Protein AF-0000000076598897 (afdb_homodimer)

Nearest PDB structures (foldseek):
  7awq-assembly1_A  TM=1.320E-01  e=2.965E+00  Homo sapiens
  7dqk-assembly1_A  TM=1.709E-01  e=7.801E+00  Nicotiana tabacum
  4d1c-assembly1_A  TM=1.242E-01  e=7.989E-01  Microbacterium maritypicum

Radius of gyration: 26.93 Å; Cα contacts (8 Å, |Δi|>4): 1170; chains: 2; bounding box: 90×97×71 Å

pLDDT: mean 84.83, std 15.49, range [31.5, 98.5]

Organism: Saccharopolyspora spinosa (NCBI:txid60894)

InterPro domains:
  IPR001851 ABC transporter, permease [PF02653] (55-319)

Secondary structure (DSSP, 8-state):
--------------HHHHHHHHHHHHHHHHHHHHHHHHHHHHHSTTTTSHHHHHHHHHHHHHHHHHHHHHHHHHHTT----TTHHHHHHHHHHHHHHHHHTT--HHHHHHHHHHHHHHHHHHHHHHHHTT--HHHHHHHHHHHHHHHHHHHHTTPPEE-TT---HHHHT-EETTEEHHHHHHHHHHHHHHHHHHHSHHHHHHHHHHH-HHHHHHTT--HHHHHHHHHHHHHHHHHHHHHHHHHHHSEE-TT--TTHHHHHHHHHHHHT--TTSS---HHHHHHHHHHHHHHHHHHHHTT--HHHHHHHHHHHHHHHHHHHHHHHHHH-/--------------HHHHHHHHHHHHHHHHHHHHHHHHHHHHHSTTTT-HHHHHHHHHHHHHHHHHHHHHHHHHHTT----TTHHHHHHHHHHHHHHHHHTT--HHHHHHHHHHHHHHHHHHHHHHHHTT--HHHHHHHHHHHHHHHHHHHHTTPPEE-TT---HHHHT-EETTEEHHHHHHHHHHHHHHHHHHHSHHHHHHHHHHH-HHHHHHTT--HHHHHHHHHHHHHHHHHHHHHHHHHHHSEE-TT--TTHHHHHHHHHHHHT--TTSS---HHHHHHHHHHHHHHHHHHHHTT--HHHHHHHHHHHHHHHHHHHHHHHHHH-

Structure (mmCIF, N/CA/C/O backbone):
data_AF-0000000076598897-model_v1
#
loop_
_entity.id
_entity.type
_entity.pdbx_description
1 polymer 'Autoinducer 2 import system permease protein LsrC'
#
loop_
_atom_site.group_PDB
_atom_site.id
_atom_site.type_symbol
_atom_site.label_atom_id
_atom_site.label_alt_id
_atom_site.label_comp_id
_atom_site.label_asym_id
_atom_site.label_entity_id
_atom_site.label_seq_id
_atom_site.pdbx_PDB_ins_code
_atom_site.Cartn_x
_atom_site.Cartn_y
_atom_site.Cartn_z
_atom_site.occupancy
_atom_site.B_iso_or_equiv
_atom_site.auth_seq_id
_atom_site.auth_comp_id
_atom_site.auth_asym_id
_atom_site.auth_atom_id
_atom_site.pdbx_PDB_model_num
ATOM 1 N N . MET A 1 1 ? -33.188 71.188 8.773 1 34.16 1 MET A N 1
ATOM 2 C CA . MET A 1 1 ? -33.625 70.188 7.812 1 34.16 1 MET A CA 1
ATOM 3 C C . MET A 1 1 ? -32.594 69.062 7.691 1 34.16 1 MET A C 1
ATOM 5 O O . MET A 1 1 ? -31.516 69.25 7.109 1 34.16 1 MET A O 1
ATOM 9 N N . LYS A 1 2 ? -32.375 68.188 8.719 1 43.78 2 LYS A N 1
ATOM 10 C CA . LYS A 1 2 ? -31.469 67.062 8.93 1 43.78 2 LYS A CA 1
ATOM 11 C C . LYS A 1 2 ? -31.75 65.938 7.949 1 43.78 2 LYS A C 1
ATOM 13 O O . LYS A 1 2 ? -32.875 65.375 7.922 1 43.78 2 LYS A O 1
ATOM 18 N N . ILE A 1 3 ? -31.172 65.938 6.77 1 39.56 3 ILE A N 1
ATOM 19 C CA . ILE A 1 3 ? -31.25 64.812 5.797 1 39.56 3 ILE A CA 1
ATOM 20 C C . ILE A 1 3 ? -30.828 63.531 6.453 1 39.56 3 ILE A C 1
ATOM 22 O O . ILE A 1 3 ? -29.672 63.375 6.879 1 39.56 3 ILE A O 1
ATOM 26 N N . ALA A 1 4 ? -31.766 62.75 7.043 1 44.84 4 ALA A N 1
ATOM 27 C CA . ALA A 1 4 ? -31.578 61.375 7.48 1 44.84 4 ALA A CA 1
ATOM 28 C C . ALA A 1 4 ? -31.062 60.5 6.336 1 44.84 4 ALA A C 1
ATOM 30 O O . ALA A 1 4 ? -31.75 60.312 5.324 1 44.84 4 ALA A O 1
ATOM 31 N N . THR A 1 5 ? -29.781 60.469 6.055 1 42.38 5 THR A N 1
ATOM 32 C CA . THR A 1 5 ? -29.156 59.5 5.16 1 42.38 5 THR A CA 1
ATOM 33 C C . THR A 1 5 ? -29.578 58.094 5.527 1 42.38 5 THR A C 1
ATOM 35 O O . THR A 1 5 ? -29.25 57.594 6.609 1 42.38 5 THR A O 1
ATOM 38 N N . SER A 1 6 ? -30.766 57.625 5.078 1 41.84 6 SER A N 1
ATOM 39 C CA . SER A 1 6 ? -31.172 56.219 5.207 1 41.84 6 SER A CA 1
ATOM 40 C C . SER A 1 6 ? -30.078 55.281 4.691 1 41.84 6 SER A C 1
ATOM 42 O O . SER A 1 6 ? -29.688 55.375 3.521 1 41.84 6 SER A O 1
ATOM 44 N N . ARG A 1 7 ? -29.125 54.906 5.539 1 47.34 7 ARG A N 1
ATOM 45 C CA . ARG A 1 7 ? -28.219 53.812 5.215 1 47.34 7 ARG A CA 1
ATOM 46 C C . ARG A 1 7 ? -28.969 52.594 4.707 1 47.34 7 ARG A C 1
ATOM 48 O O . ARG A 1 7 ? -29.75 52 5.449 1 47.34 7 ARG A O 1
ATOM 55 N N . VAL A 1 8 ? -29.25 52.5 3.43 1 48 8 VAL A N 1
ATOM 56 C CA . VAL A 1 8 ? -29.734 51.25 2.836 1 48 8 VAL A CA 1
ATOM 57 C C . VAL A 1 8 ? -28.859 50.094 3.268 1 48 8 VAL A C 1
ATOM 59 O O . VAL A 1 8 ? -27.641 50.125 3.082 1 48 8 VAL A O 1
ATOM 62 N N . PRO A 1 9 ? -29.406 49.219 4.148 1 41.47 9 PRO A N 1
ATOM 63 C CA . PRO A 1 9 ? -28.594 48.062 4.547 1 41.47 9 PRO A CA 1
ATOM 64 C C . PRO A 1 9 ? -28.094 47.25 3.352 1 41.47 9 PRO A C 1
ATOM 66 O O . PRO A 1 9 ? -28.812 47.125 2.357 1 41.47 9 PRO A O 1
ATOM 69 N N . ALA A 1 10 ? -26.828 47.219 3.1 1 49.19 10 ALA A N 1
ATOM 70 C CA . ALA A 1 10 ? -26.203 46.344 2.094 1 49.19 10 ALA A CA 1
ATOM 71 C C . ALA A 1 10 ? -26.844 44.969 2.078 1 49.19 10 ALA A C 1
ATOM 73 O O . ALA A 1 10 ? -27.203 44.438 3.129 1 49.19 10 ALA A O 1
ATOM 74 N N . PRO A 1 11 ? -27.453 44.656 0.957 1 41.69 11 PRO A N 1
ATOM 75 C CA . PRO A 1 11 ? -28.016 43.281 0.902 1 41.69 11 PRO A CA 1
ATOM 76 C C . PRO A 1 11 ? -27.062 42.25 1.477 1 41.69 11 PRO A C 1
ATOM 78 O O . PRO A 1 11 ? -25.875 42.219 1.146 1 41.69 11 PRO A O 1
ATOM 81 N N . GLN A 1 12 ? -27.219 41.781 2.705 1 38.16 12 GLN A N 1
ATOM 82 C CA . GLN A 1 12 ? -26.531 40.625 3.26 1 38.16 12 GLN A CA 1
ATOM 83 C C . GLN A 1 12 ? -26.625 39.406 2.32 1 38.16 12 GLN A C 1
ATOM 85 O O . GLN A 1 12 ? -27.719 38.875 2.111 1 38.16 12 GLN A O 1
ATOM 90 N N . THR A 1 13 ? -25.906 39.531 1.173 1 43.38 13 THR A N 1
ATOM 91 C CA . THR A 1 13 ? -25.859 38.25 0.463 1 43.38 13 THR A CA 1
ATOM 92 C C . THR A 1 13 ? -25.75 37.094 1.445 1 43.38 13 THR A C 1
ATOM 94 O O . THR A 1 13 ? -24.875 37.094 2.324 1 43.38 13 THR A O 1
ATOM 97 N N . SER A 1 14 ? -26.828 36.406 1.668 1 40.78 14 SER A N 1
ATOM 98 C CA . SER A 1 14 ? -26.938 35.281 2.596 1 40.78 14 SER A CA 1
ATOM 99 C C . SER A 1 14 ? -25.812 34.281 2.412 1 40.78 14 SER A C 1
ATOM 101 O O . SER A 1 14 ? -25.422 34 1.282 1 40.78 14 SER A O 1
ATOM 103 N N . PRO A 1 15 ? -24.984 34 3.426 1 44.56 15 PRO A N 1
ATOM 104 C CA . PRO A 1 15 ? -23.891 33.031 3.455 1 44.56 15 PRO A CA 1
ATOM 105 C C . PRO A 1 15 ? -24.234 31.703 2.785 1 44.56 15 PRO A C 1
ATOM 107 O O . PRO A 1 15 ? -23.359 30.891 2.516 1 44.56 15 PRO A O 1
ATOM 110 N N . ALA A 1 16 ? -25.5 31.5 2.525 1 46.56 16 ALA A N 1
ATOM 111 C CA . ALA A 1 16 ? -25.922 30.203 1.994 1 46.56 16 ALA A CA 1
ATOM 112 C C . ALA A 1 16 ? -25.531 30.062 0.524 1 46.56 16 ALA A C 1
ATOM 114 O O . ALA A 1 16 ? -25.234 28.953 0.057 1 46.56 16 ALA A O 1
ATOM 115 N N . ARG A 1 17 ? -25.656 31.031 -0.307 1 45.34 17 ARG A N 1
ATOM 116 C CA . ARG A 1 17 ? -25.375 30.922 -1.734 1 45.34 17 ARG A CA 1
ATOM 117 C C . ARG A 1 17 ? -23.891 30.703 -1.981 1 45.34 17 ARG A C 1
ATOM 119 O O . ARG A 1 17 ? -23.516 29.98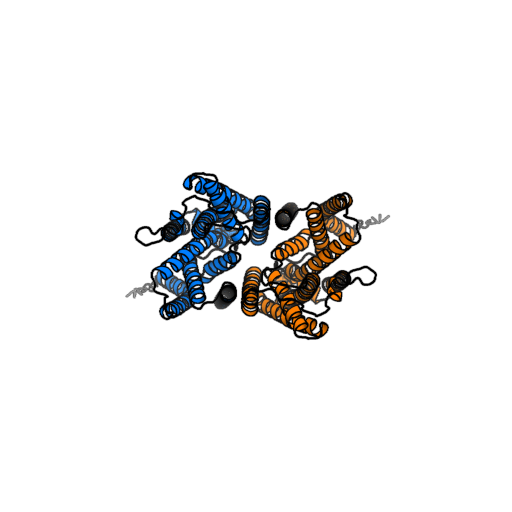4 -2.916 1 45.34 17 ARG A O 1
ATOM 126 N N . ARG A 1 18 ? -23.094 31.359 -1.244 1 43.41 18 ARG A N 1
ATOM 127 C CA . ARG A 1 18 ? -21.656 31.188 -1.406 1 43.41 18 ARG A CA 1
ATOM 128 C C . ARG A 1 18 ? -21.219 29.766 -1.064 1 43.41 18 ARG A C 1
ATOM 130 O O . ARG A 1 18 ? -20.312 29.219 -1.682 1 43.41 18 ARG A O 1
ATOM 137 N N . ASP A 1 19 ? -21.938 29.141 -0.14 1 43.56 19 ASP A N 1
ATOM 138 C CA . ASP A 1 19 ? -21.578 27.797 0.272 1 43.56 19 ASP A CA 1
ATOM 139 C C . ASP A 1 19 ? -21.984 26.766 -0.787 1 43.56 19 ASP A C 1
ATOM 141 O O . ASP A 1 19 ? -21.297 25.75 -0.97 1 43.56 19 ASP A O 1
ATOM 145 N N . ARG A 1 20 ? -23.156 27.125 -1.491 1 40.72 20 ARG A N 1
ATOM 146 C CA . ARG A 1 20 ? -23.578 26.188 -2.512 1 40.72 20 ARG A CA 1
ATOM 147 C C . ARG A 1 20 ? -22.641 26.203 -3.707 1 40.72 20 ARG A C 1
ATOM 149 O O . ARG A 1 20 ? -22.422 25.172 -4.352 1 40.72 20 ARG A O 1
ATOM 156 N N . ARG A 1 21 ? -22.266 27.344 -4.164 1 43.72 21 ARG A N 1
ATOM 157 C CA . ARG A 1 21 ? -21.344 27.422 -5.293 1 43.72 21 ARG A CA 1
ATOM 158 C C . ARG A 1 21 ? -20.016 26.75 -4.969 1 43.72 21 ARG A C 1
ATOM 160 O O . ARG A 1 21 ? -19.375 26.172 -5.852 1 43.72 21 ARG A O 1
ATOM 167 N N . ALA A 1 22 ? -19.625 26.938 -3.803 1 45.34 22 ALA A N 1
ATOM 168 C CA . ALA A 1 22 ? -18.391 26.281 -3.377 1 45.34 22 ALA A CA 1
ATOM 169 C C . ALA A 1 22 ? -18.547 24.766 -3.395 1 45.34 22 ALA A C 1
ATOM 171 O O . ALA A 1 22 ? -17.609 24.047 -3.77 1 45.34 22 ALA A O 1
ATOM 172 N N . VAL A 1 23 ? -19.703 24.281 -2.979 1 43.78 23 VAL A N 1
ATOM 173 C CA . VAL A 1 23 ? -19.984 22.844 -2.988 1 43.78 23 VAL A CA 1
ATOM 174 C C . VAL A 1 23 ? -20.094 22.359 -4.43 1 43.78 23 VAL A C 1
ATOM 176 O O . VAL A 1 23 ? -19.641 21.25 -4.754 1 43.78 23 VAL A O 1
ATOM 179 N N . SER A 1 24 ? -20.766 23.156 -5.336 1 47.91 24 SER A N 1
ATOM 180 C CA . SER A 1 24 ? -21.016 22.766 -6.719 1 47.91 24 SER A CA 1
ATOM 181 C C . SER A 1 24 ? -19.703 22.609 -7.488 1 47.91 24 SER A C 1
ATOM 183 O O . SER A 1 24 ? -19.578 21.703 -8.32 1 47.91 24 SER A O 1
ATOM 185 N N . ARG A 1 25 ? -18.859 23.438 -7.277 1 48.56 25 ARG A N 1
ATOM 186 C CA . ARG A 1 25 ? -17.609 23.438 -8.031 1 48.56 25 ARG A CA 1
ATOM 187 C C . ARG A 1 25 ? -16.734 22.25 -7.652 1 48.56 25 ARG A C 1
ATOM 189 O O . ARG A 1 25 ? -15.984 21.734 -8.484 1 48.56 25 ARG A O 1
ATOM 196 N N . ARG A 1 26 ? -16.891 21.875 -6.496 1 51.5 26 ARG A N 1
ATOM 197 C CA . ARG A 1 26 ? -15.961 20.875 -5.977 1 51.5 26 ARG A CA 1
ATOM 198 C C . ARG A 1 26 ? -16.297 19.484 -6.523 1 51.5 26 ARG A C 1
ATOM 200 O O . ARG A 1 26 ? -15.391 18.672 -6.75 1 51.5 26 ARG A O 1
ATOM 207 N N . TRP A 1 27 ? -17.656 19.406 -6.918 1 53.22 27 TRP A N 1
ATOM 208 C CA . TRP A 1 27 ? -18.125 18.078 -7.336 1 53.22 27 TRP A CA 1
ATOM 209 C C . TRP A 1 27 ? -18.25 18 -8.852 1 53.22 27 TRP A C 1
ATOM 211 O O . TRP A 1 27 ? -18.516 16.938 -9.406 1 53.22 27 TRP A O 1
ATOM 221 N N . ALA A 1 28 ? -17.969 19.062 -9.508 1 53.97 28 ALA A N 1
ATOM 222 C CA . ALA A 1 28 ? -18.375 19.172 -10.906 1 53.97 28 ALA A CA 1
ATOM 223 C C . ALA A 1 28 ? -17.625 18.172 -11.773 1 53.97 28 ALA A C 1
ATOM 225 O O . ALA A 1 28 ? -18.234 17.438 -12.562 1 53.97 28 ALA A O 1
ATOM 226 N N . PRO A 1 29 ? -16.344 18.203 -11.727 1 54.28 29 PRO A N 1
ATOM 227 C CA . PRO A 1 29 ? -15.703 17.266 -12.641 1 54.28 29 PRO A CA 1
ATOM 228 C C . PRO A 1 29 ? -16.062 15.805 -12.344 1 54.28 29 PRO A C 1
ATOM 230 O O . PRO A 1 29 ? -16.203 15 -13.266 1 54.28 29 PRO A O 1
ATOM 233 N N . TRP A 1 30 ? -16.375 15.578 -11.18 1 56.34 30 TRP A N 1
ATOM 234 C CA . TRP A 1 30 ? -16.781 14.227 -10.812 1 56.34 30 TRP A CA 1
ATOM 235 C C . TRP A 1 30 ? -18.188 13.922 -11.328 1 56.34 30 TRP A C 1
ATOM 237 O O . TRP A 1 30 ? -18.469 12.812 -11.789 1 56.34 30 TRP A O 1
ATOM 247 N N . VAL A 1 31 ? -18.906 14.961 -11.242 1 58.25 31 VAL A N 1
ATOM 248 C CA . VAL A 1 31 ? -20.25 14.789 -11.766 1 58.25 31 VAL A CA 1
ATOM 249 C C . VAL A 1 31 ? -20.203 14.492 -13.258 1 58.25 31 VAL A C 1
ATOM 251 O O . VAL A 1 31 ? -20.891 13.594 -13.75 1 58.25 31 VAL A O 1
ATOM 254 N N . VAL A 1 32 ? -19.172 15.164 -13.859 1 57.84 32 VAL A N 1
ATOM 255 C CA . VAL A 1 32 ? -19.062 14.961 -15.297 1 57.84 32 VAL A CA 1
ATOM 256 C C . VAL A 1 32 ? -18.562 13.547 -15.586 1 57.84 32 VAL A C 1
ATOM 258 O O . VAL A 1 32 ? -19.094 12.867 -16.469 1 57.84 32 VAL A O 1
ATOM 261 N N . ALA A 1 33 ? -17.656 13.109 -14.852 1 62.81 33 ALA A N 1
ATOM 262 C CA . ALA A 1 33 ? -17.109 11.766 -15.062 1 62.81 33 ALA A CA 1
ATOM 263 C C . ALA A 1 33 ? -18.188 10.703 -14.836 1 62.81 33 ALA A C 1
ATOM 265 O O . ALA A 1 33 ? -18.312 9.758 -15.617 1 62.81 33 ALA A O 1
ATOM 266 N N . VAL A 1 34 ? -18.984 10.992 -13.93 1 66.38 34 VAL A N 1
ATOM 267 C CA . VAL A 1 34 ? -20.047 10.047 -13.602 1 66.38 34 VAL A CA 1
ATOM 268 C C . VAL A 1 34 ? -21.094 10.047 -14.711 1 66.38 34 VAL A C 1
ATOM 270 O O . VAL A 1 34 ? -21.594 8.984 -15.094 1 66.38 34 VAL A O 1
ATOM 273 N N . VAL A 1 35 ? -21.266 11.227 -15.188 1 65.69 35 VAL A N 1
ATOM 274 C CA . VAL A 1 35 ? -22.281 11.328 -16.234 1 65.69 35 VAL A CA 1
ATOM 275 C C . VAL A 1 35 ? -21.797 10.602 -17.484 1 65.69 35 VAL A C 1
ATOM 277 O O . VAL A 1 35 ? -22.547 9.844 -18.094 1 65.69 35 VAL A O 1
ATOM 280 N N . VAL A 1 36 ? -20.531 10.828 -17.781 1 66.62 36 VAL A N 1
ATOM 281 C CA . VAL A 1 36 ? -19.984 10.188 -18.969 1 66.62 36 VAL A CA 1
ATOM 282 C C . VAL A 1 36 ? -20 8.672 -18.797 1 66.62 36 VAL A C 1
ATOM 284 O O . VAL A 1 36 ? -20.406 7.941 -19.703 1 66.62 36 VAL A O 1
ATOM 287 N N . LEU A 1 37 ? -19.656 8.289 -17.719 1 73.56 37 LEU A N 1
ATOM 288 C CA . LEU A 1 37 ? -19.656 6.855 -17.453 1 73.56 37 LEU A CA 1
ATOM 289 C C . LEU A 1 37 ? -21.078 6.293 -17.516 1 73.56 37 LEU A C 1
ATOM 291 O O . LEU A 1 37 ? -21.297 5.188 -18.016 1 73.56 37 LEU A O 1
ATOM 295 N N . ALA A 1 38 ? -21.938 7.09 -17.094 1 70 38 ALA A N 1
ATOM 296 C CA . ALA A 1 38 ? -23.328 6.66 -17.125 1 70 38 ALA A CA 1
ATOM 297 C C . ALA A 1 38 ? -23.828 6.547 -18.562 1 70 38 ALA A C 1
ATOM 299 O O . ALA A 1 38 ? -24.562 5.613 -18.906 1 70 38 ALA A O 1
ATOM 300 N N . VAL A 1 39 ? -23.344 7.43 -19.312 1 73.75 39 VAL A N 1
ATOM 301 C CA . VAL A 1 39 ? -23.75 7.395 -20.719 1 73.75 39 VAL A CA 1
ATOM 302 C C . VAL A 1 39 ? -23.156 6.168 -21.391 1 73.75 39 VAL A C 1
ATOM 304 O O . VAL A 1 39 ? -23.859 5.445 -22.109 1 73.75 39 VAL A O 1
ATOM 307 N N . VAL A 1 40 ? -21.969 5.926 -21.078 1 75.62 40 VAL A N 1
ATOM 308 C CA . VAL A 1 40 ? -21.312 4.77 -21.672 1 75.62 40 VAL A CA 1
ATOM 309 C C . VAL A 1 40 ? -21.984 3.486 -21.203 1 75.62 40 VAL A C 1
ATOM 311 O O . VAL A 1 40 ? -22.203 2.559 -21.984 1 75.62 40 VAL A O 1
ATOM 314 N N . ALA A 1 41 ? -22.344 3.541 -20.047 1 74.5 41 ALA A N 1
ATOM 315 C CA . ALA A 1 41 ? -23.031 2.395 -19.469 1 74.5 41 ALA A CA 1
ATOM 316 C C . ALA A 1 41 ? -24.375 2.166 -20.156 1 74.5 41 ALA A C 1
ATOM 318 O O . ALA A 1 41 ? -24.766 1.025 -20.422 1 74.5 41 ALA A O 1
ATOM 319 N N . ALA A 1 42 ? -24.953 3.215 -20.516 1 74.94 42 ALA A N 1
ATOM 320 C CA . ALA A 1 42 ? -26.266 3.133 -21.156 1 74.94 42 ALA A CA 1
ATOM 321 C C . ALA A 1 42 ? -26.141 2.635 -22.594 1 74.94 42 ALA A C 1
ATOM 323 O O . ALA A 1 42 ? -27.062 1.994 -23.125 1 74.94 42 ALA A O 1
ATOM 324 N N . LEU A 1 43 ? -24.938 2.826 -23.078 1 78.12 43 LEU A N 1
ATOM 325 C CA . LEU A 1 43 ? -24.75 2.453 -24.469 1 78.12 43 LEU A CA 1
ATOM 326 C C . LEU A 1 43 ? -24.125 1.066 -24.578 1 78.12 43 LEU A C 1
ATOM 328 O O . LEU A 1 43 ? -23.938 0.549 -25.688 1 78.12 43 LEU A O 1
ATOM 332 N N . THR A 1 44 ? -23.891 0.488 -23.531 1 80.44 44 THR A N 1
ATOM 333 C CA . THR A 1 44 ? -23.297 -0.845 -23.531 1 80.44 44 THR A CA 1
ATOM 334 C C . THR A 1 44 ? -24.375 -1.92 -23.516 1 80.44 44 THR A C 1
ATOM 336 O O . THR A 1 44 ? -25.203 -1.968 -22.594 1 80.44 44 THR A O 1
ATOM 339 N N . PRO A 1 45 ? -24.453 -2.711 -24.531 1 79.75 45 PRO A N 1
ATOM 340 C CA . PRO A 1 45 ? -25.469 -3.773 -24.562 1 79.75 45 PRO A CA 1
ATOM 341 C C . PRO A 1 45 ? -25.422 -4.664 -23.312 1 79.75 45 PRO A C 1
ATOM 343 O O . PRO A 1 45 ? -24.328 -5.059 -22.875 1 79.75 45 PRO A O 1
ATOM 346 N N . GLY A 1 46 ? -26.578 -4.867 -22.703 1 82.06 46 GLY A N 1
ATOM 347 C CA . GLY A 1 46 ? -26.656 -5.746 -21.547 1 82.06 46 GLY A CA 1
ATOM 348 C C . GLY A 1 46 ? -26.516 -5.012 -20.219 1 82.06 46 GLY A C 1
ATOM 349 O O . GLY A 1 46 ? -26.703 -5.598 -19.156 1 82.06 46 GLY A O 1
ATOM 350 N N . PHE A 1 47 ? -26.219 -3.768 -20.406 1 85 47 PHE A N 1
ATOM 351 C CA . PHE A 1 47 ? -25.984 -2.986 -19.203 1 85 47 PHE A CA 1
ATOM 352 C C . PHE A 1 47 ? -27.234 -2.918 -18.344 1 85 47 PHE A C 1
ATOM 354 O O . PHE A 1 47 ? -27.156 -3.027 -17.125 1 85 47 PHE A O 1
ATOM 361 N N . ALA A 1 48 ? -28.391 -2.92 -19 1 81.06 48 ALA A N 1
ATOM 362 C CA . ALA A 1 48 ? -29.625 -2.695 -18.266 1 81.06 48 ALA A CA 1
ATOM 363 C C . ALA A 1 48 ? -30.281 -4.016 -17.891 1 81.06 48 ALA A C 1
ATOM 365 O O . ALA A 1 48 ? -31.391 -4.031 -17.344 1 81.06 48 ALA A O 1
ATOM 366 N N . SER A 1 49 ? -29.609 -5.09 -18.078 1 85.31 49 SER A N 1
ATOM 367 C CA . SER A 1 49 ? -30.188 -6.355 -17.625 1 85.31 49 SER A CA 1
ATOM 368 C C . SER A 1 49 ? -30.281 -6.414 -16.109 1 85.31 49 SER A C 1
ATOM 370 O O . SER A 1 49 ? -29.469 -5.809 -15.398 1 85.31 49 SER A O 1
ATOM 372 N N . VAL A 1 50 ? -31.297 -7.094 -15.641 1 82 50 VAL A N 1
ATOM 373 C CA . VAL A 1 50 ? -31.547 -7.195 -14.203 1 82 50 VAL A CA 1
ATOM 374 C C . VAL A 1 50 ? -30.344 -7.805 -13.5 1 82 50 VAL A C 1
ATOM 376 O O . VAL A 1 50 ? -29.938 -7.344 -12.43 1 82 50 VAL A O 1
ATOM 379 N N . ASP A 1 51 ? -29.781 -8.766 -14.164 1 83.5 51 ASP A N 1
ATOM 380 C CA . ASP A 1 51 ? -28.625 -9.438 -13.578 1 83.5 51 ASP A CA 1
ATOM 381 C C . ASP A 1 51 ? -27.422 -8.492 -13.5 1 83.5 51 ASP A C 1
ATOM 383 O O . ASP A 1 51 ? -26.688 -8.5 -12.508 1 83.5 51 ASP A O 1
ATOM 387 N N . ASN A 1 52 ? -27.297 -7.73 -14.531 1 86.44 52 ASN A N 1
ATOM 388 C CA . ASN A 1 52 ? -26.172 -6.801 -14.547 1 86.44 52 ASN A CA 1
ATOM 389 C C . ASN A 1 52 ? -26.359 -5.68 -13.531 1 86.44 52 ASN A C 1
ATOM 391 O O . ASN A 1 52 ? -25.422 -5.305 -12.828 1 86.44 52 ASN A O 1
ATOM 395 N N . VAL A 1 53 ? -27.469 -5.176 -13.43 1 83.88 53 VAL A N 1
ATOM 396 C CA . VAL A 1 53 ? -27.766 -4.113 -12.477 1 83.88 53 VAL A CA 1
ATOM 397 C C . VAL A 1 53 ? -27.562 -4.625 -11.047 1 83.88 53 VAL A C 1
ATOM 399 O O . VAL A 1 53 ? -27.016 -3.914 -10.195 1 83.88 53 VAL A O 1
ATOM 402 N N . ARG A 1 54 ? -27.969 -5.816 -10.883 1 83.56 54 ARG A N 1
ATOM 403 C CA . ARG A 1 54 ? -27.766 -6.426 -9.57 1 83.56 54 ARG A CA 1
ATOM 404 C C . ARG A 1 54 ? -26.281 -6.535 -9.25 1 83.56 54 ARG A C 1
ATOM 406 O O . ARG A 1 54 ? -25.859 -6.254 -8.117 1 83.56 54 ARG A O 1
ATOM 413 N N . ALA A 1 55 ? -25.531 -6.895 -10.227 1 84 55 ALA A N 1
ATOM 414 C CA . ALA A 1 55 ? -24.094 -7.023 -10.039 1 84 55 ALA A CA 1
ATOM 415 C C . ALA A 1 55 ? -23.453 -5.672 -9.719 1 84 55 ALA A C 1
ATOM 417 O O . ALA A 1 55 ? -22.578 -5.578 -8.852 1 84 55 ALA A O 1
ATOM 418 N N . ILE A 1 56 ? -23.906 -4.707 -10.352 1 86.06 56 ILE A N 1
ATOM 419 C CA . ILE A 1 56 ? -23.406 -3.359 -10.125 1 86.06 56 ILE A CA 1
ATOM 420 C C . ILE A 1 56 ? -23.734 -2.916 -8.703 1 86.06 56 ILE A C 1
ATOM 422 O O . ILE A 1 56 ? -22.875 -2.361 -8 1 86.06 56 ILE A O 1
ATOM 426 N N . LEU A 1 57 ? -24.891 -3.223 -8.312 1 85.06 57 LEU A N 1
ATOM 427 C CA . LEU A 1 57 ? -25.359 -2.801 -6.996 1 85.06 57 LEU A CA 1
ATOM 428 C C . LEU A 1 57 ? -24.578 -3.504 -5.895 1 85.06 57 LEU A C 1
ATOM 430 O O . LEU A 1 57 ? -24.203 -2.885 -4.895 1 85.06 57 LEU A O 1
ATOM 434 N N . VAL A 1 58 ? -24.312 -4.719 -6.109 1 85.38 58 VAL A N 1
ATOM 435 C CA . VAL A 1 58 ? -23.578 -5.48 -5.113 1 85.38 58 VAL A CA 1
ATOM 436 C C . VAL A 1 58 ? -22.156 -4.945 -5.008 1 85.38 58 VAL A C 1
ATOM 438 O O . VAL A 1 58 ? -21.656 -4.695 -3.906 1 85.38 58 VAL A O 1
ATOM 441 N N . ASN A 1 59 ? -21.516 -4.719 -6.148 1 87.75 59 ASN A N 1
ATOM 442 C CA . ASN A 1 59 ? -20.156 -4.195 -6.148 1 87.75 59 ASN A CA 1
ATOM 443 C C . ASN A 1 59 ? -20.094 -2.799 -5.535 1 87.75 59 ASN A C 1
ATOM 445 O O . ASN A 1 59 ? -19.188 -2.496 -4.766 1 87.75 59 ASN A O 1
ATOM 449 N N . ALA A 1 60 ? -21.031 -2.049 -5.871 1 90.62 60 ALA A N 1
ATOM 450 C CA . ALA A 1 60 ? -21.109 -0.698 -5.32 1 90.62 60 ALA A CA 1
ATOM 451 C C . ALA A 1 60 ? -21.297 -0.732 -3.809 1 90.62 60 ALA A C 1
ATOM 453 O O . ALA A 1 60 ? -20.781 0.124 -3.09 1 90.62 60 ALA A O 1
ATOM 454 N N . SER A 1 61 ? -22.078 -1.681 -3.396 1 93.5 61 SER A N 1
ATOM 455 C CA . SER A 1 61 ? -22.359 -1.792 -1.969 1 93.5 61 SER A CA 1
ATOM 456 C C . SER A 1 61 ? -21.094 -2.123 -1.187 1 93.5 61 SER A C 1
ATOM 458 O O . SER A 1 61 ? -20.812 -1.516 -0.15 1 93.5 61 SER A O 1
ATOM 460 N N . VAL A 1 62 ? -20.312 -3.043 -1.663 1 94.19 62 VAL A N 1
ATOM 461 C CA . VAL A 1 62 ? -19.109 -3.471 -0.951 1 94.19 62 VAL A CA 1
ATOM 462 C C . VAL A 1 62 ? -18.078 -2.338 -0.94 1 94.19 62 VAL A C 1
ATOM 464 O O . VAL A 1 62 ? -17.594 -1.939 0.123 1 94.19 62 VAL A O 1
ATOM 467 N N . VAL A 1 63 ? -17.797 -1.787 -2.086 1 95.5 63 VAL A N 1
ATOM 468 C CA . VAL A 1 63 ? -16.844 -0.697 -2.184 1 95.5 63 VAL A CA 1
ATOM 469 C C . VAL A 1 63 ? -17.359 0.527 -1.438 1 95.5 63 VAL A C 1
ATOM 471 O O . VAL A 1 63 ? -16.594 1.264 -0.819 1 95.5 63 VAL A O 1
ATOM 474 N N . GLY A 1 64 ? -18.656 0.676 -1.56 1 96.5 64 GLY A N 1
ATOM 475 C CA . GLY A 1 64 ? -19.266 1.79 -0.862 1 96.5 64 GLY A CA 1
ATOM 476 C C . GLY A 1 64 ? -19.156 1.693 0.646 1 96.5 64 GLY A C 1
ATOM 477 O O . GLY A 1 64 ? -18.797 2.672 1.31 1 96.5 64 GLY A O 1
ATOM 478 N N . ILE A 1 65 ? -19.453 0.585 1.19 1 98 65 ILE A N 1
ATOM 479 C CA . ILE A 1 65 ? -19.344 0.369 2.629 1 98 65 ILE A CA 1
ATOM 480 C C . ILE A 1 65 ? -17.906 0.65 3.076 1 98 65 ILE A C 1
ATOM 482 O O . ILE A 1 65 ? -17.688 1.36 4.059 1 98 65 ILE A O 1
ATOM 486 N N . LEU A 1 66 ? -17 0.15 2.324 1 98.25 66 LEU A N 1
ATOM 487 C CA . LEU A 1 66 ? -15.586 0.296 2.697 1 98.25 66 LEU A CA 1
ATOM 488 C C . LEU A 1 66 ? -15.133 1.739 2.523 1 98.25 66 LEU A C 1
ATOM 490 O O . LEU A 1 66 ? -14.352 2.248 3.332 1 98.25 66 LEU A O 1
ATOM 494 N N . ALA A 1 67 ? -15.586 2.359 1.463 1 96.94 67 ALA A N 1
ATOM 495 C CA . ALA A 1 67 ? -15.25 3.764 1.25 1 96.94 6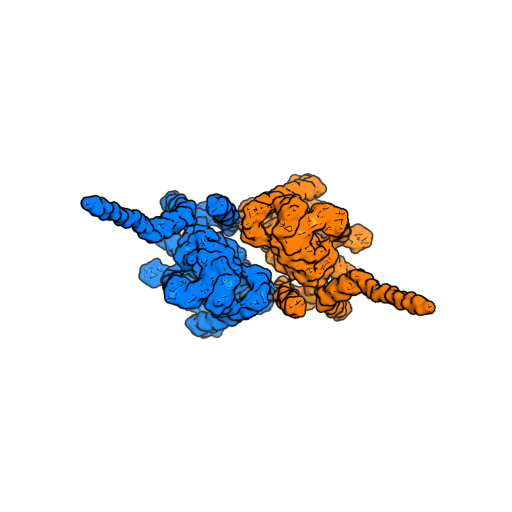7 ALA A CA 1
ATOM 496 C C . ALA A 1 67 ? -15.828 4.641 2.355 1 96.94 67 ALA A C 1
ATOM 498 O O . ALA A 1 67 ? -15.156 5.551 2.852 1 96.94 67 ALA A O 1
ATOM 499 N N . VAL A 1 68 ? -17.047 4.391 2.705 1 97.56 68 VAL A N 1
ATOM 500 C CA . VAL A 1 68 ? -17.703 5.129 3.783 1 97.56 68 VAL A CA 1
ATOM 501 C C . VAL A 1 68 ? -16.953 4.883 5.094 1 97.56 68 VAL A C 1
ATOM 503 O O . VAL A 1 68 ? -16.75 5.809 5.883 1 97.56 68 VAL A O 1
ATOM 506 N N . ALA A 1 69 ? -16.547 3.668 5.328 1 98.19 69 ALA A N 1
ATOM 507 C CA . ALA A 1 69 ? -15.812 3.32 6.539 1 98.19 69 ALA A CA 1
ATOM 508 C C . ALA A 1 69 ? -14.453 4.008 6.562 1 98.19 69 ALA A C 1
ATOM 510 O O . ALA A 1 69 ? -13.93 4.328 7.637 1 98.19 69 ALA A O 1
ATOM 511 N N . MET A 1 70 ? -13.852 4.234 5.414 1 96.94 70 MET A N 1
ATOM 512 C CA . MET A 1 70 ? -12.547 4.875 5.281 1 96.94 70 MET A CA 1
ATOM 513 C C . MET A 1 70 ? -12.656 6.383 5.48 1 96.94 70 MET A C 1
ATOM 515 O O . MET A 1 70 ? -11.672 7.043 5.805 1 96.94 70 MET A O 1
ATOM 519 N N . THR A 1 71 ? -13.805 6.922 5.324 1 96.19 71 THR A N 1
ATOM 520 C CA . THR A 1 71 ? -14.031 8.359 5.309 1 96.19 71 THR A CA 1
ATOM 521 C C . THR A 1 71 ? -13.625 8.992 6.637 1 96.19 71 THR A C 1
ATOM 523 O O . THR A 1 71 ? -12.914 10 6.664 1 96.19 71 THR A O 1
ATOM 526 N N . PRO A 1 72 ? -13.984 8.398 7.773 1 97.06 72 PRO A N 1
ATOM 527 C CA . PRO A 1 72 ? -13.578 9.008 9.039 1 97.06 72 PRO A CA 1
ATOM 528 C C . PRO A 1 72 ? -12.062 9.031 9.227 1 97.06 72 PRO A C 1
ATOM 530 O O . PRO A 1 72 ? -11.523 9.938 9.859 1 97.06 72 PRO A O 1
ATOM 533 N N . ILE A 1 73 ? -11.375 8.039 8.711 1 96.12 73 ILE A N 1
ATOM 534 C CA . ILE A 1 73 ? -9.922 8.031 8.789 1 96.12 73 ILE A CA 1
ATOM 535 C C . ILE A 1 73 ? -9.352 9.203 7.992 1 96.12 73 ILE A C 1
ATOM 537 O O . ILE A 1 73 ? -8.477 9.922 8.484 1 96.12 73 ILE A O 1
ATOM 541 N N . ALA A 1 74 ? -9.859 9.391 6.836 1 93.5 74 ALA A N 1
ATOM 542 C CA . ALA A 1 74 ? -9.43 10.5 5.992 1 93.5 74 ALA A CA 1
ATOM 543 C C . ALA A 1 74 ? -9.75 11.844 6.645 1 93.5 74 ALA A C 1
ATOM 545 O O . ALA A 1 74 ? -8.906 12.734 6.684 1 93.5 74 ALA A O 1
ATOM 546 N N . LEU A 1 75 ? -10.914 11.938 7.23 1 93.69 75 LEU A N 1
ATOM 547 C CA . LEU A 1 75 ? -11.383 13.188 7.824 1 93.69 75 LEU A CA 1
ATOM 548 C C . LEU A 1 75 ? -10.547 13.547 9.047 1 93.69 75 LEU A C 1
ATOM 550 O O . LEU A 1 75 ? -10.391 14.727 9.367 1 93.69 75 LEU A O 1
ATOM 554 N N . SER A 1 76 ? -10.023 12.57 9.719 1 94 76 SER A N 1
ATOM 555 C CA . SER A 1 76 ? -9.266 12.805 10.945 1 94 76 SER A CA 1
ATOM 556 C C . SER A 1 76 ? -7.828 13.211 10.633 1 94 76 SER A C 1
ATOM 558 O O . SER A 1 76 ? -7.062 13.539 11.547 1 94 76 SER A O 1
ATOM 560 N N . GLY A 1 77 ? -7.488 13.148 9.398 1 90.25 77 GLY A N 1
ATOM 561 C CA . GLY A 1 77 ? -6.129 13.516 9.016 1 90.25 77 GLY A CA 1
ATOM 562 C C . GLY A 1 77 ? -5.16 12.344 9.078 1 90.25 77 GLY A C 1
ATOM 563 O O . GLY A 1 77 ? -3.945 12.539 9.07 1 90.25 77 GLY A O 1
ATOM 564 N N . ASN A 1 78 ? -5.699 11.148 9.195 1 89.44 78 ASN A N 1
ATOM 565 C CA . ASN A 1 78 ? -4.859 9.961 9.25 1 89.44 78 ASN A CA 1
ATOM 566 C C . ASN A 1 78 ? -4.75 9.289 7.887 1 89.44 78 ASN A C 1
ATOM 568 O O . ASN A 1 78 ? -4.555 8.078 7.801 1 89.44 78 ASN A O 1
ATOM 572 N N . PHE A 1 79 ? -4.992 10.062 6.824 1 84.56 79 PHE A N 1
ATOM 573 C CA . PHE A 1 79 ? -4.797 9.656 5.438 1 84.56 79 PHE A CA 1
ATOM 574 C C . PHE A 1 79 ? -5.703 8.492 5.078 1 84.56 79 PHE A C 1
ATOM 576 O O . PHE A 1 79 ? -6.922 8.656 4.957 1 84.56 79 PHE A O 1
ATOM 583 N N . PHE A 1 80 ? -5.148 7.273 5.051 1 89.56 80 PHE A N 1
ATOM 584 C CA . PHE A 1 80 ? -5.895 6.082 4.664 1 89.56 80 PHE A CA 1
ATOM 585 C C . PHE A 1 80 ? -5.27 4.832 5.273 1 89.56 80 PHE A C 1
ATOM 587 O O . PHE A 1 80 ? -4.105 4.844 5.68 1 89.56 80 PHE A O 1
ATOM 594 N N . SER A 1 81 ? -6.098 3.904 5.457 1 92.88 81 SER A N 1
ATOM 595 C CA . SER A 1 81 ? -5.613 2.602 5.906 1 92.88 81 SER A CA 1
ATOM 596 C C . SER A 1 81 ? -5.18 1.737 4.727 1 92.88 81 SER A C 1
ATOM 598 O O . SER A 1 81 ? -5.984 1.424 3.852 1 92.88 81 SER A O 1
ATOM 600 N N . LEU A 1 82 ? -3.998 1.308 4.73 1 92.19 82 LEU A N 1
ATOM 601 C CA . LEU A 1 82 ? -3.484 0.514 3.621 1 92.19 82 LEU A CA 1
ATOM 602 C C . LEU A 1 82 ? -3.658 -0.977 3.891 1 92.19 82 LEU A C 1
ATOM 604 O O . LEU A 1 82 ? -3.43 -1.804 3.006 1 92.19 82 LEU A O 1
ATOM 608 N N . GLY A 1 83 ? -4.094 -1.36 5.016 1 94.88 83 GLY A N 1
ATOM 609 C CA . GLY A 1 83 ? -4.316 -2.754 5.367 1 94.88 83 GLY A CA 1
ATOM 610 C C . GLY A 1 83 ? -5.77 -3.172 5.258 1 94.88 83 GLY A C 1
ATOM 611 O O . GLY A 1 83 ? -6.176 -4.184 5.832 1 94.88 83 GLY A O 1
ATOM 612 N N . ILE A 1 84 ? -6.531 -2.365 4.578 1 96.31 84 ILE A N 1
ATOM 613 C CA . ILE A 1 84 ? -7.965 -2.607 4.516 1 96.31 84 ILE A CA 1
ATOM 614 C C . ILE A 1 84 ? -8.234 -3.926 3.797 1 96.31 84 ILE A C 1
ATOM 616 O O . ILE A 1 84 ? -9.164 -4.66 4.156 1 96.31 84 ILE A O 1
ATOM 620 N N . GLN A 1 85 ? -7.496 -4.227 2.754 1 95.44 85 GLN A N 1
ATOM 621 C CA . GLN A 1 85 ? -7.676 -5.477 2.027 1 95.44 85 GLN A CA 1
ATOM 622 C C . GLN A 1 85 ? -7.547 -6.68 2.959 1 95.44 85 GLN A C 1
ATOM 624 O O . GLN A 1 85 ? -8.422 -7.551 2.982 1 95.44 85 GLN A O 1
ATOM 629 N N . GLN A 1 86 ? -6.461 -6.672 3.754 1 96.25 86 GLN A N 1
ATOM 630 C CA . GLN A 1 86 ? -6.207 -7.812 4.633 1 96.25 86 GLN A CA 1
ATOM 631 C C . GLN A 1 86 ? -7.262 -7.906 5.727 1 96.25 86 GLN A C 1
ATOM 633 O O . GLN A 1 86 ? -7.625 -9.008 6.152 1 96.25 86 GLN A O 1
ATOM 638 N N . SER A 1 87 ? -7.699 -6.777 6.176 1 97.94 87 SER A N 1
ATOM 639 C CA . SER A 1 87 ? -8.75 -6.777 7.184 1 97.94 87 SER A CA 1
ATOM 640 C C . SER A 1 87 ? -10.047 -7.363 6.633 1 97.94 87 SER A C 1
ATOM 642 O O . SER A 1 87 ? -10.727 -8.125 7.316 1 97.94 87 SER A O 1
ATOM 644 N N . VAL A 1 88 ? -10.391 -7.023 5.426 1 98 88 VAL A N 1
ATOM 645 C CA . VAL A 1 88 ? -11.594 -7.531 4.781 1 98 88 VAL A CA 1
ATOM 646 C C . VAL A 1 88 ? -11.461 -9.039 4.555 1 98 88 VAL A C 1
ATOM 648 O O . VAL A 1 88 ? -12.398 -9.797 4.82 1 98 88 VAL A O 1
ATOM 651 N N . VAL A 1 89 ? -10.344 -9.469 4.07 1 97.5 89 VAL A N 1
ATOM 652 C CA . VAL A 1 89 ? -10.109 -10.883 3.822 1 97.5 89 VAL A CA 1
ATOM 653 C C . VAL A 1 89 ? -10.203 -11.656 5.137 1 97.5 89 VAL A C 1
ATOM 655 O O . VAL A 1 89 ? -10.789 -12.742 5.184 1 97.5 89 VAL A O 1
ATOM 658 N N . LEU A 1 90 ? -9.617 -11.07 6.168 1 98 90 LEU A N 1
ATOM 659 C CA . LEU A 1 90 ? -9.703 -11.719 7.473 1 98 90 LEU A CA 1
ATOM 660 C C . LEU A 1 90 ? -11.156 -11.891 7.906 1 98 90 LEU A C 1
ATOM 662 O O . LEU A 1 90 ? -11.531 -12.945 8.43 1 98 90 LEU A O 1
ATOM 666 N N . ALA A 1 91 ? -11.914 -10.867 7.73 1 98.25 91 ALA A N 1
ATOM 667 C CA . ALA A 1 91 ? -13.328 -10.938 8.086 1 98.25 91 ALA A CA 1
ATOM 668 C C . ALA A 1 91 ? -14.039 -12.062 7.344 1 98.25 91 ALA A C 1
ATOM 670 O O . ALA A 1 91 ? -14.789 -12.836 7.941 1 98.25 91 ALA A O 1
ATOM 671 N N . GLY A 1 92 ? -13.805 -12.164 6.086 1 96.75 92 GLY A N 1
ATOM 672 C CA . GLY A 1 92 ? -14.391 -13.234 5.297 1 96.75 92 GLY A CA 1
ATOM 673 C C . GLY A 1 92 ? -13.914 -14.617 5.703 1 96.75 92 GLY A C 1
ATOM 674 O O . GLY A 1 92 ? -14.711 -15.555 5.785 1 96.75 92 GLY A O 1
ATOM 675 N N . LEU A 1 93 ? -12.648 -14.711 5.965 1 97.25 93 LEU A N 1
ATOM 676 C CA . LEU A 1 93 ? -12.047 -15.992 6.336 1 97.25 93 LEU A CA 1
ATOM 677 C C . LEU A 1 93 ? -12.609 -16.484 7.66 1 97.25 93 LEU A C 1
ATOM 679 O O . LEU A 1 93 ? -12.977 -17.672 7.777 1 97.25 93 LEU A O 1
ATOM 683 N N . LEU A 1 94 ? -12.641 -15.625 8.656 1 97.62 94 LEU A N 1
ATOM 684 C CA . LEU A 1 94 ? -13.188 -16 9.953 1 97.62 94 LEU A CA 1
ATOM 685 C C . LEU A 1 94 ? -14.664 -16.375 9.836 1 97.62 94 LEU A C 1
ATOM 687 O O . LEU A 1 94 ? -15.109 -17.375 10.398 1 97.62 94 LEU A O 1
ATOM 691 N N . PHE A 1 95 ? -15.422 -15.641 9.086 1 97 95 PHE A N 1
ATOM 692 C CA . PHE A 1 95 ? -16.844 -15.883 8.914 1 97 95 PHE A CA 1
ATOM 693 C C . PHE A 1 95 ? -17.078 -17.25 8.281 1 97 95 PHE A C 1
ATOM 695 O O . PHE A 1 95 ? -17.844 -18.062 8.82 1 97 95 PHE A O 1
ATOM 702 N N . LEU A 1 96 ? -16.406 -17.484 7.156 1 95.88 96 LEU A N 1
ATOM 703 C CA . LEU A 1 96 ? -16.609 -18.75 6.449 1 95.88 96 LEU A CA 1
ATOM 704 C C . LEU A 1 96 ? -16.125 -19.922 7.297 1 95.88 96 LEU A C 1
ATOM 706 O O . LEU A 1 96 ? -16.75 -20.984 7.305 1 95.88 96 LEU A O 1
ATOM 710 N N . SER A 1 97 ? -14.992 -19.766 7.988 1 95.56 97 SER A N 1
ATOM 711 C CA . SER A 1 97 ? -14.461 -20.844 8.82 1 95.56 97 SER A CA 1
ATOM 712 C C . SER A 1 97 ? -15.438 -21.219 9.93 1 95.56 97 SER A C 1
ATOM 714 O O . SER A 1 97 ? -15.648 -22.406 10.203 1 95.56 97 SER A O 1
ATOM 716 N N . TRP A 1 98 ? -16.062 -20.219 10.539 1 95.94 98 TRP A N 1
ATOM 717 C CA . TRP A 1 98 ? -16.953 -20.469 11.672 1 95.94 98 TRP A CA 1
ATOM 718 C C . TRP A 1 98 ? -18.297 -21.016 11.195 1 95.94 98 TRP A C 1
ATOM 720 O O . TRP A 1 98 ? -18.859 -21.922 11.82 1 95.94 98 TRP A O 1
ATOM 730 N N . VAL A 1 99 ? -18.734 -20.547 10.117 1 94.12 99 VAL A N 1
ATOM 731 C CA . VAL A 1 99 ? -20.031 -21.031 9.609 1 94.12 99 VAL A CA 1
ATOM 732 C C . VAL A 1 99 ? -19.875 -22.453 9.07 1 94.12 99 VAL A C 1
ATOM 734 O O . VAL A 1 99 ? -20.766 -23.281 9.219 1 94.12 99 VAL A O 1
ATOM 737 N N . SER A 1 100 ? -18.797 -22.688 8.383 1 93.31 100 SER A N 1
ATOM 738 C CA . SER A 1 100 ? -18.547 -24.031 7.891 1 93.31 100 SER A CA 1
ATOM 739 C C . SER A 1 100 ? -18.422 -25.031 9.039 1 93.31 100 SER A C 1
ATOM 741 O O . SER A 1 100 ? -18.688 -26.219 8.875 1 93.31 100 SER A O 1
ATOM 743 N N . GLY A 1 101 ? -17.953 -24.547 10.172 1 93.5 101 GLY A N 1
ATOM 744 C CA . GLY A 1 101 ? -17.844 -25.375 11.367 1 93.5 101 GLY A CA 1
ATOM 745 C C . GLY A 1 101 ? -19.172 -25.562 12.086 1 93.5 101 GLY A C 1
ATOM 746 O O . GLY A 1 101 ? -19.234 -26.234 13.109 1 93.5 101 GLY A O 1
ATOM 747 N N . GLY A 1 102 ? -20.234 -24.875 11.633 1 92.81 102 GLY A N 1
ATOM 748 C CA . GLY A 1 102 ? -21.562 -25.078 12.18 1 92.81 102 GLY A CA 1
ATOM 749 C C . GLY A 1 102 ? -22.062 -23.922 13.016 1 92.81 102 GLY A C 1
ATOM 750 O O . GLY A 1 102 ? -23.172 -23.969 13.555 1 92.81 102 GLY A O 1
ATOM 751 N N . MET A 1 103 ? -21.312 -22.906 13.078 1 94.38 103 MET A N 1
ATOM 752 C CA . MET A 1 103 ? -21.719 -21.766 13.898 1 94.38 103 MET A CA 1
ATOM 753 C C . MET A 1 103 ? -22.844 -20.984 13.219 1 94.38 103 MET A C 1
ATOM 755 O O . MET A 1 103 ? -22.875 -20.859 12 1 94.38 103 MET A O 1
ATOM 759 N N . ASN A 1 104 ? -23.734 -20.531 14.055 1 93.5 104 ASN A N 1
ATOM 760 C CA . ASN A 1 104 ? -24.781 -19.656 13.547 1 93.5 104 ASN A CA 1
ATOM 761 C C . ASN A 1 104 ? -24.203 -18.422 12.852 1 93.5 104 ASN A C 1
ATOM 763 O O . ASN A 1 104 ? -23.312 -17.781 13.383 1 93.5 104 ASN A O 1
ATOM 767 N N . PRO A 1 105 ? -24.672 -18.172 11.648 1 91.69 105 PRO A N 1
ATOM 768 C CA . PRO A 1 105 ? -24.109 -17.062 10.875 1 91.69 105 PRO A CA 1
ATOM 769 C C . PRO A 1 105 ? -24.172 -15.727 11.625 1 91.69 105 PRO A C 1
ATOM 771 O O . PRO A 1 105 ? -23.234 -14.93 11.547 1 91.69 105 PRO A O 1
ATOM 774 N N . LEU A 1 106 ? -25.188 -15.461 12.344 1 92.62 106 LEU A N 1
ATOM 775 C CA . LEU A 1 106 ? -25.312 -14.203 13.07 1 92.62 106 LEU A CA 1
ATOM 776 C C . LEU A 1 106 ? -24.266 -14.109 14.18 1 92.62 106 LEU A C 1
ATOM 778 O O . LEU A 1 106 ? -23.688 -13.047 14.414 1 92.62 106 LEU A O 1
ATOM 782 N N . LEU A 1 107 ? -24.062 -15.18 14.867 1 95.56 107 LEU A N 1
ATOM 783 C CA . LEU A 1 107 ? -23.047 -15.211 15.906 1 95.56 107 LEU A CA 1
ATOM 784 C C . LEU A 1 107 ? -21.656 -15.047 15.297 1 95.56 107 LEU A C 1
ATOM 786 O O . LEU A 1 107 ? -20.797 -14.367 15.875 1 95.56 107 LEU A O 1
ATOM 790 N N . ALA A 1 108 ? -21.469 -15.711 14.156 1 96.44 108 ALA A N 1
ATOM 791 C CA . ALA A 1 108 ? -20.188 -15.578 13.453 1 96.44 108 ALA A CA 1
ATOM 792 C C . ALA A 1 108 ? -19.906 -14.125 13.086 1 96.44 108 ALA A C 1
ATOM 794 O O . ALA A 1 108 ? -18.797 -13.641 13.258 1 96.44 108 ALA A O 1
ATOM 795 N N . ILE A 1 109 ? -20.953 -13.453 12.641 1 96.31 109 ILE A N 1
ATOM 796 C CA . ILE A 1 109 ? -20.797 -12.055 12.25 1 96.31 109 ILE A CA 1
ATOM 797 C C . ILE A 1 109 ? -20.422 -11.211 13.469 1 96.31 109 ILE A C 1
ATOM 799 O O . ILE A 1 109 ? -19.531 -10.359 13.391 1 96.31 109 ILE A O 1
ATOM 803 N N . LEU A 1 110 ? -21 -11.438 14.617 1 97.81 110 LEU A N 1
ATOM 804 C CA . LEU A 1 110 ? -20.734 -10.688 15.836 1 97.81 110 LEU A CA 1
ATOM 805 C C . LEU A 1 110 ? -19.297 -10.93 16.312 1 97.81 110 LEU A C 1
ATOM 807 O O . LEU A 1 110 ? -18.641 -10.008 16.797 1 97.81 110 LEU A O 1
ATOM 811 N N . LEU A 1 111 ? -18.875 -12.133 16.188 1 98.12 111 LEU A N 1
ATOM 812 C CA . LEU A 1 111 ? -17.516 -12.445 16.609 1 98.12 111 LEU A CA 1
ATOM 813 C C . LEU A 1 111 ? -16.5 -11.805 15.672 1 98.12 111 LEU A C 1
ATOM 815 O O . LEU A 1 111 ? -15.453 -11.32 16.125 1 98.12 111 LEU A O 1
ATOM 819 N N . VAL A 1 112 ? -16.812 -11.844 14.336 1 98.38 112 VAL A N 1
ATOM 820 C CA . VAL A 1 112 ? -15.945 -11.18 13.367 1 98.38 112 VAL A CA 1
ATOM 821 C C . VAL A 1 112 ? -15.875 -9.688 13.68 1 98.38 112 VAL A C 1
ATOM 823 O O . VAL A 1 112 ? -14.797 -9.086 13.633 1 98.38 112 VAL A O 1
ATOM 826 N N . LEU A 1 113 ? -17.016 -9.172 14.008 1 98.5 113 LEU A N 1
ATOM 827 C CA . LEU A 1 113 ? -17.078 -7.762 14.375 1 98.5 113 LEU A CA 1
ATOM 828 C C . LEU A 1 113 ? -16.188 -7.484 15.594 1 98.5 113 LEU A C 1
ATOM 830 O O . LEU A 1 113 ? -15.469 -6.488 15.625 1 98.5 113 LEU A O 1
ATOM 834 N N . GLY A 1 114 ? -16.266 -8.328 16.578 1 98.44 114 GLY A N 1
ATOM 835 C CA . GLY A 1 114 ? -15.422 -8.188 17.766 1 98.44 114 GLY A CA 1
ATOM 836 C C . GLY A 1 114 ? -13.938 -8.18 17.438 1 98.44 114 GLY A C 1
ATOM 837 O O . GLY A 1 114 ? -13.195 -7.332 17.922 1 98.44 114 GLY A O 1
ATOM 838 N N . VAL A 1 115 ? -13.523 -9.102 16.609 1 98.31 115 VAL A N 1
ATOM 839 C CA . VAL A 1 115 ? -12.117 -9.227 16.219 1 98.31 115 VAL A CA 1
ATOM 840 C C . VAL A 1 115 ? -11.68 -7.973 15.453 1 98.31 115 VAL A C 1
ATOM 842 O O . VAL A 1 115 ? -10.617 -7.41 15.727 1 98.31 115 VAL A O 1
ATOM 845 N N . GLN A 1 116 ? -12.508 -7.535 14.5 1 98.5 116 GLN A N 1
ATOM 846 C CA . GLN A 1 116 ? -12.172 -6.395 13.656 1 98.5 116 GLN A CA 1
ATOM 847 C C . GLN A 1 116 ? -12.125 -5.105 14.477 1 98.5 116 GLN A C 1
ATOM 849 O O . GLN A 1 116 ? -11.297 -4.227 14.219 1 98.5 116 GLN A O 1
ATOM 854 N N . VAL A 1 117 ? -13 -4.988 15.375 1 96.94 117 VAL A N 1
ATOM 855 C CA . VAL A 1 117 ? -13.023 -3.812 16.234 1 96.94 117 VAL A CA 1
ATOM 856 C C . VAL A 1 117 ? -11.766 -3.791 17.109 1 96.94 117 VAL A C 1
ATOM 858 O O . VAL A 1 117 ? -11.188 -2.727 17.344 1 96.94 117 VAL A O 1
ATOM 861 N N . LEU A 1 118 ? -11.336 -4.926 17.547 1 97.62 118 LEU A N 1
ATOM 862 C CA . LEU A 1 118 ? -10.117 -5.012 18.344 1 97.62 118 LEU A CA 1
ATOM 863 C C . LEU A 1 118 ? -8.898 -4.633 17.5 1 97.62 118 LEU A C 1
ATOM 865 O O . LEU A 1 118 ? -8.008 -3.934 17.984 1 97.62 118 LEU A O 1
ATOM 869 N N . ILE A 1 119 ? -8.875 -5.109 16.344 1 97.38 119 ILE A N 1
ATOM 870 C CA . ILE A 1 119 ? -7.789 -4.762 15.422 1 97.38 119 ILE A CA 1
ATOM 871 C C . ILE A 1 119 ? -7.797 -3.254 15.172 1 97.38 119 ILE A C 1
ATOM 873 O O . ILE A 1 119 ? -6.746 -2.611 15.195 1 97.38 119 ILE A O 1
ATOM 877 N N . GLY A 1 120 ? -9.008 -2.746 14.906 1 97.12 120 GLY A N 1
ATOM 878 C CA . GLY A 1 120 ? -9.133 -1.307 14.742 1 97.12 120 GLY A CA 1
ATOM 879 C C . GLY A 1 120 ? -8.68 -0.522 15.961 1 97.12 120 GLY A C 1
ATOM 880 O O . GLY A 1 120 ? -7.949 0.464 15.828 1 97.12 120 GLY A O 1
ATOM 881 N N . ALA A 1 121 ? -9.039 -0.974 17.109 1 97 121 ALA A N 1
ATOM 882 C CA . ALA A 1 121 ? -8.633 -0.318 18.359 1 97 121 ALA A CA 1
ATOM 883 C C . ALA A 1 121 ? -7.117 -0.371 18.531 1 97 121 ALA A C 1
ATOM 885 O O . ALA A 1 121 ? -6.504 0.599 18.984 1 97 121 ALA A O 1
ATOM 886 N N . GLY A 1 122 ? -6.551 -1.487 18.219 1 95.81 122 GLY A N 1
ATOM 887 C CA . GLY A 1 122 ? -5.102 -1.604 18.281 1 95.81 122 GLY A CA 1
ATOM 888 C C . GLY A 1 122 ? -4.383 -0.634 17.375 1 95.81 122 GLY A C 1
ATOM 889 O O . GLY A 1 122 ? -3.416 0.014 17.781 1 95.81 122 GLY A O 1
ATOM 890 N N . GLN A 1 123 ? -4.863 -0.554 16.172 1 96.19 123 GLN A N 1
ATOM 891 C CA . GLN A 1 123 ? -4.273 0.386 15.227 1 96.19 123 GLN A CA 1
ATOM 892 C C . GLN A 1 123 ? -4.426 1.824 15.711 1 96.19 123 GLN A C 1
ATOM 894 O O . GLN A 1 123 ? -3.504 2.631 15.578 1 96.19 123 GLN A O 1
ATOM 899 N N . ALA A 1 124 ? -5.602 2.092 16.281 1 96.19 124 ALA A N 1
ATOM 900 C CA . ALA A 1 124 ? -5.859 3.436 16.781 1 96.19 124 ALA A CA 1
ATOM 901 C C . ALA A 1 124 ? -4.895 3.787 17.922 1 96.19 124 ALA A C 1
ATOM 903 O O . ALA A 1 124 ? -4.434 4.926 18.016 1 96.19 124 ALA A O 1
ATOM 904 N N . LEU A 1 125 ? -4.633 2.859 18.734 1 93.5 125 LEU A N 1
ATOM 905 C CA . LEU A 1 125 ? -3.729 3.082 19.859 1 93.5 125 LEU A CA 1
ATOM 906 C C . LEU A 1 125 ? -2.328 3.434 19.359 1 93.5 125 LEU A C 1
ATOM 908 O O . LEU A 1 125 ? -1.689 4.344 19.891 1 93.5 125 LEU A O 1
ATOM 912 N N . VAL A 1 126 ? -1.911 2.75 18.391 1 92.12 126 VAL A N 1
ATOM 913 C CA . VAL A 1 126 ? -0.57 2.961 17.859 1 92.12 126 VAL A CA 1
ATOM 914 C C . VAL A 1 126 ? -0.515 4.289 17.094 1 92.12 126 VAL A C 1
ATOM 916 O O . VAL A 1 126 ? 0.416 5.074 17.281 1 92.12 126 VAL A O 1
ATOM 919 N N . VAL A 1 127 ? -1.502 4.57 16.328 1 92.88 127 VAL A N 1
ATOM 920 C CA . VAL A 1 127 ? -1.541 5.766 15.492 1 92.88 127 VAL A CA 1
ATOM 921 C C . VAL A 1 127 ? -1.727 7 16.375 1 92.88 127 VAL A C 1
ATOM 923 O O . VAL A 1 127 ? -1.114 8.047 16.125 1 92.88 127 VAL A O 1
ATOM 926 N N . SER A 1 128 ? -2.568 6.883 17.391 1 91.88 128 SER A N 1
ATOM 927 C CA . SER A 1 128 ? -2.824 8.031 18.25 1 91.88 128 SER A CA 1
ATOM 928 C C . SER A 1 128 ? -1.591 8.383 19.078 1 91.88 128 SER A C 1
ATOM 930 O O . SER A 1 128 ? -1.475 9.5 19.578 1 91.88 128 SER A O 1
ATOM 932 N N . ALA A 1 129 ? -0.713 7.426 19.219 1 88.69 129 ALA A N 1
ATOM 933 C CA . ALA A 1 129 ? 0.531 7.668 19.953 1 88.69 129 ALA A CA 1
ATOM 934 C C . ALA A 1 129 ? 1.513 8.469 19.094 1 88.69 129 ALA A C 1
ATOM 936 O O . ALA A 1 129 ? 2.57 8.883 19.578 1 88.69 129 ALA A O 1
ATOM 937 N N . GLY A 1 130 ? 1.172 8.617 17.844 1 86.75 130 GLY A N 1
ATOM 938 C CA . GLY A 1 130 ? 1.983 9.477 17.016 1 86.75 130 GLY A CA 1
ATOM 939 C C . GLY A 1 130 ? 2.654 8.742 15.867 1 86.75 130 GLY A C 1
ATOM 940 O O . GLY A 1 130 ? 3.426 9.328 15.109 1 86.75 130 GLY A O 1
ATOM 941 N N . LEU A 1 131 ? 2.375 7.5 15.797 1 86.56 131 LEU A N 1
ATOM 942 C CA . LEU A 1 131 ? 2.973 6.715 14.719 1 86.56 131 LEU A CA 1
ATOM 943 C C . LEU A 1 131 ? 2.258 6.977 13.398 1 86.56 131 LEU A C 1
ATOM 945 O O . LEU A 1 131 ? 1.057 7.254 13.375 1 86.56 131 LEU A O 1
ATOM 949 N N . ASN A 1 132 ? 3.021 6.891 12.273 1 87.19 132 ASN A N 1
ATOM 950 C CA . ASN A 1 132 ? 2.471 7.117 10.945 1 87.19 132 ASN A CA 1
ATOM 951 C C . ASN A 1 132 ? 1.383 6.098 10.609 1 87.19 132 ASN A C 1
ATOM 953 O O . ASN A 1 132 ? 1.626 4.891 10.641 1 87.19 132 ASN A O 1
ATOM 957 N N . PRO A 1 133 ? 0.219 6.57 10.328 1 90.62 133 PRO A N 1
ATOM 958 C CA . PRO A 1 133 ? -0.897 5.656 10.07 1 90.62 133 PRO A CA 1
ATOM 959 C C . PRO A 1 133 ? -0.663 4.762 8.852 1 90.62 133 PRO A C 1
ATOM 961 O O . PRO A 1 133 ? -1.072 3.6 8.844 1 90.62 133 PRO A O 1
ATOM 964 N N . VAL A 1 134 ? -0.04 5.258 7.855 1 88.81 134 VAL A N 1
ATOM 965 C CA . VAL A 1 134 ? 0.185 4.512 6.621 1 88.81 134 VAL A CA 1
ATOM 966 C C . VAL A 1 134 ? 1.096 3.32 6.898 1 88.81 134 VAL A C 1
ATOM 968 O O . VAL A 1 134 ? 0.778 2.189 6.52 1 88.81 134 VAL A O 1
ATOM 971 N N . ILE A 1 135 ? 2.176 3.518 7.566 1 88.75 135 ILE A N 1
ATOM 972 C CA . ILE A 1 135 ? 3.129 2.465 7.895 1 88.75 135 ILE A CA 1
ATOM 973 C C . ILE A 1 135 ? 2.482 1.46 8.844 1 88.75 135 ILE A C 1
ATOM 975 O O . ILE A 1 135 ? 2.633 0.248 8.672 1 88.75 135 ILE A O 1
ATOM 979 N N . THR A 1 136 ? 1.736 2.006 9.844 1 92.19 136 THR A N 1
ATOM 980 C CA . THR A 1 136 ? 1.09 1.155 10.836 1 92.19 136 THR A CA 1
ATOM 981 C C . THR A 1 136 ? 0.103 0.201 10.172 1 92.19 136 THR A C 1
ATOM 983 O O . THR A 1 136 ? 0.115 -1.002 10.445 1 92.19 136 THR A O 1
ATOM 986 N N . THR A 1 137 ? -0.676 0.748 9.266 1 94.81 137 THR A N 1
ATOM 987 C CA . THR A 1 137 ? -1.722 -0.083 8.68 1 94.81 137 THR A CA 1
ATOM 988 C C . THR A 1 137 ? -1.134 -1.043 7.645 1 94.81 137 THR A C 1
ATOM 990 O O . THR A 1 137 ? -1.665 -2.135 7.434 1 94.81 137 THR A O 1
ATOM 993 N N . LEU A 1 138 ? -0.076 -0.658 7.008 1 91.94 138 LEU A N 1
ATOM 994 C CA . LEU A 1 138 ? 0.636 -1.579 6.133 1 91.94 138 LEU A CA 1
ATOM 995 C C . LEU A 1 138 ? 1.22 -2.744 6.926 1 91.94 138 LEU A C 1
ATOM 997 O O . LEU A 1 138 ? 1.142 -3.896 6.492 1 91.94 138 LEU A O 1
ATOM 1001 N N . ALA A 1 139 ? 1.836 -2.436 8.016 1 92.62 139 ALA A N 1
ATOM 1002 C CA . ALA A 1 139 ? 2.434 -3.459 8.875 1 92.62 139 ALA A CA 1
ATOM 1003 C C . ALA A 1 139 ? 1.37 -4.41 9.414 1 92.62 139 ALA A C 1
ATOM 1005 O O . ALA A 1 139 ? 1.565 -5.629 9.422 1 92.62 139 ALA A O 1
ATOM 1006 N N . VAL A 1 140 ? 0.308 -3.828 9.875 1 95.25 140 VAL A N 1
ATOM 1007 C CA . VAL A 1 140 ? -0.781 -4.66 10.383 1 95.25 140 VAL A CA 1
ATOM 1008 C C . VAL A 1 140 ? -1.316 -5.543 9.258 1 95.25 140 VAL A C 1
ATOM 1010 O O . VAL A 1 140 ? -1.618 -6.719 9.477 1 95.25 140 VAL A O 1
ATOM 1013 N N . GLY A 1 141 ? -1.458 -4.965 8.055 1 95.19 141 GLY A N 1
ATOM 1014 C CA . GLY A 1 141 ? -1.863 -5.766 6.91 1 95.19 141 GLY A CA 1
ATOM 1015 C C . GLY A 1 141 ? -0.962 -6.961 6.668 1 95.19 141 GLY A C 1
ATOM 1016 O O . GLY A 1 141 ? -1.443 -8.062 6.402 1 95.19 141 GLY A O 1
ATOM 1017 N N . SER A 1 142 ? 0.288 -6.734 6.797 1 93.31 142 SER A N 1
ATOM 1018 C CA . SER A 1 142 ? 1.253 -7.816 6.613 1 93.31 142 SER A CA 1
ATOM 1019 C C . SER A 1 142 ? 1.1 -8.883 7.691 1 93.31 142 SER A C 1
ATOM 1021 O O . SER A 1 142 ? 1.152 -10.078 7.402 1 93.31 142 SER A O 1
ATOM 1023 N N . VAL A 1 143 ? 0.917 -8.484 8.875 1 94.31 143 VAL A N 1
ATOM 1024 C CA . VAL A 1 143 ? 0.724 -9.406 9.992 1 94.31 143 VAL A CA 1
ATOM 1025 C C . VAL A 1 143 ? -0.536 -10.234 9.766 1 94.31 143 VAL A C 1
ATOM 1027 O O . VAL A 1 143 ? -0.526 -11.453 9.945 1 94.31 143 VAL A O 1
ATOM 1030 N N . LEU A 1 144 ? -1.566 -9.555 9.352 1 96 144 LEU A N 1
ATOM 1031 C CA . LEU A 1 144 ? -2.822 -10.25 9.094 1 96 144 LEU A CA 1
ATOM 1032 C C . LEU A 1 144 ? -2.67 -11.25 7.949 1 96 144 LEU A C 1
ATOM 1034 O O . LEU A 1 144 ? -3.117 -12.391 8.055 1 96 144 LEU A O 1
ATOM 1038 N N . PHE A 1 145 ? -2.037 -10.852 6.91 1 93.25 145 PHE A N 1
ATOM 1039 C CA . PHE A 1 145 ? -1.805 -11.75 5.785 1 93.25 145 PHE A CA 1
ATOM 1040 C C . PHE A 1 145 ? -1.014 -12.977 6.223 1 93.25 145 PHE A C 1
ATOM 1042 O O . PHE A 1 145 ? -1.365 -14.102 5.875 1 93.25 145 PHE A O 1
ATOM 1049 N N . GLY A 1 146 ? 0.01 -12.672 6.945 1 91.88 146 GLY A N 1
ATOM 1050 C CA . GLY A 1 146 ? 0.829 -13.773 7.434 1 91.88 146 GLY A CA 1
ATOM 1051 C C . GLY A 1 146 ? 0.065 -14.734 8.328 1 91.88 146 GLY A C 1
ATOM 1052 O O . GLY A 1 146 ? 0.192 -15.953 8.18 1 91.88 146 GLY A O 1
ATOM 1053 N N . ALA A 1 147 ? -0.699 -14.25 9.195 1 93.69 147 ALA A N 1
ATOM 1054 C CA . ALA A 1 147 ? -1.493 -15.078 10.094 1 93.69 147 ALA A CA 1
ATOM 1055 C C . ALA A 1 147 ? -2.506 -15.914 9.32 1 93.69 147 ALA A C 1
ATOM 1057 O O . ALA A 1 147 ? -2.668 -17.109 9.586 1 93.69 147 ALA A O 1
ATOM 1058 N N . MET A 1 148 ? -3.164 -15.297 8.359 1 94.69 148 MET A N 1
ATOM 1059 C CA . MET A 1 148 ? -4.152 -16 7.551 1 94.69 148 MET A CA 1
ATOM 1060 C C . MET A 1 148 ? -3.494 -17.094 6.711 1 94.69 148 MET A C 1
ATOM 1062 O O . MET A 1 148 ? -4.004 -18.203 6.621 1 94.69 148 MET A O 1
ATOM 1066 N N . SER A 1 149 ? -2.408 -16.75 6.18 1 90.88 149 SER A N 1
ATOM 1067 C CA . SER A 1 149 ? -1.695 -17.703 5.348 1 90.88 149 SER A CA 1
ATOM 1068 C C . SER A 1 149 ? -1.21 -18.891 6.168 1 90.88 149 SER A C 1
ATOM 1070 O O . SER A 1 149 ? -1.229 -20.031 5.695 1 90.88 149 SER A O 1
ATOM 1072 N N . GLN A 1 150 ? -0.813 -18.625 7.359 1 87.5 150 GLN A N 1
ATOM 1073 C CA . GLN A 1 150 ? -0.333 -19.688 8.234 1 87.5 150 GLN A CA 1
ATOM 1074 C C . GLN A 1 150 ? -1.476 -20.609 8.672 1 87.5 150 GLN A C 1
ATOM 1076 O O . GLN A 1 150 ? -1.345 -21.828 8.633 1 87.5 150 GLN A O 1
ATOM 1081 N N . VAL A 1 151 ? -2.553 -20.031 8.992 1 89.56 151 VAL A N 1
ATOM 1082 C CA . VAL A 1 151 ? -3.672 -20.797 9.531 1 89.56 151 VAL A CA 1
ATOM 1083 C C . VAL A 1 151 ? -4.316 -21.609 8.422 1 89.56 151 VAL A C 1
ATOM 1085 O O . VAL A 1 151 ? -4.777 -22.734 8.656 1 89.56 151 VAL A O 1
ATOM 1088 N N . THR A 1 152 ? -4.305 -21.109 7.199 1 92.06 152 THR A N 1
ATOM 1089 C CA . THR A 1 152 ? -4.98 -21.797 6.105 1 92.06 152 THR A CA 1
ATOM 1090 C C . THR A 1 152 ? -4.004 -22.672 5.324 1 92.06 152 THR A C 1
ATOM 1092 O O . THR A 1 152 ? -4.406 -23.422 4.434 1 92.06 152 THR A O 1
ATOM 1095 N N . SER A 1 153 ? -2.689 -22.516 5.656 1 87.31 153 SER A N 1
ATOM 1096 C CA . SER A 1 153 ? -1.642 -23.203 4.906 1 87.31 153 SER A CA 1
ATOM 1097 C C . SER A 1 153 ? -1.698 -22.844 3.424 1 87.31 153 SER A C 1
ATOM 1099 O O . SER A 1 153 ? -1.52 -23.703 2.562 1 87.31 153 SER A O 1
ATOM 1101 N N . GLY A 1 154 ? -2.201 -21.594 3.225 1 84 154 GLY A N 1
ATOM 1102 C CA . GLY A 1 154 ? -2.215 -21.078 1.868 1 84 154 GLY A CA 1
ATOM 1103 C C . GLY A 1 154 ? -3.42 -21.516 1.066 1 84 154 GLY A C 1
ATOM 1104 O O . GLY A 1 154 ? -3.564 -21.156 -0.104 1 84 154 GLY A O 1
ATOM 1105 N N . ARG A 1 155 ? -4.348 -22.25 1.676 1 89.19 155 ARG A N 1
ATOM 1106 C CA . ARG A 1 155 ? -5.52 -22.766 0.976 1 89.19 155 ARG A CA 1
ATOM 1107 C C . ARG A 1 155 ? -6.711 -21.812 1.138 1 89.19 155 ARG A C 1
ATOM 1109 O O . ARG A 1 155 ? -6.75 -21.016 2.07 1 89.19 155 ARG A O 1
ATOM 1116 N N . SER A 1 156 ? -7.617 -21.938 0.241 1 93.38 156 SER A N 1
ATOM 1117 C CA . SER A 1 156 ? -8.852 -21.172 0.334 1 93.38 156 SER A CA 1
ATOM 1118 C C . SER A 1 156 ? -9.797 -21.766 1.378 1 93.38 156 SER A C 1
ATOM 1120 O O . SER A 1 156 ? -9.797 -22.984 1.604 1 93.38 156 SER A O 1
ATOM 1122 N N . THR A 1 157 ? -10.555 -20.891 2.025 1 93.5 157 THR A N 1
ATOM 1123 C CA . THR A 1 157 ? -11.602 -21.297 2.963 1 93.5 157 THR A CA 1
ATOM 1124 C C . THR A 1 157 ? -12.977 -21.172 2.318 1 93.5 157 THR A C 1
ATOM 1126 O O . THR A 1 157 ? -13.281 -20.172 1.671 1 93.5 157 THR A O 1
ATOM 1129 N N . THR A 1 158 ? -13.758 -22.234 2.479 1 93.25 158 THR A N 1
ATOM 1130 C CA . THR A 1 158 ? -15.078 -22.266 1.855 1 93.25 158 THR A CA 1
ATOM 1131 C C . THR A 1 158 ? -16.172 -22.312 2.914 1 93.25 158 THR A C 1
ATOM 1133 O O . THR A 1 158 ? -15.906 -22.609 4.078 1 93.25 158 THR A O 1
ATOM 1136 N N . ALA A 1 159 ? -17.375 -21.969 2.441 1 88.31 159 ALA A N 1
ATOM 1137 C CA . ALA A 1 159 ? -18.531 -22 3.332 1 88.31 159 ALA A CA 1
ATOM 1138 C C . ALA A 1 159 ? -18.984 -23.438 3.58 1 88.31 159 ALA A C 1
ATOM 1140 O O . ALA A 1 159 ? -19.766 -23.703 4.496 1 88.31 159 ALA A O 1
ATOM 1141 N N . GLY A 1 160 ? -18.453 -24.234 2.885 1 85.56 160 GLY A N 1
ATOM 1142 C CA . GLY A 1 160 ? -18.938 -25.609 2.982 1 85.56 160 GLY A CA 1
ATOM 1143 C C . GLY A 1 160 ? -20.406 -25.75 2.625 1 85.56 160 GLY A C 1
ATOM 1144 O O . GLY A 1 160 ? -20.844 -25.297 1.561 1 85.56 160 GLY A O 1
ATOM 1145 N N . ASN A 1 161 ? -21.219 -26.312 3.516 1 78.75 161 ASN A N 1
ATOM 1146 C CA . ASN A 1 161 ? -22.625 -26.578 3.25 1 78.75 161 ASN A CA 1
ATOM 1147 C C . ASN A 1 161 ? -23.516 -25.5 3.859 1 78.75 161 ASN A C 1
ATOM 1149 O O . ASN A 1 161 ? -24.75 -25.578 3.77 1 78.75 161 ASN A O 1
ATOM 1153 N N . ALA A 1 162 ? -22.922 -24.547 4.387 1 81.69 162 ALA A N 1
ATOM 1154 C CA . ALA A 1 162 ? -23.719 -23.516 5.051 1 81.69 162 ALA A CA 1
ATOM 1155 C C . ALA A 1 162 ? -24.406 -22.609 4.031 1 81.69 162 ALA A C 1
ATOM 1157 O O . ALA A 1 162 ? -23.812 -22.266 3.004 1 81.69 162 ALA A O 1
ATOM 1158 N N . ASP A 1 163 ? -25.672 -22.391 4.281 1 80.25 163 ASP A N 1
ATOM 1159 C CA . ASP A 1 163 ? -26.391 -21.453 3.414 1 80.25 163 ASP A CA 1
ATOM 1160 C C . ASP A 1 163 ? -26.156 -20.016 3.84 1 80.25 163 ASP A C 1
ATOM 1162 O O . ASP A 1 163 ? -26.75 -19.547 4.812 1 80.25 163 ASP A O 1
ATOM 1166 N N . ILE A 1 164 ? -25.312 -19.422 3.158 1 81.06 164 ILE A N 1
ATOM 1167 C CA . ILE A 1 164 ? -24.969 -18.031 3.488 1 81.06 164 ILE A CA 1
ATOM 1168 C C . ILE A 1 164 ? -25.281 -17.125 2.303 1 81.06 164 ILE A C 1
ATOM 1170 O O . ILE A 1 164 ? -24.828 -15.984 2.248 1 81.06 164 ILE A O 1
ATOM 1174 N N . SER A 1 165 ? -26.078 -17.578 1.471 1 74.88 165 SER A N 1
ATOM 1175 C CA . SER A 1 165 ? -26.375 -16.859 0.242 1 74.88 165 SER A CA 1
ATOM 1176 C C . SER A 1 165 ? -27.266 -15.648 0.516 1 74.88 165 SER A C 1
ATOM 1178 O O . SER A 1 165 ? -27.297 -14.695 -0.268 1 74.88 165 SER A O 1
ATOM 1180 N N . TRP A 1 166 ? -27.969 -15.703 1.595 1 72.75 166 TRP A N 1
ATOM 1181 C CA . TRP A 1 166 ? -28.922 -14.648 1.91 1 72.75 166 TRP A CA 1
ATOM 1182 C C . TRP A 1 166 ? -28.203 -13.336 2.209 1 72.75 166 TRP A C 1
ATOM 1184 O O . TRP A 1 166 ? -28.781 -12.258 2.121 1 72.75 166 TRP A O 1
ATOM 1194 N N . LEU A 1 167 ? -26.984 -13.344 2.594 1 70.25 167 LEU A N 1
ATOM 1195 C CA . LEU A 1 167 ? -26.234 -12.133 2.908 1 70.25 167 LEU A CA 1
ATOM 1196 C C . LEU A 1 167 ? -25.734 -11.461 1.636 1 70.25 167 LEU A C 1
ATOM 1198 O O . LEU A 1 167 ? -25.578 -10.234 1.596 1 70.25 167 LEU A O 1
ATOM 1202 N N . GLY A 1 168 ? -25.516 -12.156 0.628 1 62.38 168 GLY A N 1
ATOM 1203 C CA . GLY A 1 168 ? -24.844 -11.602 -0.538 1 62.38 168 GLY A CA 1
ATOM 1204 C C . GLY A 1 168 ? -25.734 -11.539 -1.762 1 62.38 168 GLY A C 1
ATOM 1205 O O . GLY A 1 168 ? -25.812 -10.5 -2.428 1 62.38 168 GLY A O 1
ATOM 1206 N N . ILE A 1 169 ? -26.594 -12.523 -1.868 1 65.19 169 ILE A N 1
ATOM 1207 C CA . ILE A 1 169 ? -27.156 -12.703 -3.203 1 65.19 169 ILE A CA 1
ATOM 1208 C C . ILE A 1 169 ? -28.672 -12.75 -3.119 1 65.19 169 ILE A C 1
ATOM 1210 O O . ILE A 1 169 ? -29.375 -12.266 -4.016 1 65.19 169 ILE A O 1
ATOM 1214 N N . ILE A 1 170 ? -29.219 -13.117 -2.08 1 66.5 170 ILE A N 1
ATOM 1215 C CA . ILE A 1 170 ? -30.656 -13.344 -2.125 1 66.5 170 ILE A CA 1
ATOM 1216 C C . ILE A 1 170 ? -31.391 -12.008 -2.07 1 66.5 170 ILE A C 1
ATOM 1218 O O . ILE A 1 170 ? -31.203 -11.219 -1.138 1 66.5 170 ILE A O 1
ATOM 1222 N N . PRO A 1 171 ? -32.094 -11.805 -3.062 1 70.56 171 PRO A N 1
ATOM 1223 C CA . PRO A 1 171 ? -32.812 -10.523 -3.188 1 70.56 171 PRO A CA 1
ATOM 1224 C C . PRO A 1 171 ? -34 -10.422 -2.258 1 70.56 171 PRO A C 1
ATOM 1226 O O . PRO A 1 171 ? -34.719 -11.414 -2.039 1 70.56 171 PRO A O 1
ATOM 1229 N N . VAL A 1 172 ? -34 -9.508 -1.491 1 71.5 172 VAL A N 1
ATOM 1230 C CA . VAL A 1 172 ? -35.188 -9.102 -0.776 1 71.5 172 VAL A CA 1
ATOM 1231 C C . VAL A 1 172 ? -35.906 -8.008 -1.565 1 71.5 172 VAL A C 1
ATOM 1233 O O . VAL A 1 172 ? -35.406 -6.906 -1.734 1 71.5 172 VAL A O 1
ATOM 1236 N N . LEU A 1 173 ? -37.094 -8.344 -2.092 1 75.44 173 LEU A N 1
ATOM 1237 C CA . LEU A 1 173 ? -37.844 -7.445 -2.961 1 75.44 173 LEU A CA 1
ATOM 1238 C C . LEU A 1 173 ? -37.062 -7.117 -4.223 1 75.44 173 LEU A C 1
ATOM 1240 O O . LEU A 1 173 ? -37.031 -5.965 -4.656 1 75.44 173 LEU A O 1
ATOM 1244 N N . GLY A 1 174 ? -36.219 -8.031 -4.656 1 77.19 174 GLY A N 1
ATOM 1245 C CA . GLY A 1 174 ? -35.469 -7.898 -5.902 1 77.19 174 GLY A CA 1
ATOM 1246 C C . GLY A 1 174 ? -34.125 -7.227 -5.723 1 77.19 174 GLY A C 1
ATOM 1247 O O . GLY A 1 174 ? -33.344 -7.164 -6.66 1 77.19 174 GLY A O 1
ATOM 1248 N N . ILE A 1 175 ? -33.938 -6.719 -4.508 1 83.25 175 ILE A N 1
ATOM 1249 C CA . ILE A 1 175 ? -32.688 -6 -4.227 1 83.25 175 ILE A CA 1
ATOM 1250 C C . ILE A 1 175 ? -31.812 -6.824 -3.283 1 83.25 175 ILE A C 1
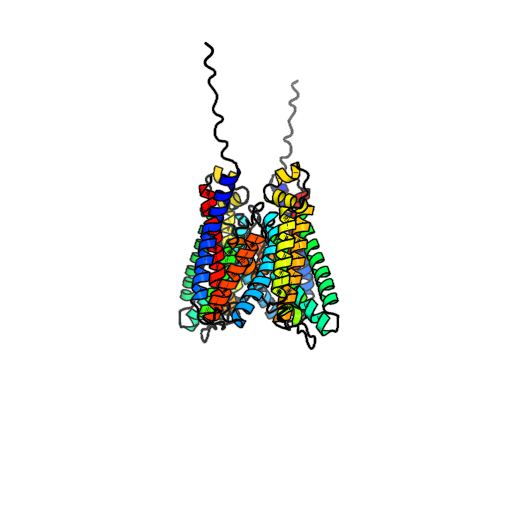ATOM 1252 O O . ILE A 1 175 ? -32.281 -7.332 -2.268 1 83.25 175 ILE A O 1
ATOM 1256 N N . PRO A 1 176 ? -30.578 -6.973 -3.688 1 86.56 176 PRO A N 1
ATOM 1257 C CA . PRO A 1 176 ? -29.688 -7.746 -2.826 1 86.56 176 PRO A CA 1
ATOM 1258 C C . PRO A 1 176 ? -29.531 -7.145 -1.432 1 86.56 176 PRO A C 1
ATOM 1260 O O . PRO A 1 176 ? -29.531 -5.922 -1.281 1 86.56 176 PRO A O 1
ATOM 1263 N N . MET A 1 177 ? -29.438 -7.934 -0.415 1 87.81 177 MET A N 1
ATOM 1264 C CA . MET A 1 177 ? -29.312 -7.52 0.981 1 87.81 177 MET A CA 1
ATOM 1265 C C . MET A 1 177 ? -28.125 -6.582 1.176 1 87.81 177 MET A C 1
ATOM 1267 O O . MET A 1 177 ? -28.172 -5.699 2.031 1 87.81 177 MET A O 1
ATOM 1271 N N . SER A 1 178 ? -27.031 -6.793 0.379 1 90.88 178 SER A N 1
ATOM 1272 C CA . SER A 1 178 ? -25.844 -5.953 0.482 1 90.88 178 SER A CA 1
ATOM 1273 C C . SER A 1 178 ? -26.188 -4.484 0.256 1 90.88 178 SER A C 1
ATOM 1275 O O . SER A 1 178 ? -25.562 -3.602 0.86 1 90.88 178 SER A O 1
ATOM 1277 N N . VAL A 1 179 ? -27.156 -4.188 -0.565 1 91.44 179 VAL A N 1
ATOM 1278 C CA . VAL A 1 179 ? -27.547 -2.814 -0.878 1 91.44 179 VAL A CA 1
ATOM 1279 C C . VAL A 1 179 ? -28.219 -2.178 0.338 1 91.44 179 VAL A C 1
ATOM 1281 O O . VAL A 1 179 ? -27.969 -1.013 0.654 1 91.44 179 VAL A O 1
ATOM 1284 N N . TYR A 1 180 ? -29.062 -2.943 0.973 1 91.88 180 TYR A N 1
ATOM 1285 C CA . TYR A 1 180 ? -29.734 -2.443 2.174 1 91.88 180 TYR A CA 1
ATOM 1286 C C . TYR A 1 180 ? -28.719 -2.127 3.264 1 91.88 180 TYR A C 1
ATOM 1288 O O . TYR A 1 180 ? -28.797 -1.087 3.922 1 91.88 180 TYR A O 1
ATOM 1296 N N . LEU A 1 181 ? -27.766 -3.035 3.416 1 93.56 181 LEU A N 1
ATOM 1297 C CA . LEU A 1 181 ? -26.734 -2.822 4.426 1 93.56 181 LEU A CA 1
ATOM 1298 C C . LEU A 1 181 ? -25.906 -1.587 4.098 1 93.56 181 LEU A C 1
ATOM 1300 O O . LEU A 1 181 ? -25.547 -0.819 4.996 1 93.56 181 LEU A O 1
ATOM 1304 N N . PHE A 1 182 ? -25.625 -1.414 2.797 1 95.56 182 PHE A N 1
ATOM 1305 C CA . PHE A 1 182 ? -24.859 -0.256 2.346 1 95.56 182 PHE A CA 1
ATOM 1306 C C . PHE A 1 182 ? -25.609 1.036 2.637 1 95.56 182 PHE A C 1
ATOM 1308 O O . PHE A 1 182 ? -25.047 1.972 3.211 1 95.56 182 PHE A O 1
ATOM 1315 N N . VAL A 1 183 ? -26.859 1.092 2.314 1 95.19 183 VAL A N 1
ATOM 1316 C CA . VAL A 1 183 ? -27.672 2.295 2.488 1 95.19 183 VAL A CA 1
ATOM 1317 C C . VAL A 1 183 ? -27.812 2.613 3.977 1 95.19 183 VAL A C 1
ATOM 1319 O O . VAL A 1 183 ? -27.656 3.768 4.387 1 95.19 183 VAL A O 1
ATOM 1322 N N . VAL A 1 184 ? -28.109 1.62 4.781 1 96.88 184 VAL A N 1
ATOM 1323 C CA . VAL A 1 184 ? -28.25 1.826 6.223 1 96.88 184 VAL A CA 1
ATOM 1324 C C . VAL A 1 184 ? -26.922 2.328 6.801 1 96.88 184 VAL A C 1
ATOM 1326 O O . VAL A 1 184 ? -26.906 3.27 7.598 1 96.88 184 VAL A O 1
ATOM 1329 N N . PHE A 1 185 ? -25.812 1.648 6.402 1 97.88 185 PHE A N 1
ATOM 1330 C CA . PHE A 1 185 ? -24.5 2.053 6.891 1 97.88 185 PHE A CA 1
ATOM 1331 C C . PHE A 1 185 ? -24.188 3.486 6.48 1 97.88 185 PHE A C 1
ATOM 1333 O O . PHE A 1 185 ? -23.688 4.273 7.285 1 97.88 185 PHE A O 1
ATOM 1340 N N . LEU A 1 186 ? -24.484 3.818 5.238 1 97.31 186 LEU A N 1
ATOM 1341 C CA . LEU A 1 186 ? -24.266 5.164 4.723 1 97.31 186 LEU A CA 1
ATOM 1342 C C . LEU A 1 186 ? -25.047 6.191 5.531 1 97.31 186 LEU A C 1
ATOM 1344 O O . LEU A 1 186 ? -24.5 7.227 5.922 1 97.31 186 LEU A O 1
ATOM 1348 N N . LEU A 1 187 ? -26.312 5.91 5.766 1 97.69 187 LEU A N 1
ATOM 1349 C CA . LEU A 1 187 ? -27.172 6.848 6.484 1 97.69 187 LEU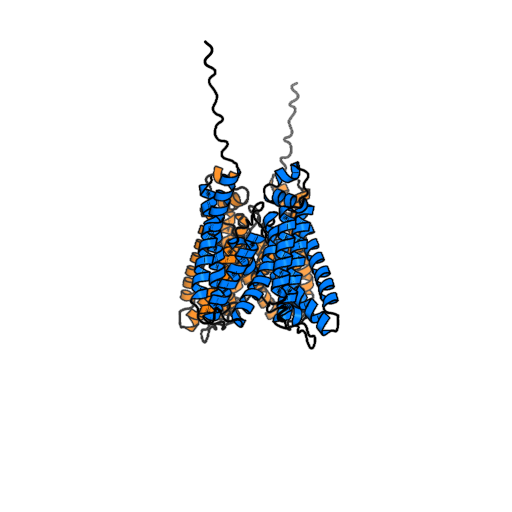 A CA 1
ATOM 1350 C C . LEU A 1 187 ? -26.703 7.02 7.922 1 97.69 187 LEU A C 1
ATOM 1352 O O . LEU A 1 187 ? -26.672 8.141 8.438 1 97.69 187 LEU A O 1
ATOM 1356 N N . VAL A 1 188 ? -26.328 5.965 8.562 1 98.12 188 VAL A N 1
ATOM 1357 C CA . VAL A 1 188 ? -25.844 6.023 9.945 1 98.12 188 VAL A CA 1
ATOM 1358 C C . VAL A 1 188 ? -24.547 6.82 10.008 1 98.12 188 VAL A C 1
ATOM 1360 O O . VAL A 1 188 ? -24.375 7.668 10.891 1 98.12 188 VAL A O 1
ATOM 1363 N N . MET A 1 189 ? -23.688 6.539 9.109 1 97.81 189 MET A N 1
ATOM 1364 C CA . MET A 1 189 ? -22.391 7.207 9.109 1 97.81 189 MET A CA 1
ATOM 1365 C C . MET A 1 189 ? -22.531 8.688 8.758 1 97.81 189 MET A C 1
ATOM 1367 O O . MET A 1 189 ? -21.859 9.539 9.336 1 97.81 189 MET A O 1
ATOM 1371 N N . GLU A 1 190 ? -23.391 8.914 7.766 1 95.88 190 GLU A N 1
ATOM 1372 C CA . GLU A 1 190 ? -23.641 10.305 7.398 1 95.88 190 GLU A CA 1
ATOM 1373 C C . GLU A 1 190 ? -24.219 11.086 8.57 1 95.88 190 GLU A C 1
ATOM 1375 O O . GLU A 1 190 ? -23.812 12.219 8.836 1 95.88 190 GLU A O 1
ATOM 1380 N N . TYR A 1 191 ? -25.172 10.516 9.234 1 97.06 191 TYR A N 1
ATOM 1381 C CA . TYR A 1 191 ? -25.781 11.141 10.414 1 97.06 191 TYR A CA 1
ATOM 1382 C C . TYR A 1 191 ? -24.734 11.336 11.516 1 97.06 191 TYR A C 1
ATOM 1384 O O . TYR A 1 191 ? -24.672 12.406 12.125 1 97.06 191 TYR A O 1
ATOM 1392 N N . TRP A 1 192 ? -23.922 10.328 11.766 1 97.5 192 TRP A N 1
ATOM 1393 C CA . TRP A 1 192 ? -22.891 10.383 12.797 1 97.5 192 TRP A CA 1
ATOM 1394 C C . TRP A 1 192 ? -21.891 11.5 12.508 1 97.5 192 TRP A C 1
ATOM 1396 O O . TRP A 1 192 ? -21.594 12.328 13.375 1 97.5 192 TRP A O 1
ATOM 1406 N N . LEU A 1 193 ? -21.422 11.648 11.312 1 95.69 193 LEU A N 1
ATOM 1407 C CA . LEU A 1 193 ? -20.391 12.609 10.938 1 95.69 193 LEU A CA 1
ATOM 1408 C C . LEU A 1 193 ? -20.953 14.031 10.922 1 95.69 193 LEU A C 1
ATOM 1410 O O . LEU A 1 193 ? -20.234 14.992 11.219 1 95.69 193 LEU A O 1
ATOM 1414 N N . ARG A 1 194 ? -22.266 14.156 10.664 1 93.62 194 ARG A N 1
ATOM 1415 C CA . ARG A 1 194 ? -22.828 15.492 10.477 1 93.62 194 ARG A CA 1
ATOM 1416 C C . ARG A 1 194 ? -23.469 16 11.758 1 93.62 194 ARG A C 1
ATOM 1418 O O . ARG A 1 194 ? -23.484 17.203 12.008 1 93.62 194 ARG A O 1
ATOM 1425 N N . HIS A 1 195 ? -23.953 15.078 12.609 1 95.88 195 HIS A N 1
ATOM 1426 C CA . HIS A 1 195 ? -24.859 15.57 13.641 1 95.88 195 HIS A CA 1
ATOM 1427 C C . HIS A 1 195 ? -24.344 15.234 15.039 1 95.88 195 HIS A C 1
ATOM 1429 O O . HIS A 1 195 ? -24.938 15.641 16.047 1 95.88 195 HIS A O 1
ATOM 1435 N N . THR A 1 196 ? -23.266 14.578 15.117 1 96.38 196 THR A N 1
ATOM 1436 C CA . THR A 1 196 ? -22.797 14.211 16.453 1 96.38 196 THR A CA 1
ATOM 1437 C C . THR A 1 196 ? -21.531 14.977 16.812 1 96.38 196 THR A C 1
ATOM 1439 O O . THR A 1 196 ? -20.844 15.508 15.938 1 96.38 196 THR A O 1
ATOM 1442 N N . VAL A 1 197 ? -21.234 15.039 18.125 1 94.62 197 VAL A N 1
ATOM 1443 C CA . VAL A 1 197 ? -20.062 15.734 18.656 1 94.62 197 VAL A CA 1
ATOM 1444 C C . VAL A 1 197 ? -18.797 15.023 18.219 1 94.62 197 VAL A C 1
ATOM 1446 O O . VAL A 1 197 ? -17.812 15.664 17.828 1 94.62 197 VAL A O 1
ATOM 1449 N N . SER A 1 198 ? -18.844 13.711 18.203 1 95.31 198 SER A N 1
ATOM 1450 C CA . SER A 1 198 ? -17.672 12.945 17.812 1 95.31 198 SER A CA 1
ATOM 1451 C C . SER A 1 198 ? -17.328 13.172 16.344 1 95.31 198 SER A C 1
ATOM 1453 O O . SER A 1 198 ? -16.156 13.211 15.969 1 95.31 198 SER A O 1
ATOM 1455 N N . GLY A 1 199 ? -18.344 13.234 15.5 1 95 199 GLY A N 1
ATOM 1456 C CA . GLY A 1 199 ? -18.109 13.555 14.109 1 95 199 GLY A CA 1
ATOM 1457 C C . GLY A 1 199 ? -17.469 14.914 13.906 1 95 199 GLY A C 1
ATOM 1458 O O . GLY A 1 199 ? -16.547 15.062 13.094 1 95 199 GLY A O 1
ATOM 1459 N N . ARG A 1 200 ? -17.906 15.867 14.703 1 92.69 200 ARG A N 1
ATOM 1460 C CA . ARG A 1 200 ? -17.344 17.203 14.625 1 92.69 200 ARG A CA 1
ATOM 1461 C C . ARG A 1 200 ? -15.914 17.234 15.148 1 92.69 200 ARG A C 1
ATOM 1463 O O . ARG A 1 200 ? -15.062 17.953 14.609 1 92.69 200 ARG A O 1
ATOM 1470 N N . GLU A 1 201 ? -15.742 16.547 16.156 1 94.25 201 GLU A N 1
ATOM 1471 C CA . GLU A 1 201 ? -14.398 16.469 16.719 1 94.25 201 GLU A CA 1
ATOM 1472 C C . GLU A 1 201 ? -13.414 15.867 15.727 1 94.25 201 GLU A C 1
ATOM 1474 O O . GLU A 1 201 ? -12.281 16.344 15.594 1 94.25 201 GLU A O 1
ATOM 1479 N N . LEU A 1 202 ? -13.883 14.922 15.062 1 94.06 202 LEU A N 1
ATOM 1480 C CA . LEU A 1 202 ? -13.062 14.258 14.055 1 94.06 202 LEU A CA 1
ATOM 1481 C C . LEU A 1 202 ? -12.648 15.242 12.961 1 94.06 202 LEU A C 1
ATOM 1483 O O . LEU A 1 202 ? -11.484 15.273 12.555 1 94.06 202 LEU A O 1
ATOM 1487 N N . ARG A 1 203 ? -13.531 15.969 12.516 1 93.5 203 ARG A N 1
ATOM 1488 C CA . ARG A 1 203 ? -13.281 16.938 11.445 1 93.5 203 ARG A CA 1
ATOM 1489 C C . ARG A 1 203 ? -12.344 18.031 11.914 1 93.5 203 ARG A C 1
ATOM 1491 O O . ARG A 1 203 ? -11.484 18.5 11.156 1 93.5 203 ARG A O 1
ATOM 1498 N N . LEU A 1 204 ? -12.5 18.422 13.148 1 93.62 204 LEU A N 1
ATOM 1499 C CA . LEU A 1 204 ? -11.656 19.469 13.695 1 93.62 204 LEU A CA 1
ATOM 1500 C C . LEU A 1 204 ? -10.211 19 13.812 1 93.62 204 LEU A C 1
ATOM 1502 O O . LEU A 1 204 ? -9.281 19.75 13.484 1 93.62 204 LEU A O 1
ATOM 1506 N N . VAL A 1 205 ? -10.062 17.828 14.266 1 94 205 VAL A N 1
ATOM 1507 C CA . VAL A 1 205 ? -8.727 17.266 14.398 1 94 205 VAL A CA 1
ATOM 1508 C C . VAL A 1 205 ? -8.055 17.203 13.031 1 94 205 VAL A C 1
ATOM 1510 O O . VAL A 1 205 ? -6.859 17.484 12.898 1 94 205 VAL A O 1
ATOM 1513 N N . GLY A 1 206 ? -8.797 16.797 12.055 1 92.56 206 GLY A N 1
ATOM 1514 C CA . GLY A 1 206 ? -8.266 16.688 10.711 1 92.56 206 GLY A CA 1
ATOM 1515 C C . GLY A 1 206 ? -7.973 18.031 10.078 1 92.56 206 GLY A C 1
ATOM 1516 O O . GLY A 1 206 ? -7.02 18.172 9.305 1 92.56 206 GLY A O 1
ATOM 1517 N N . ALA A 1 207 ? -8.758 19.016 10.391 1 90.94 207 ALA A N 1
ATOM 1518 C CA . ALA A 1 207 ? -8.594 20.344 9.805 1 90.94 207 ALA A CA 1
ATOM 1519 C C . ALA A 1 207 ? -7.371 21.047 10.375 1 90.94 207 ALA A C 1
ATOM 1521 O O . ALA A 1 207 ? -6.598 21.656 9.625 1 90.94 207 ALA A O 1
ATOM 1522 N N . ASN A 1 208 ? -7.32 21.016 11.672 1 92.25 208 ASN A N 1
ATOM 1523 C CA . ASN A 1 208 ? -6.207 21.688 12.344 1 92.25 208 ASN A CA 1
ATOM 1524 C C . ASN A 1 208 ? -5.945 21.078 13.719 1 92.25 208 ASN A C 1
ATOM 1526 O O . ASN A 1 208 ? -6.645 21.406 14.68 1 92.25 208 ASN A O 1
ATOM 1530 N N . ARG A 1 209 ? -4.84 20.438 13.789 1 88.81 209 ARG A N 1
ATOM 1531 C CA . ARG A 1 209 ? -4.527 19.734 15.023 1 88.81 209 ARG A CA 1
ATOM 1532 C C . ARG A 1 209 ? -4.297 20.703 16.172 1 88.81 209 ARG A C 1
ATOM 1534 O O . ARG A 1 209 ? -4.699 20.438 17.312 1 88.81 209 ARG A O 1
ATOM 1541 N N . ALA A 1 210 ? -3.654 21.734 15.891 1 90.25 210 ALA A N 1
ATOM 1542 C CA . ALA A 1 210 ? -3.367 22.719 16.922 1 90.25 210 ALA A CA 1
ATOM 1543 C C . ALA A 1 210 ? -4.656 23.328 17.469 1 90.25 210 ALA A C 1
ATOM 1545 O O . ALA A 1 210 ? -4.816 23.469 18.672 1 90.25 210 ALA A O 1
ATOM 1546 N N . THR A 1 211 ? -5.516 23.688 16.578 1 91.88 211 THR A N 1
ATOM 1547 C CA . THR A 1 211 ? -6.797 24.266 16.984 1 91.88 211 THR A CA 1
ATOM 1548 C C . THR A 1 211 ? -7.625 23.25 17.766 1 91.88 211 THR A C 1
ATOM 1550 O O . THR A 1 211 ? -8.305 23.594 18.734 1 91.88 211 THR A O 1
ATOM 1553 N N . ALA A 1 212 ? -7.527 22.031 17.359 1 93.75 212 ALA A N 1
ATOM 1554 C CA . ALA A 1 212 ? -8.25 20.984 18.062 1 93.75 212 ALA A CA 1
ATOM 1555 C C . ALA A 1 212 ? -7.75 20.828 19.5 1 93.75 212 ALA A C 1
ATOM 1557 O O . ALA A 1 212 ? -8.547 20.719 20.422 1 93.75 212 ALA A O 1
ATOM 1558 N N . GLN A 1 213 ? -6.492 20.844 19.609 1 92 213 GLN A N 1
ATOM 1559 C CA . GLN A 1 213 ? -5.898 20.719 20.938 1 92 213 GLN A CA 1
ATOM 1560 C C . GLN A 1 213 ? -6.301 21.875 21.844 1 92 213 GLN A C 1
ATOM 1562 O O . GLN A 1 213 ? -6.621 21.688 23.016 1 92 213 GLN A O 1
ATOM 1567 N N . LEU A 1 214 ? -6.309 22.984 21.281 1 93.19 214 LEU A N 1
ATOM 1568 C CA . LEU A 1 214 ? -6.68 24.188 22.031 1 93.19 214 LEU A CA 1
ATOM 1569 C C . LEU A 1 214 ? -8.148 24.141 22.438 1 93.19 214 LEU A C 1
ATOM 1571 O O . LEU A 1 214 ? -8.531 24.719 23.453 1 93.19 214 LEU A O 1
ATOM 1575 N N . SER A 1 215 ? -8.93 23.438 21.688 1 94.75 215 SER A N 1
ATOM 1576 C CA . SER A 1 215 ? -10.367 23.344 21.953 1 94.75 215 SER A CA 1
ATOM 1577 C C . SER A 1 215 ? -10.688 22.156 22.859 1 94.75 215 SER A C 1
ATOM 1579 O O . SER A 1 215 ? -11.859 21.844 23.078 1 94.75 215 SER A O 1
ATOM 1581 N N . GLY A 1 216 ? -9.703 21.422 23.266 1 93.56 216 GLY A N 1
ATOM 1582 C CA . GLY A 1 216 ? -9.883 20.297 24.188 1 93.56 216 GLY A CA 1
ATOM 1583 C C . GLY A 1 216 ? -10.273 19.016 23.484 1 93.56 216 GLY A C 1
ATOM 1584 O O . GLY A 1 216 ? -10.742 18.078 24.141 1 93.56 216 GLY A O 1
ATOM 1585 N N . VAL A 1 217 ? -10.156 19.016 22.25 1 93.31 217 VAL A N 1
ATOM 1586 C CA . VAL A 1 217 ? -10.516 17.828 21.5 1 93.31 217 VAL A CA 1
ATOM 1587 C C . VAL A 1 217 ? -9.328 16.859 21.469 1 93.31 217 VAL A C 1
ATOM 1589 O O . VAL A 1 217 ? -8.219 17.25 21.109 1 93.31 217 VAL A O 1
ATOM 1592 N N . SER A 1 218 ? -9.641 15.625 21.875 1 93.56 218 SER A N 1
ATOM 1593 C CA . SER A 1 218 ? -8.57 14.633 21.969 1 93.56 218 SER A CA 1
ATOM 1594 C C . SER A 1 218 ? -8.336 13.945 20.625 1 93.56 218 SER A C 1
ATOM 1596 O O . SER A 1 218 ? -9.25 13.336 20.062 1 93.56 218 SER A O 1
ATOM 1598 N N . ARG A 1 219 ? -7.148 14.008 20.219 1 92.38 219 ARG A N 1
ATOM 1599 C CA . ARG A 1 219 ? -6.742 13.305 19.016 1 92.38 219 ARG A CA 1
ATOM 1600 C C . ARG A 1 219 ? -6.906 11.797 19.172 1 92.38 219 ARG A C 1
ATOM 1602 O O . ARG A 1 219 ? -7.27 11.102 18.234 1 92.38 219 ARG A O 1
ATOM 1609 N N . ARG A 1 220 ? -6.695 11.352 20.359 1 94.25 220 ARG A N 1
ATOM 1610 C CA . ARG A 1 220 ? -6.781 9.93 20.656 1 94.25 220 ARG A CA 1
ATOM 1611 C C . ARG A 1 220 ? -8.203 9.406 20.453 1 94.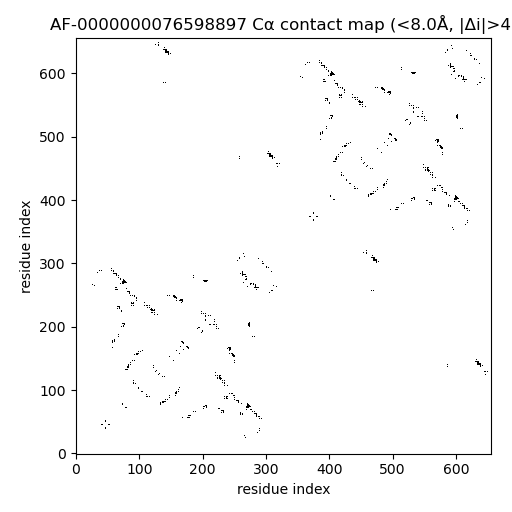25 220 ARG A C 1
ATOM 1613 O O . ARG A 1 220 ? -8.398 8.359 19.828 1 94.25 220 ARG A O 1
ATOM 1620 N N . ARG A 1 221 ? -9.109 10.109 20.922 1 95.38 221 ARG A N 1
ATOM 1621 C CA . ARG A 1 221 ? -10.5 9.695 20.797 1 95.38 221 ARG A CA 1
ATOM 1622 C C . ARG A 1 221 ? -10.953 9.742 19.328 1 95.38 221 ARG A C 1
ATOM 1624 O O . ARG A 1 221 ? -11.633 8.828 18.859 1 95.38 221 ARG A O 1
ATOM 1631 N N . ALA A 1 222 ? -10.586 10.789 18.703 1 95.06 222 ALA A N 1
ATOM 1632 C CA . ALA A 1 222 ? -10.969 10.93 17.297 1 95.06 222 ALA A CA 1
ATOM 1633 C C . ALA A 1 222 ? -10.383 9.797 16.453 1 95.06 222 ALA A C 1
ATOM 1635 O O . ALA A 1 222 ? -11.078 9.227 15.602 1 95.06 222 ALA A O 1
ATOM 1636 N N . THR A 1 223 ? -9.148 9.484 16.703 1 95.88 223 THR A N 1
ATOM 1637 C CA . THR A 1 223 ? -8.492 8.406 15.984 1 95.88 223 THR A CA 1
ATOM 1638 C C . THR A 1 223 ? -9.148 7.066 16.297 1 95.88 223 THR A C 1
ATOM 1640 O O . THR A 1 223 ? -9.336 6.238 15.398 1 95.88 223 THR A O 1
ATOM 1643 N N . LEU A 1 224 ? -9.492 6.91 17.516 1 96.56 224 LEU A N 1
ATOM 1644 C CA . LEU A 1 224 ? -10.141 5.672 17.922 1 96.56 224 LEU A CA 1
ATOM 1645 C C . LEU A 1 224 ? -11.469 5.488 17.203 1 96.56 224 LEU A C 1
ATOM 1647 O O . LEU A 1 224 ? -11.75 4.406 16.672 1 96.56 224 LEU A O 1
ATOM 1651 N N . TYR A 1 225 ? -12.266 6.566 17.141 1 96.62 225 TYR A N 1
ATOM 1652 C CA . TYR A 1 225 ? -13.539 6.492 16.438 1 96.62 225 TYR A CA 1
ATOM 1653 C C . TYR A 1 225 ? -13.328 6.102 14.977 1 96.62 225 TYR A C 1
ATOM 1655 O O . TYR A 1 225 ? -14.047 5.254 14.445 1 96.62 225 TYR A O 1
ATOM 1663 N N . ALA A 1 226 ? -12.391 6.695 14.383 1 97.19 226 ALA A N 1
ATOM 1664 C CA . ALA A 1 226 ? -12.141 6.484 12.961 1 97.19 226 ALA A CA 1
ATOM 1665 C C . ALA A 1 226 ? -11.773 5.031 12.68 1 97.19 226 ALA A C 1
ATOM 1667 O O . ALA A 1 226 ? -12.328 4.406 11.773 1 97.19 226 ALA A O 1
ATOM 1668 N N . PHE A 1 227 ? -10.945 4.441 13.492 1 97.81 227 PHE A N 1
ATOM 1669 C CA . PHE A 1 227 ? -10.445 3.096 13.227 1 97.81 227 PHE A CA 1
ATOM 1670 C C . PHE A 1 227 ? -11.461 2.047 13.648 1 97.81 227 PHE A C 1
ATOM 1672 O O . PHE A 1 227 ? -11.508 0.951 13.086 1 97.81 227 PHE A O 1
ATOM 1679 N N . LEU A 1 228 ? -12.289 2.377 14.648 1 97.81 228 LEU A N 1
ATOM 1680 C CA . LEU A 1 228 ? -13.367 1.472 15.023 1 97.81 228 LEU A CA 1
ATOM 1681 C C . LEU A 1 228 ? -14.375 1.331 13.883 1 97.81 228 LEU A C 1
ATOM 1683 O O . LEU A 1 228 ? -14.82 0.223 13.578 1 97.81 228 LEU A O 1
ATOM 1687 N N . VAL A 1 229 ? -14.695 2.441 13.297 1 97.94 229 VAL A N 1
ATOM 1688 C CA . VAL A 1 229 ? -15.633 2.436 12.18 1 97.94 229 VAL A CA 1
ATOM 1689 C C . VAL A 1 229 ? -15.047 1.64 11.016 1 97.94 229 VAL A C 1
ATOM 1691 O O . VAL A 1 229 ? -15.773 0.932 10.312 1 97.94 229 VAL A O 1
ATOM 1694 N N . LEU A 1 230 ? -13.766 1.777 10.781 1 97.88 230 LEU A N 1
ATOM 1695 C CA . LEU A 1 230 ? -13.117 0.98 9.75 1 97.88 230 LEU A CA 1
ATOM 1696 C C . LEU A 1 230 ? -13.305 -0.51 10.016 1 97.88 230 LEU A C 1
ATOM 1698 O O . LEU A 1 230 ? -13.555 -1.283 9.086 1 97.88 230 LEU A O 1
ATOM 1702 N N . GLY A 1 231 ? -13.148 -0.887 11.297 1 98.12 231 GLY A N 1
ATOM 1703 C CA . GLY A 1 231 ? -13.359 -2.279 11.656 1 98.12 231 GLY A CA 1
ATOM 1704 C C . GLY A 1 231 ? -14.766 -2.77 11.344 1 98.12 231 GLY A C 1
ATOM 1705 O O . GLY A 1 231 ? -14.938 -3.879 10.836 1 98.12 231 GLY A O 1
ATOM 1706 N N . ILE A 1 232 ? -15.727 -1.937 11.602 1 98.19 232 ILE A N 1
ATOM 1707 C CA . ILE A 1 232 ? -17.109 -2.275 11.312 1 98.19 232 ILE A CA 1
ATOM 1708 C C . ILE A 1 232 ? -17.297 -2.438 9.805 1 98.19 232 ILE A C 1
ATOM 1710 O O . ILE A 1 232 ? -17.906 -3.408 9.344 1 98.19 232 ILE A O 1
ATOM 1714 N N . GLY A 1 233 ? -16.812 -1.498 9.078 1 98.19 233 GLY A N 1
ATOM 1715 C CA . GLY A 1 233 ? -16.906 -1.574 7.629 1 98.19 233 GLY A CA 1
ATOM 1716 C C . GLY A 1 233 ? -16.234 -2.811 7.055 1 98.19 233 GLY A C 1
ATOM 1717 O O . GLY A 1 233 ? -16.766 -3.447 6.145 1 98.19 233 GLY A O 1
ATOM 1718 N N . CYS A 1 234 ? -15.039 -3.148 7.551 1 98.31 234 CYS A N 1
ATOM 1719 C CA . CYS A 1 234 ? -14.32 -4.32 7.07 1 98.31 234 CYS A CA 1
ATOM 1720 C C . CYS A 1 234 ? -15.094 -5.598 7.375 1 98.31 234 CYS A C 1
ATOM 1722 O O . CYS A 1 234 ? -15.055 -6.551 6.594 1 98.31 234 CYS A O 1
ATOM 1724 N N . THR A 1 235 ? -15.773 -5.621 8.508 1 98.25 235 THR A N 1
ATOM 1725 C CA . THR A 1 235 ? -16.609 -6.766 8.828 1 98.25 235 THR A CA 1
ATOM 1726 C C . THR A 1 235 ? -17.734 -6.926 7.801 1 98.25 235 THR A C 1
ATOM 1728 O O . THR A 1 235 ? -17.906 -8.008 7.238 1 98.25 235 THR A O 1
ATOM 1731 N N . LEU A 1 236 ? -18.438 -5.84 7.551 1 96.62 236 LEU A N 1
ATOM 1732 C CA . LEU A 1 236 ? -19.547 -5.883 6.617 1 96.62 236 LEU A CA 1
ATOM 1733 C C . LEU A 1 236 ? -19.062 -6.227 5.211 1 96.62 236 LEU A C 1
ATOM 1735 O O . LEU A 1 236 ? -19.609 -7.125 4.566 1 96.62 236 LEU A O 1
ATOM 1739 N N . GLY A 1 237 ? -18.047 -5.527 4.754 1 95.81 237 GLY A N 1
ATOM 1740 C CA . GLY A 1 237 ? -17.516 -5.785 3.424 1 95.81 237 GLY A CA 1
ATOM 1741 C C . GLY A 1 237 ? -16.984 -7.199 3.252 1 95.81 237 GLY A C 1
ATOM 1742 O O . GLY A 1 237 ? -17.266 -7.852 2.242 1 95.81 237 GLY A O 1
ATOM 1743 N N . GLY A 1 238 ? -16.25 -7.676 4.277 1 96.25 238 GLY A N 1
ATOM 1744 C CA . GLY A 1 238 ? -15.672 -9.008 4.207 1 96.25 238 GLY A CA 1
ATOM 1745 C C . GLY A 1 238 ? -16.719 -10.109 4.207 1 96.25 238 GLY A C 1
ATOM 1746 O O . GLY A 1 238 ? -16.609 -11.07 3.441 1 96.25 238 GLY A O 1
ATOM 1747 N N . VAL A 1 239 ? -17.672 -9.961 5.039 1 94.69 239 VAL A N 1
ATOM 1748 C CA . VAL A 1 239 ? -18.734 -10.969 5.152 1 94.69 239 VAL A CA 1
ATOM 1749 C C . VAL A 1 239 ? -19.547 -11.008 3.859 1 94.69 239 VAL A C 1
ATOM 1751 O O . VAL A 1 239 ? -19.828 -12.086 3.334 1 94.69 239 VAL A O 1
ATOM 1754 N N . ILE A 1 240 ? -19.891 -9.867 3.295 1 92.25 240 ILE A N 1
ATOM 1755 C CA . ILE A 1 240 ? -20.672 -9.805 2.07 1 92.25 240 ILE A CA 1
ATOM 1756 C C . ILE A 1 240 ? -19.875 -10.414 0.916 1 92.25 240 ILE A C 1
ATOM 1758 O O . ILE A 1 240 ? -20.406 -11.234 0.161 1 92.25 240 ILE A O 1
ATOM 1762 N N . LEU A 1 241 ? -18.609 -10.086 0.784 1 91.62 241 LEU A N 1
ATOM 1763 C CA . LEU A 1 241 ? -17.781 -10.57 -0.309 1 91.62 241 LEU A CA 1
ATOM 1764 C C . LEU A 1 241 ? -17.609 -12.086 -0.219 1 91.62 241 LEU A C 1
ATOM 1766 O O . LEU A 1 241 ? -17.703 -12.789 -1.228 1 91.62 241 LEU A O 1
ATOM 1770 N N . SER A 1 242 ? -17.344 -12.523 0.969 1 90.69 242 SER A N 1
ATOM 1771 C CA . SER A 1 242 ? -17.125 -13.953 1.146 1 90.69 242 SER A CA 1
ATOM 1772 C C . SER A 1 242 ? -18.422 -14.742 0.912 1 90.69 242 SER A C 1
ATOM 1774 O O . SER A 1 242 ? -18.375 -15.859 0.396 1 90.69 242 SER A O 1
ATOM 1776 N N . ALA A 1 243 ? -19.531 -14.188 1.271 1 88.5 243 ALA A N 1
ATOM 1777 C CA . ALA A 1 243 ? -20.812 -14.836 1.041 1 88.5 243 ALA A CA 1
ATOM 1778 C C . ALA A 1 243 ? -21.141 -14.898 -0.448 1 88.5 243 ALA A C 1
ATOM 1780 O O . ALA A 1 243 ? -21.766 -15.852 -0.917 1 88.5 243 ALA A O 1
ATOM 1781 N N . GLN A 1 244 ? -20.781 -13.953 -1.148 1 85.5 244 GLN A N 1
ATOM 1782 C CA . GLN A 1 244 ? -21.047 -13.891 -2.582 1 85.5 244 GLN A CA 1
ATOM 1783 C C . GLN A 1 244 ? -20.188 -14.898 -3.344 1 85.5 244 GLN A C 1
ATOM 1785 O O . GLN A 1 244 ? -20.672 -15.555 -4.266 1 85.5 244 GLN A O 1
ATOM 1790 N N . ILE A 1 245 ? -19 -14.984 -2.994 1 86.06 245 ILE A N 1
ATOM 1791 C CA . ILE A 1 245 ? -18.062 -15.828 -3.732 1 86.06 245 ILE A CA 1
ATOM 1792 C C . ILE A 1 245 ? -18.094 -17.25 -3.182 1 86.06 245 ILE A C 1
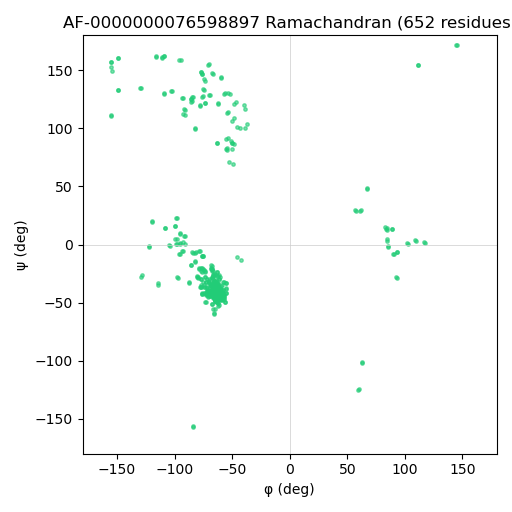ATOM 1794 O O . ILE A 1 245 ? -17.906 -18.219 -3.926 1 86.06 245 ILE A O 1
ATOM 1798 N N . GLY A 1 246 ? -18.328 -17.391 -1.928 1 89 246 GLY A N 1
ATOM 1799 C CA . GLY A 1 246 ? -18.422 -18.703 -1.289 1 89 246 GLY A CA 1
ATOM 1800 C C . GLY A 1 246 ? -17.062 -19.25 -0.868 1 89 246 GLY A C 1
ATOM 1801 O O . GLY A 1 246 ? -16.984 -20.375 -0.36 1 89 246 GLY A O 1
ATOM 1802 N N . GLN A 1 247 ? -16.031 -18.531 -1.142 1 92.81 247 GLN A N 1
ATOM 1803 C CA . GLN A 1 247 ? -14.672 -18.891 -0.734 1 92.81 247 GLN A CA 1
ATOM 1804 C C . GLN A 1 247 ? -13.773 -17.656 -0.631 1 92.81 247 GLN A C 1
ATOM 1806 O O . GLN A 1 247 ? -14.078 -16.609 -1.219 1 92.81 247 GLN A O 1
ATOM 1811 N N . VAL A 1 248 ? -12.719 -17.828 0.179 1 94.31 248 VAL A N 1
ATOM 1812 C CA . VAL A 1 248 ? -11.773 -16.719 0.326 1 94.31 248 VAL A CA 1
ATOM 1813 C C . VAL A 1 248 ? -10.367 -17.266 0.585 1 94.31 248 VAL A C 1
ATOM 1815 O O . VAL A 1 248 ? -10.203 -18.234 1.326 1 94.31 248 VAL A O 1
ATOM 1818 N N . ALA A 1 249 ? -9.438 -16.719 -0.137 1 94.19 249 ALA A N 1
ATOM 1819 C CA . ALA A 1 249 ? -8.023 -17 0.108 1 94.19 249 ALA A CA 1
ATOM 1820 C C . ALA A 1 249 ? -7.32 -15.781 0.707 1 94.19 249 ALA A C 1
ATOM 1822 O O . ALA A 1 249 ? -7.816 -14.656 0.609 1 94.19 249 ALA A O 1
ATOM 1823 N N . ALA A 1 250 ? -6.176 -16.031 1.294 1 91.12 250 ALA A N 1
ATOM 1824 C CA . ALA A 1 250 ? -5.469 -14.992 2.041 1 91.12 250 ALA A CA 1
ATOM 1825 C C . ALA A 1 250 ? -5.047 -13.844 1.124 1 91.12 250 ALA A C 1
ATOM 1827 O O . ALA A 1 250 ? -4.926 -12.695 1.566 1 91.12 250 ALA A O 1
ATOM 1828 N N . ASN A 1 251 ? -4.891 -14.047 -0.182 1 86.81 251 ASN A N 1
ATOM 1829 C CA . ASN A 1 251 ? -4.387 -13.023 -1.099 1 86.81 251 ASN A CA 1
ATOM 1830 C C . ASN A 1 251 ? -5.492 -12.492 -2.008 1 86.81 251 ASN A C 1
ATOM 1832 O O . ASN A 1 251 ? -5.211 -11.844 -3.016 1 86.81 251 ASN A O 1
ATOM 1836 N N . ASP A 1 252 ? -6.742 -12.789 -1.656 1 89.19 252 ASP A N 1
ATOM 1837 C CA . ASP A 1 252 ? -7.855 -12.359 -2.494 1 89.19 252 ASP A CA 1
ATOM 1838 C C . ASP A 1 252 ? -8.047 -10.852 -2.422 1 89.19 252 ASP A C 1
ATOM 1840 O O . ASP A 1 252 ? -7.551 -10.195 -1.498 1 89.19 252 ASP A O 1
ATOM 1844 N N . PHE A 1 253 ? -8.609 -10.273 -3.41 1 89.25 253 PHE A N 1
ATOM 1845 C CA . PHE A 1 253 ? -9.078 -8.891 -3.467 1 89.25 253 PHE A CA 1
ATOM 1846 C C . PHE A 1 253 ? -7.902 -7.922 -3.41 1 89.25 253 PHE A C 1
ATOM 1848 O O . PHE A 1 253 ? -7.918 -6.965 -2.635 1 89.25 253 PHE A O 1
ATOM 1855 N N . SER A 1 254 ? -6.918 -8.148 -4.191 1 83.44 254 SER A N 1
ATOM 1856 C CA . SER A 1 254 ? -5.672 -7.387 -4.164 1 83.44 254 SER A CA 1
ATOM 1857 C C . SER A 1 254 ? -5.891 -5.949 -4.617 1 83.44 254 SER A C 1
ATOM 1859 O O . SER A 1 254 ? -5.109 -5.059 -4.277 1 83.44 254 SER A O 1
ATOM 1861 N N . SER A 1 255 ? -6.953 -5.699 -5.34 1 87 255 SER A N 1
ATOM 1862 C CA . SER A 1 255 ? -7.188 -4.359 -5.863 1 87 255 SER A CA 1
ATOM 1863 C C . SER A 1 255 ? -8.102 -3.557 -4.945 1 87 255 SER A C 1
ATOM 1865 O O . SER A 1 255 ? -8.359 -2.377 -5.188 1 87 255 SER A O 1
ATOM 1867 N N . LEU A 1 256 ? -8.5 -4.129 -3.9 1 91.38 256 LEU A N 1
ATOM 1868 C CA . LEU A 1 256 ? -9.531 -3.521 -3.059 1 91.38 256 LEU A CA 1
ATOM 1869 C C . LEU A 1 256 ? -9.031 -2.209 -2.461 1 91.38 256 LEU A C 1
ATOM 1871 O O . LEU A 1 256 ? -9.781 -1.235 -2.385 1 91.38 256 LEU A O 1
ATOM 1875 N N . THR A 1 257 ? -7.824 -2.199 -2.072 1 92.88 257 THR A N 1
ATOM 1876 C CA . THR A 1 257 ? -7.273 -1.013 -1.43 1 92.88 257 THR A CA 1
ATOM 1877 C C . THR A 1 257 ? -7.301 0.18 -2.381 1 92.88 257 THR A C 1
ATOM 1879 O O . THR A 1 257 ? -7.766 1.262 -2.018 1 92.88 257 THR A O 1
ATOM 1882 N N . ILE A 1 258 ? -6.859 -0.016 -3.598 1 90.81 258 ILE A N 1
ATOM 1883 C CA . ILE A 1 258 ? -6.805 1.081 -4.559 1 90.81 258 ILE A CA 1
ATOM 1884 C C . ILE A 1 258 ? -8.219 1.473 -4.973 1 90.81 258 ILE A C 1
ATOM 1886 O O . ILE A 1 258 ? -8.5 2.648 -5.227 1 90.81 258 ILE A O 1
ATOM 1890 N N . ASP A 1 259 ? -9.141 0.503 -5.008 1 93.31 259 ASP A N 1
ATOM 1891 C CA . ASP A 1 259 ? -10.523 0.793 -5.355 1 93.31 259 ASP A CA 1
ATOM 1892 C C . ASP A 1 259 ? -11.172 1.707 -4.312 1 93.31 259 ASP A C 1
ATOM 1894 O O . ASP A 1 259 ? -11.867 2.666 -4.668 1 93.31 259 ASP A O 1
ATOM 1898 N N . VAL A 1 260 ? -10.93 1.34 -3.098 1 95.12 260 VAL A N 1
ATOM 1899 C CA . VAL A 1 260 ? -11.516 2.125 -2.016 1 95.12 260 VAL A CA 1
ATOM 1900 C C . VAL A 1 260 ? -10.891 3.516 -1.989 1 95.12 260 VAL A C 1
ATOM 1902 O O . VAL A 1 260 ? -11.586 4.516 -1.81 1 95.12 260 VAL A O 1
ATOM 1905 N N . LEU A 1 261 ? -9.602 3.559 -2.152 1 93.06 261 LEU A N 1
ATOM 1906 C CA . LEU A 1 261 ? -8.914 4.844 -2.217 1 93.06 261 LEU A CA 1
ATOM 1907 C C . LEU A 1 261 ? -9.453 5.691 -3.361 1 93.06 261 LEU A C 1
ATOM 1909 O O . LEU A 1 261 ? -9.703 6.887 -3.188 1 93.06 261 LEU A O 1
ATOM 1913 N N . ALA A 1 262 ? -9.609 5.062 -4.492 1 91.69 262 ALA A N 1
ATOM 1914 C CA . ALA A 1 262 ? -10.133 5.754 -5.664 1 91.69 262 ALA A CA 1
ATOM 1915 C C . ALA A 1 262 ? -11.531 6.305 -5.398 1 91.69 262 ALA A C 1
ATOM 1917 O O . ALA A 1 262 ? -11.852 7.422 -5.801 1 91.69 262 ALA A O 1
ATOM 1918 N N . ALA A 1 263 ? -12.32 5.512 -4.754 1 92.12 263 ALA A N 1
ATOM 1919 C CA . ALA A 1 263 ? -13.688 5.914 -4.453 1 92.12 263 ALA A CA 1
ATOM 1920 C C . ALA A 1 263 ? -13.719 7.137 -3.543 1 92.12 263 ALA A C 1
ATOM 1922 O O . ALA A 1 263 ? -14.453 8.094 -3.797 1 92.12 263 ALA A O 1
ATOM 1923 N N . VAL A 1 264 ? -12.922 7.102 -2.494 1 92.38 264 VAL A N 1
ATOM 1924 C CA . VAL A 1 264 ? -12.898 8.195 -1.531 1 92.38 264 VAL A CA 1
ATOM 1925 C C . VAL A 1 264 ? -12.367 9.461 -2.205 1 92.38 264 VAL A C 1
ATOM 1927 O O . VAL A 1 264 ? -12.945 10.547 -2.049 1 92.38 264 VAL A O 1
ATOM 1930 N N . LEU A 1 265 ? -11.305 9.305 -2.99 1 88.44 265 LEU A N 1
ATOM 1931 C CA . LEU A 1 265 ? -10.688 10.453 -3.645 1 88.44 265 LEU A CA 1
ATOM 1932 C C . LEU A 1 265 ? -11.602 11.016 -4.727 1 88.44 265 LEU A C 1
ATOM 1934 O O . LEU A 1 265 ? -11.781 12.234 -4.824 1 88.44 265 LEU A O 1
ATOM 1938 N N . ALA A 1 266 ? -12.133 10.094 -5.434 1 85.44 266 ALA A N 1
ATOM 1939 C CA . ALA A 1 266 ? -13.031 10.523 -6.504 1 85.44 266 ALA A CA 1
ATOM 1940 C C . ALA A 1 266 ? -14.289 11.172 -5.934 1 85.44 266 ALA A C 1
ATOM 1942 O O . ALA A 1 266 ? -14.883 12.047 -6.566 1 85.44 266 ALA A O 1
ATOM 1943 N N . GLY A 1 267 ? -14.711 10.719 -4.812 1 86.75 267 GLY A N 1
ATOM 1944 C CA . GLY A 1 267 ? -15.859 11.297 -4.148 1 86.75 267 GLY A CA 1
ATOM 1945 C C . GLY A 1 267 ? -15.602 12.703 -3.635 1 86.75 267 GLY A C 1
ATOM 1946 O O . GLY A 1 267 ? -16.547 13.43 -3.303 1 86.75 267 GLY A O 1
ATOM 1947 N N . GLY A 1 268 ? -14.328 13.094 -3.52 1 82.56 268 GLY A N 1
ATOM 1948 C CA . GLY A 1 268 ? -14.016 14.461 -3.143 1 82.56 268 GLY A CA 1
ATOM 1949 C C . GLY A 1 268 ? -13.617 14.602 -1.687 1 82.56 268 GLY A C 1
ATOM 1950 O O . GLY A 1 268 ? -13.422 15.719 -1.195 1 82.56 268 GLY A O 1
ATOM 1951 N N . THR A 1 269 ? -13.578 13.508 -1 1 83.69 269 THR A N 1
ATOM 1952 C CA . THR A 1 269 ? -13.133 13.555 0.388 1 83.69 269 THR A CA 1
ATOM 1953 C C . THR A 1 269 ? -11.641 13.836 0.465 1 83.69 269 THR A C 1
ATOM 1955 O O . THR A 1 269 ? -10.844 13.219 -0.25 1 83.69 269 THR A O 1
ATOM 1958 N N . SER A 1 270 ? -11.266 14.844 1.282 1 81.56 270 SER A N 1
ATOM 1959 C CA . SER A 1 270 ? -9.867 15.203 1.438 1 81.56 270 SER A CA 1
ATOM 1960 C C . SER A 1 270 ? -9.133 14.203 2.326 1 81.56 270 SER A C 1
ATOM 1962 O O . SER A 1 270 ? -9.516 13.992 3.48 1 81.56 270 SER A O 1
ATOM 1964 N N . ILE A 1 271 ? -8.078 13.695 1.856 1 76.62 271 ILE A N 1
ATOM 1965 C CA . ILE A 1 271 ? -7.344 12.68 2.611 1 76.62 271 ILE A CA 1
ATOM 1966 C C . ILE A 1 271 ? -6.441 13.359 3.641 1 76.62 271 ILE A C 1
ATOM 1968 O O . ILE A 1 271 ? -5.969 12.719 4.582 1 76.62 271 ILE A O 1
ATOM 1972 N N . GLY A 1 272 ? -6.211 14.633 3.533 1 78.38 272 GLY A N 1
ATOM 1973 C CA . GLY A 1 272 ? -5.406 15.391 4.484 1 78.38 272 GLY A CA 1
ATOM 1974 C C . GLY A 1 272 ? -6.191 15.844 5.699 1 78.38 272 GLY A C 1
ATOM 1975 O O . GLY A 1 272 ? -5.617 16.375 6.648 1 78.38 272 GLY A O 1
ATOM 1976 N N . GLY A 1 273 ? -7.504 15.625 5.652 1 85.88 273 GLY A N 1
ATOM 1977 C CA . GLY A 1 273 ? -8.312 15.883 6.832 1 85.88 273 GLY A CA 1
ATOM 1978 C C . GLY A 1 273 ? -9.25 17.062 6.66 1 85.88 273 GLY A C 1
ATOM 1979 O O . GLY A 1 273 ? -9.031 17.922 5.797 1 85.88 273 GLY A O 1
ATOM 1980 N N . GLY A 1 274 ? -10.344 17 7.441 1 85.88 274 GLY A N 1
ATOM 1981 C CA . GLY A 1 274 ? -11.172 18.172 7.73 1 85.88 274 GLY A CA 1
ATOM 1982 C C . GLY A 1 274 ? -12.336 18.328 6.77 1 85.88 274 GLY A C 1
ATOM 1983 O O . GLY A 1 274 ? -13.344 18.953 7.105 1 85.88 274 GLY A O 1
ATOM 1984 N N . ARG A 1 275 ? -12.172 17.859 5.602 1 86.88 275 ARG A N 1
ATOM 1985 C CA . ARG A 1 275 ? -13.25 18.094 4.648 1 86.88 275 ARG A CA 1
ATOM 1986 C C . ARG A 1 275 ? -13.672 16.797 3.957 1 86.88 275 ARG A C 1
ATOM 1988 O O . ARG A 1 275 ? -12.82 16.047 3.484 1 86.88 275 ARG A O 1
ATOM 1995 N N . GLY A 1 276 ? -15.008 16.562 3.861 1 88.56 276 GLY A N 1
ATOM 1996 C CA . GLY A 1 276 ? -15.57 15.398 3.199 1 88.56 276 GLY A CA 1
ATOM 1997 C C . GLY A 1 276 ? -16.828 14.883 3.865 1 88.56 276 GLY A C 1
ATOM 1998 O O . GLY A 1 276 ? -17.297 15.453 4.859 1 88.56 276 GLY A O 1
ATOM 1999 N N . SER A 1 277 ? -17.453 13.953 3.213 1 91.44 277 SER A N 1
ATOM 2000 C CA . SER A 1 277 ? -18.656 13.336 3.77 1 91.44 277 SER A CA 1
ATOM 2001 C C . SER A 1 277 ? -18.797 11.883 3.324 1 91.44 277 SER A C 1
ATOM 2003 O O . SER A 1 277 ? -18.141 11.461 2.365 1 91.44 277 SER A O 1
ATOM 2005 N N . ALA A 1 278 ? -19.594 11.18 4.09 1 94.69 278 ALA A N 1
ATOM 2006 C CA . ALA A 1 278 ? -19.859 9.789 3.736 1 94.69 278 ALA A CA 1
ATOM 2007 C C . ALA A 1 278 ? -20.578 9.695 2.393 1 94.69 278 ALA A C 1
ATOM 2009 O O . ALA A 1 278 ? -20.312 8.789 1.603 1 94.69 278 ALA A O 1
ATOM 2010 N N . ALA A 1 279 ? -21.406 10.586 2.129 1 92.38 279 ALA A N 1
ATOM 2011 C CA . ALA A 1 279 ? -22.172 10.602 0.884 1 92.38 279 ALA A CA 1
ATOM 2012 C C . ALA A 1 279 ? -21.25 10.805 -0.319 1 92.38 279 ALA A C 1
ATOM 2014 O O . ALA A 1 279 ? -21.469 10.219 -1.38 1 92.38 279 ALA A O 1
ATOM 2015 N N . GLN A 1 280 ? -20.312 11.602 -0.142 1 89.69 280 GLN A N 1
ATOM 2016 C CA . GLN A 1 280 ? -19.344 11.836 -1.216 1 89.69 280 GLN A CA 1
ATOM 2017 C C . GLN A 1 280 ? -18.547 10.562 -1.523 1 89.69 280 GLN A C 1
ATOM 2019 O O . GLN A 1 280 ? -18.375 10.203 -2.689 1 89.69 280 GLN A O 1
ATOM 2024 N N . SER A 1 281 ? -18.094 9.953 -0.484 1 92.88 281 SER A N 1
ATOM 2025 C CA . SER A 1 281 ? -17.359 8.703 -0.671 1 92.88 281 SER A CA 1
ATOM 2026 C C . SER A 1 281 ? -18.25 7.633 -1.305 1 92.88 281 SER A C 1
ATOM 2028 O O . SER A 1 281 ? -17.781 6.852 -2.137 1 92.88 281 SER A O 1
ATOM 2030 N N . ALA A 1 282 ? -19.484 7.645 -0.914 1 93.19 282 ALA A N 1
ATOM 2031 C CA . ALA A 1 282 ? -20.438 6.703 -1.496 1 93.19 282 ALA A CA 1
ATOM 2032 C C . ALA A 1 282 ? -20.625 6.965 -2.988 1 93.19 282 ALA A C 1
ATOM 2034 O O . ALA A 1 282 ? -20.703 6.027 -3.785 1 93.19 282 ALA A O 1
ATOM 2035 N N . ALA A 1 283 ? -20.719 8.156 -3.355 1 88.75 283 ALA A N 1
ATOM 2036 C CA . ALA A 1 283 ? -20.859 8.508 -4.766 1 88.75 283 ALA A CA 1
ATOM 2037 C C . ALA A 1 283 ? -19.641 8.055 -5.562 1 88.75 283 ALA A C 1
ATOM 2039 O O . ALA A 1 283 ? -19.766 7.57 -6.688 1 88.75 283 ALA A O 1
ATOM 2040 N N . GLY A 1 284 ? -18.484 8.266 -4.973 1 90.06 284 GLY A N 1
ATOM 2041 C CA . GLY A 1 284 ? -17.281 7.762 -5.602 1 90.06 284 GLY A CA 1
ATOM 2042 C C . GLY A 1 284 ? -17.281 6.258 -5.77 1 90.06 284 GLY A C 1
ATOM 2043 O O . GLY A 1 284 ? -16.797 5.742 -6.781 1 90.06 284 GLY A O 1
ATOM 2044 N N . ALA A 1 285 ? -17.797 5.59 -4.801 1 92.44 285 ALA A N 1
ATOM 2045 C CA . ALA A 1 285 ? -17.859 4.133 -4.855 1 92.44 285 ALA A CA 1
ATOM 2046 C C . ALA A 1 285 ? -18.766 3.664 -5.988 1 92.44 285 ALA A C 1
ATOM 2048 O O . ALA A 1 285 ? -18.469 2.684 -6.672 1 92.44 285 ALA A O 1
ATOM 2049 N N . VAL A 1 286 ? -19.859 4.312 -6.133 1 89.06 286 VAL A N 1
ATOM 2050 C CA . VAL A 1 286 ? -20.781 3.984 -7.219 1 89.06 286 VAL A CA 1
ATOM 2051 C C . VAL A 1 286 ? -20.094 4.215 -8.562 1 89.06 286 VAL A C 1
ATOM 2053 O O . VAL A 1 286 ? -20.234 3.412 -9.484 1 89.06 286 VAL A O 1
ATOM 2056 N N . PHE A 1 287 ? -19.297 5.266 -8.617 1 87.94 287 PHE A N 1
ATOM 2057 C CA . PHE A 1 287 ? -18.547 5.559 -9.828 1 87.94 287 PHE A CA 1
ATOM 2058 C C . PHE A 1 287 ? -17.562 4.434 -10.141 1 87.94 287 PHE A C 1
ATOM 2060 O O . PHE A 1 287 ? -17.5 3.963 -11.281 1 87.94 287 PHE A O 1
ATOM 2067 N N . ILE A 1 288 ? -16.875 4.016 -9.18 1 89.12 288 ILE A N 1
ATOM 2068 C CA . ILE A 1 288 ? -15.867 2.973 -9.383 1 89.12 288 ILE A CA 1
ATOM 2069 C C . ILE A 1 288 ? -16.562 1.66 -9.75 1 89.12 288 ILE A C 1
ATOM 2071 O O . ILE A 1 288 ? -16.062 0.909 -10.594 1 89.12 288 ILE A O 1
ATOM 2075 N N . ALA A 1 289 ? -17.672 1.385 -9.125 1 88.62 289 ALA A N 1
ATOM 2076 C CA . ALA A 1 289 ? -18.422 0.167 -9.43 1 88.62 289 ALA A CA 1
ATOM 2077 C C . ALA A 1 289 ? -18.938 0.178 -10.867 1 88.62 289 ALA A C 1
ATOM 2079 O O . ALA A 1 289 ? -18.875 -0.841 -11.562 1 88.62 289 ALA A O 1
ATOM 2080 N N . LEU A 1 290 ? -19.453 1.305 -11.258 1 86.38 290 LEU A N 1
ATOM 2081 C CA . LEU A 1 290 ? -19.922 1.446 -12.633 1 86.38 290 LEU A CA 1
ATOM 2082 C C . LEU A 1 290 ? -18.766 1.267 -13.617 1 86.38 290 LEU A C 1
ATOM 2084 O O . LEU A 1 290 ? -18.922 0.594 -14.641 1 86.38 290 LEU A O 1
ATOM 2088 N N . LEU A 1 291 ? -17.703 1.866 -13.297 1 85.81 291 LEU A N 1
ATOM 2089 C CA . LEU A 1 291 ? -16.516 1.753 -14.141 1 85.81 291 LEU A CA 1
ATOM 2090 C C . LEU A 1 291 ? -16.062 0.299 -14.258 1 85.81 291 LEU A C 1
ATOM 2092 O O . LEU A 1 291 ? -15.781 -0.175 -15.359 1 85.81 291 LEU A O 1
ATOM 2096 N N . SER A 1 292 ? -16.016 -0.318 -13.141 1 87 292 SER A N 1
ATOM 2097 C CA . SER A 1 292 ? -15.617 -1.72 -13.109 1 87 292 SER A CA 1
ATOM 2098 C C . SER A 1 292 ? -16.562 -2.584 -13.938 1 87 292 SER A C 1
ATOM 2100 O O . SER A 1 292 ? -16.109 -3.498 -14.641 1 87 292 SER A O 1
ATOM 2102 N N . ASN A 1 293 ? -17.812 -2.314 -13.922 1 86.19 293 ASN A N 1
ATOM 2103 C CA . ASN A 1 293 ? -18.812 -3.1 -14.648 1 86.19 293 ASN A CA 1
ATOM 2104 C C . ASN A 1 293 ? -18.719 -2.869 -16.156 1 86.19 293 ASN A C 1
ATOM 2106 O O . ASN A 1 293 ? -18.828 -3.811 -16.938 1 86.19 293 ASN A O 1
ATOM 2110 N N . VAL A 1 294 ? -18.547 -1.652 -16.562 1 83.62 294 VAL A N 1
ATOM 2111 C CA . VAL A 1 294 ? -18.422 -1.327 -17.984 1 83.62 294 VAL A CA 1
ATOM 2112 C C . VAL A 1 294 ? -17.219 -2.062 -18.562 1 83.62 294 VAL A C 1
ATOM 2114 O O . VAL A 1 294 ? -17.297 -2.611 -19.672 1 83.62 294 VAL A O 1
ATOM 2117 N N . LEU A 1 295 ? -16.188 -2.098 -17.844 1 84.12 295 LEU A N 1
ATOM 2118 C CA . LEU A 1 295 ? -14.984 -2.779 -18.312 1 84.12 295 LEU A CA 1
ATOM 2119 C C . LEU A 1 295 ? -15.211 -4.285 -18.391 1 84.12 295 LEU A C 1
ATOM 2121 O O . LEU A 1 295 ? -14.781 -4.93 -19.344 1 84.12 295 LEU A O 1
ATOM 2125 N N . LEU A 1 296 ? -15.891 -4.777 -17.406 1 82.94 296 LEU A N 1
ATOM 2126 C CA . LEU A 1 296 ? -16.188 -6.207 -17.391 1 82.94 296 LEU A CA 1
ATOM 2127 C C . LEU A 1 296 ? -17.078 -6.59 -18.562 1 82.94 296 LEU A C 1
ATOM 2129 O O . LEU A 1 296 ? -16.875 -7.621 -19.203 1 82.94 296 LEU A O 1
ATOM 2133 N N . LEU A 1 297 ? -18.047 -5.84 -18.875 1 85.19 297 LEU A N 1
ATOM 2134 C CA . LEU A 1 297 ? -18.969 -6.109 -19.969 1 85.19 297 LEU A CA 1
ATOM 2135 C C . LEU A 1 297 ? -18.266 -6.059 -21.312 1 85.19 297 LEU A C 1
ATOM 2137 O O . LEU A 1 297 ? -18.688 -6.699 -22.266 1 85.19 297 LEU A O 1
ATOM 2141 N N . HIS A 1 298 ? -17.203 -5.312 -21.344 1 84.25 298 HIS A N 1
ATOM 2142 C CA . HIS A 1 298 ? -16.438 -5.238 -22.578 1 84.25 298 HIS A CA 1
ATOM 2143 C C . HIS A 1 298 ? -15.336 -6.301 -22.609 1 84.25 298 HIS A C 1
ATOM 2145 O O . HIS A 1 298 ? -14.43 -6.242 -23.438 1 84.25 298 HIS A O 1
ATOM 2151 N N . GLY A 1 299 ? -15.367 -7.195 -21.594 1 82.19 299 GLY A N 1
ATOM 2152 C CA . GLY A 1 299 ? -14.469 -8.344 -21.578 1 82.19 299 GLY A CA 1
ATOM 2153 C C . GLY A 1 299 ? -13.102 -8.023 -21 1 82.19 299 GLY A C 1
ATOM 2154 O O . GLY A 1 299 ? -12.148 -8.773 -21.203 1 82.19 299 GLY A O 1
ATOM 2155 N N . LEU A 1 300 ? -13.047 -6.93 -20.375 1 81 300 LEU A N 1
ATOM 2156 C CA . LEU A 1 300 ? -11.766 -6.543 -19.812 1 81 300 LEU A CA 1
ATOM 2157 C C . LEU A 1 300 ? -11.656 -7.012 -18.359 1 81 300 LEU A C 1
ATOM 2159 O O . LEU A 1 300 ? -12.578 -6.824 -17.562 1 81 300 LEU A O 1
ATOM 2163 N N . GLY A 1 301 ? -10.656 -7.719 -17.984 1 79.81 301 GLY A N 1
ATOM 2164 C CA . GLY A 1 301 ? -10.461 -8.312 -16.672 1 79.81 301 GLY A CA 1
ATOM 2165 C C . GLY A 1 301 ? -9.852 -7.355 -15.672 1 79.81 301 GLY A C 1
ATOM 2166 O O . GLY A 1 301 ? -10.062 -6.141 -15.758 1 79.81 301 GLY A O 1
ATOM 2167 N N . SER A 1 302 ? -9.203 -7.895 -14.641 1 79.25 302 SER A N 1
ATOM 2168 C CA . SER A 1 302 ? -8.688 -7.16 -13.492 1 79.25 302 SER A CA 1
ATOM 2169 C C . SER A 1 302 ? -7.543 -6.234 -13.891 1 79.25 302 SER A C 1
ATOM 2171 O O . SER A 1 302 ? -7.367 -5.164 -13.312 1 79.25 302 SER A O 1
ATOM 2173 N N . GLY A 1 303 ? -6.863 -6.641 -14.938 1 83.62 303 GLY A N 1
ATOM 2174 C CA . GLY A 1 303 ? -5.73 -5.84 -15.383 1 83.62 303 GLY A CA 1
ATOM 2175 C C . GLY A 1 303 ? -6.137 -4.473 -15.898 1 83.62 303 GLY A C 1
ATOM 2176 O O . GLY A 1 303 ? -5.797 -3.449 -15.305 1 83.62 303 GLY A O 1
ATOM 2177 N N . PRO A 1 304 ? -6.957 -4.441 -16.891 1 83.94 304 PRO A N 1
ATOM 2178 C CA . PRO A 1 304 ? -7.43 -3.16 -17.438 1 83.94 304 PRO A CA 1
ATOM 2179 C C . PRO A 1 304 ? -8.164 -2.322 -16.391 1 83.94 304 PRO A C 1
ATOM 2181 O O . PRO A 1 304 ? -8.039 -1.094 -16.375 1 83.94 304 PRO A O 1
ATOM 2184 N N . LYS A 1 305 ? -8.859 -2.941 -15.547 1 85.25 305 LYS A N 1
ATOM 2185 C CA . LYS A 1 305 ? -9.523 -2.205 -14.477 1 85.25 305 LYS A CA 1
ATOM 2186 C C . LYS A 1 305 ? -8.516 -1.482 -13.586 1 85.25 305 LYS A C 1
ATOM 2188 O O . LYS A 1 305 ? -8.695 -0.304 -13.273 1 85.25 305 LYS A O 1
ATOM 2193 N N . ALA A 1 306 ? -7.516 -2.201 -13.219 1 87.69 306 ALA A N 1
ATOM 2194 C CA . ALA A 1 306 ? -6.488 -1.602 -12.375 1 87.69 306 ALA A CA 1
ATOM 2195 C C . ALA A 1 306 ? -5.805 -0.435 -13.078 1 87.69 306 ALA A C 1
ATOM 2197 O O . ALA A 1 306 ? -5.477 0.574 -12.453 1 87.69 306 ALA A O 1
ATOM 2198 N N . LEU A 1 307 ? -5.613 -0.564 -14.328 1 87.75 307 LEU A N 1
ATOM 2199 C CA . LEU A 1 307 ? -5.016 0.486 -15.141 1 87.75 307 LEU A CA 1
ATOM 2200 C C . LEU A 1 307 ? -5.867 1.75 -15.109 1 87.75 307 LEU A C 1
ATOM 2202 O O . LEU A 1 307 ? -5.359 2.842 -14.844 1 87.75 307 LEU A O 1
ATOM 2206 N N . ILE A 1 308 ? -7.094 1.577 -15.258 1 87.06 308 ILE A N 1
ATOM 2207 C CA . ILE A 1 308 ? -8 2.713 -15.359 1 87.06 308 ILE A CA 1
ATOM 2208 C C . ILE A 1 308 ? -8.227 3.316 -13.977 1 87.06 308 ILE A C 1
ATOM 2210 O O . ILE A 1 308 ? -8.188 4.539 -13.812 1 87.06 308 ILE A O 1
ATOM 2214 N N . VAL A 1 309 ? -8.398 2.465 -12.992 1 87.69 309 VAL A N 1
ATOM 2215 C CA . VAL A 1 309 ? -8.617 2.949 -11.633 1 87.69 309 VAL A CA 1
ATOM 2216 C C . VAL A 1 309 ? -7.387 3.713 -11.148 1 87.69 309 VAL A C 1
ATOM 2218 O O . VAL A 1 309 ? -7.512 4.789 -10.562 1 87.69 309 VAL A O 1
ATOM 2221 N N . GLY A 1 310 ? -6.227 3.15 -11.414 1 88.19 310 GLY A N 1
ATOM 2222 C CA . GLY A 1 310 ? -5.008 3.877 -11.094 1 88.19 310 GLY A CA 1
ATOM 2223 C C . GLY A 1 310 ? -4.914 5.219 -11.789 1 88.19 310 GLY A C 1
ATOM 2224 O O . GLY A 1 310 ? -4.512 6.215 -11.188 1 88.19 310 GLY A O 1
ATOM 2225 N N . GLY A 1 311 ? -5.301 5.227 -13.023 1 89.81 311 GLY A N 1
ATOM 2226 C CA . GLY A 1 311 ? -5.344 6.469 -13.773 1 89.81 311 GLY A CA 1
ATOM 2227 C C . GLY A 1 311 ? -6.309 7.484 -13.195 1 89.81 311 GLY A C 1
ATOM 2228 O O . GLY A 1 311 ? -6.012 8.68 -13.148 1 89.81 311 GLY A O 1
ATOM 2229 N N . VAL A 1 312 ? -7.438 7.012 -12.766 1 84.62 312 VAL A N 1
ATOM 2230 C CA . VAL A 1 312 ? -8.445 7.875 -12.156 1 84.62 312 VAL A CA 1
ATOM 2231 C C . VAL A 1 312 ? -7.887 8.5 -10.883 1 84.62 312 VAL A C 1
ATOM 2233 O O . VAL A 1 312 ? -8.055 9.695 -10.641 1 84.62 312 VAL A O 1
ATOM 2236 N N . VAL A 1 313 ? -7.234 7.684 -10.062 1 85.75 313 VAL A N 1
ATOM 2237 C CA . VAL A 1 313 ? -6.668 8.188 -8.812 1 85.75 313 VAL A CA 1
ATOM 2238 C C . VAL A 1 313 ? -5.637 9.273 -9.109 1 85.75 313 VAL A C 1
ATOM 2240 O O . VAL A 1 313 ? -5.656 10.336 -8.492 1 85.75 313 VAL A O 1
ATOM 2243 N N . LEU A 1 314 ? -4.809 9.031 -10.086 1 86.38 314 LEU A N 1
ATOM 2244 C CA . LEU A 1 314 ? -3.789 10.008 -10.461 1 86.38 314 LEU A CA 1
ATOM 2245 C C . LEU A 1 314 ? -4.43 11.289 -10.969 1 86.38 314 LEU A C 1
ATOM 2247 O O . LEU A 1 314 ? -4.008 12.391 -10.594 1 86.38 314 LEU A O 1
ATOM 2251 N N . ALA A 1 315 ? -5.434 11.156 -11.766 1 85.38 315 ALA A N 1
ATOM 2252 C CA . ALA A 1 315 ? -6.125 12.32 -12.32 1 85.38 315 ALA A CA 1
ATOM 2253 C C . ALA A 1 315 ? -6.793 13.133 -11.219 1 85.38 315 ALA A C 1
ATOM 2255 O O . ALA A 1 315 ? -6.711 14.367 -11.211 1 85.38 315 ALA A O 1
ATOM 2256 N N . VAL A 1 316 ? -7.449 12.461 -10.344 1 80.56 316 VAL A N 1
ATOM 2257 C CA . VAL A 1 316 ? -8.172 13.133 -9.266 1 80.56 316 VAL A CA 1
ATOM 2258 C C . VAL A 1 316 ? -7.195 13.898 -8.383 1 80.56 316 VAL A C 1
ATOM 2260 O O . VAL A 1 316 ? -7.445 15.047 -8.008 1 80.56 316 VAL A O 1
ATOM 2263 N N . VAL A 1 317 ? -6.113 13.289 -8.031 1 78.12 317 VAL A N 1
ATOM 2264 C CA . VAL A 1 317 ? -5.129 13.93 -7.16 1 78.12 317 VAL A CA 1
ATOM 2265 C C . VAL A 1 317 ? -4.543 15.156 -7.852 1 78.12 317 VAL A C 1
ATOM 2267 O O . VAL A 1 317 ? -4.297 16.188 -7.211 1 78.12 317 VAL A O 1
ATOM 2270 N N . ILE A 1 318 ? -4.336 15.07 -9.109 1 81.81 318 ILE A N 1
ATOM 2271 C CA . ILE A 1 318 ? -3.795 16.188 -9.883 1 81.81 318 ILE A CA 1
ATOM 2272 C C . ILE A 1 318 ? -4.805 17.328 -9.906 1 81.81 318 ILE A C 1
ATOM 2274 O O . ILE A 1 318 ? -4.438 18.484 -9.68 1 81.81 318 ILE A O 1
ATOM 2278 N N . VAL A 1 319 ? -6.012 17.047 -10.078 1 78.06 319 VAL A N 1
ATOM 2279 C CA . VAL A 1 319 ? -7.062 18.062 -10.156 1 78.06 319 VAL A CA 1
ATOM 2280 C C . VAL A 1 319 ? -7.227 18.734 -8.797 1 78.06 319 VAL A C 1
ATOM 2282 O O . VAL A 1 319 ? -7.375 19.969 -8.727 1 78.06 319 VAL A O 1
ATOM 2285 N N . ILE A 1 320 ? -7.188 17.922 -7.742 1 73.5 320 ILE A N 1
ATOM 2286 C CA . ILE A 1 320 ? -7.32 18.453 -6.395 1 73.5 320 ILE A CA 1
ATOM 2287 C C . ILE A 1 320 ? -6.18 19.438 -6.113 1 73.5 320 ILE A C 1
ATOM 2289 O O . ILE A 1 320 ? -6.391 20.5 -5.527 1 73.5 320 ILE A O 1
ATOM 2293 N N . HIS A 1 321 ? -5.066 19.125 -6.57 1 74.56 321 HIS A N 1
ATOM 2294 C CA . HIS A 1 321 ? -3.898 19.969 -6.34 1 74.56 321 HIS A CA 1
ATOM 2295 C C . HIS A 1 321 ? -3.984 21.266 -7.145 1 74.56 321 HIS A C 1
ATOM 2297 O O . HIS A 1 321 ? -3.629 22.344 -6.645 1 74.56 321 HIS A O 1
ATOM 2303 N N . LEU A 1 322 ? -4.391 21.188 -8.336 1 76.19 322 LEU A N 1
ATOM 2304 C CA . LEU A 1 322 ? -4.477 22.359 -9.203 1 76.19 322 LEU A CA 1
ATOM 2305 C C . LEU A 1 322 ? -5.527 23.328 -8.695 1 76.19 322 LEU A C 1
ATOM 2307 O O . LEU A 1 322 ? -5.375 24.547 -8.844 1 76.19 322 LEU A O 1
ATOM 2311 N N . LYS A 1 323 ? -6.512 22.859 -8.125 1 71 323 LYS A N 1
ATOM 2312 C CA . LYS A 1 323 ? -7.578 23.719 -7.605 1 71 323 LYS A CA 1
ATOM 2313 C C . LYS A 1 323 ? -7.156 24.391 -6.305 1 71 323 LYS A C 1
ATOM 2315 O O . LYS A 1 323 ? -7.613 25.5 -5.996 1 71 323 LYS A O 1
ATOM 2320 N N . ARG A 1 324 ? -6.391 23.688 -5.512 1 64.75 324 ARG A N 1
ATOM 2321 C CA . ARG A 1 324 ? -5.883 24.266 -4.273 1 64.75 324 ARG A CA 1
ATOM 2322 C C . ARG A 1 324 ? -4.918 25.422 -4.566 1 64.75 324 ARG A C 1
ATOM 2324 O O . ARG A 1 324 ? -4.883 26.406 -3.834 1 64.75 324 ARG A O 1
ATOM 2331 N N . GLY A 1 325 ? -4.043 25.234 -5.504 1 56.81 325 GLY A N 1
ATOM 2332 C CA . GLY A 1 325 ? -3.096 26.281 -5.867 1 56.81 325 GLY A CA 1
ATOM 2333 C C . GLY A 1 325 ? -3.762 27.531 -6.41 1 56.81 325 GLY A C 1
ATOM 2334 O O . GLY A 1 325 ? -3.213 28.625 -6.305 1 56.81 325 GLY A O 1
ATOM 2335 N N . ARG A 1 326 ? -4.898 27.422 -6.977 1 50.16 326 ARG A N 1
ATOM 2336 C CA . ARG A 1 326 ? -5.574 28.594 -7.512 1 50.16 326 ARG A CA 1
ATOM 2337 C C . ARG A 1 326 ? -6.262 29.391 -6.398 1 50.16 326 ARG A C 1
ATOM 2339 O O . ARG A 1 326 ? -6.578 30.562 -6.57 1 50.16 326 ARG A O 1
ATOM 2346 N N . SER A 1 327 ? -6.496 28.719 -5.344 1 42.88 327 SER A N 1
ATOM 2347 C CA . SER A 1 327 ? -7.156 29.469 -4.273 1 42.88 327 SER A CA 1
ATOM 2348 C C . SER A 1 327 ? -6.141 30.203 -3.404 1 42.88 327 SER A C 1
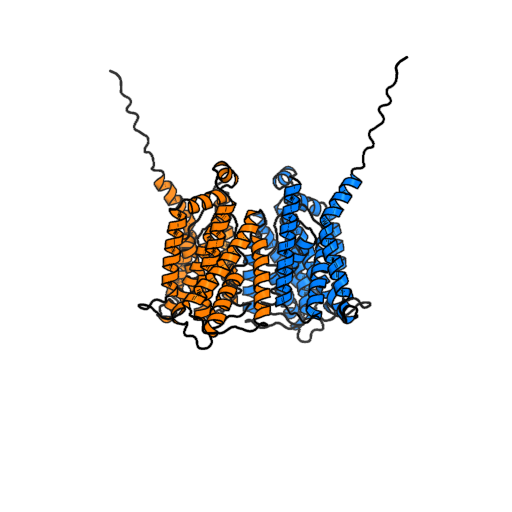ATOM 2350 O O . SER A 1 327 ? -6.516 31.047 -2.586 1 42.88 327 SER A O 1
ATOM 2352 N N . SER A 1 328 ? -4.887 29.812 -3.48 1 38.03 328 SER A N 1
ATOM 2353 C CA . SER A 1 328 ? -3.957 30.688 -2.775 1 38.03 328 SER A CA 1
ATOM 2354 C C . SER A 1 328 ? -3.48 31.828 -3.674 1 38.03 328 SER A C 1
ATOM 2356 O O . SER A 1 328 ? -3.266 31.625 -4.871 1 38.03 328 SER A O 1
ATOM 2358 N N . MET B 1 1 ? 52.094 42.625 42.438 1 31.5 1 MET B N 1
ATOM 2359 C CA . MET B 1 1 ? 52.094 41.156 42.312 1 31.5 1 MET B CA 1
ATOM 2360 C C . MET B 1 1 ? 50.75 40.688 41.719 1 31.5 1 MET B C 1
ATOM 2362 O O . MET B 1 1 ? 49.719 40.75 42.375 1 31.5 1 MET B O 1
ATOM 2366 N N . LYS B 1 2 ? 50.406 40.938 40.406 1 43.84 2 LYS B N 1
ATOM 2367 C CA . LYS B 1 2 ? 49.281 40.688 39.562 1 43.84 2 LYS B CA 1
ATOM 2368 C C . LYS B 1 2 ? 49.031 39.188 39.375 1 43.84 2 LYS B C 1
ATOM 2370 O O . LYS B 1 2 ? 49.906 38.469 38.906 1 43.84 2 LYS B O 1
ATOM 2375 N N . ILE B 1 3 ? 48.25 38.562 40.281 1 38.5 3 ILE B N 1
ATOM 2376 C CA . ILE B 1 3 ? 47.875 37.156 40.188 1 38.5 3 ILE B CA 1
ATOM 2377 C C . ILE B 1 3 ? 47.219 36.906 38.844 1 38.5 3 ILE B C 1
ATOM 2379 O O . ILE B 1 3 ? 46.156 37.469 38.562 1 38.5 3 ILE B O 1
ATOM 2383 N N . ALA B 1 4 ? 48 36.531 37.812 1 48.84 4 ALA B N 1
ATOM 2384 C CA . ALA B 1 4 ? 47.531 36 36.531 1 48.84 4 ALA B CA 1
ATOM 2385 C C . ALA B 1 4 ? 46.625 34.812 36.719 1 48.84 4 ALA B C 1
ATOM 2387 O O . ALA B 1 4 ? 47.062 33.75 37.156 1 48.84 4 ALA B O 1
ATOM 2388 N N . THR B 1 5 ? 45.312 35 37.031 1 42.94 5 THR B N 1
ATOM 2389 C CA . THR B 1 5 ? 44.344 33.938 37.031 1 42.94 5 THR B CA 1
ATOM 2390 C C . THR B 1 5 ? 44.344 33.25 35.656 1 42.94 5 THR B C 1
ATOM 2392 O O . THR B 1 5 ? 44 33.844 34.656 1 42.94 5 THR B O 1
ATOM 2395 N N . SER B 1 6 ? 45.281 32.312 35.406 1 40.88 6 SER B N 1
ATOM 2396 C CA . SER B 1 6 ? 45.281 31.453 34.219 1 40.88 6 SER B CA 1
ATOM 2397 C C . SER B 1 6 ? 43.906 30.781 34.031 1 40.88 6 SER B C 1
ATOM 2399 O O . SER B 1 6 ? 43.469 30.016 34.875 1 40.88 6 SER B O 1
ATOM 2401 N N . ARG B 1 7 ? 42.969 31.422 33.312 1 46.31 7 ARG B N 1
ATOM 2402 C CA . ARG B 1 7 ? 41.75 30.781 32.875 1 46.31 7 ARG B CA 1
ATOM 2403 C C . ARG B 1 7 ? 42.062 29.438 32.188 1 46.31 7 ARG B C 1
ATOM 2405 O O . ARG B 1 7 ? 42.688 29.391 31.141 1 46.31 7 ARG B O 1
ATOM 2412 N N . VAL B 1 8 ? 42.156 28.344 32.938 1 46.44 8 VAL B N 1
ATOM 2413 C CA . VAL B 1 8 ? 42.188 27 32.344 1 46.44 8 VAL B CA 1
ATOM 2414 C C . VAL B 1 8 ? 41.062 26.828 31.359 1 46.44 8 VAL B C 1
ATOM 2416 O O . VAL B 1 8 ? 39.906 27.031 31.688 1 46.44 8 VAL B O 1
ATOM 2419 N N . PRO B 1 9 ? 41.375 26.828 30.047 1 41.81 9 PRO B N 1
ATOM 2420 C CA . PRO B 1 9 ? 40.312 26.625 29.047 1 41.81 9 PRO B CA 1
ATOM 2421 C C . PRO B 1 9 ? 39.5 25.359 29.297 1 41.81 9 PRO B C 1
ATOM 2423 O O . PRO B 1 9 ? 40.062 24.344 29.75 1 41.81 9 PRO B O 1
ATOM 2426 N N . ALA B 1 10 ? 38.25 25.5 29.625 1 49.41 10 ALA B N 1
ATOM 2427 C CA . ALA B 1 10 ? 37.312 24.391 29.766 1 49.41 10 ALA B CA 1
ATOM 2428 C C . ALA B 1 10 ? 37.531 23.344 28.672 1 49.41 10 ALA B C 1
ATOM 2430 O O . ALA B 1 10 ? 37.844 23.672 27.531 1 49.41 10 ALA B O 1
ATOM 2431 N N . PRO B 1 11 ? 37.844 22.125 29.109 1 41.47 11 PRO B N 1
ATOM 2432 C CA . PRO B 1 11 ? 38.031 21.094 28.094 1 41.47 11 PRO B CA 1
ATOM 2433 C C . PRO B 1 11 ? 36.938 21.094 27.031 1 41.47 11 PRO B C 1
ATOM 2435 O O . PRO B 1 11 ? 35.75 21.141 27.391 1 41.47 11 PRO B O 1
ATOM 2438 N N . GLN B 1 12 ? 37.156 21.641 25.859 1 38.62 12 GLN B N 1
ATOM 2439 C CA . GLN B 1 12 ? 36.25 21.516 24.703 1 38.62 12 GLN B CA 1
ATOM 2440 C C . GLN B 1 12 ? 35.938 20.047 24.422 1 38.62 12 GLN B C 1
ATOM 2442 O O . GLN B 1 12 ? 36.812 19.297 24.016 1 38.62 12 GLN B O 1
ATOM 2447 N N . THR B 1 13 ? 35.156 19.422 25.297 1 42.69 13 THR B N 1
ATOM 2448 C CA . THR B 1 13 ? 34.688 18.125 24.828 1 42.69 13 THR B CA 1
ATOM 2449 C C . THR B 1 13 ? 34.344 18.172 23.344 1 42.69 13 THR B C 1
ATOM 2451 O O . THR B 1 13 ? 33.562 19.031 22.906 1 42.69 13 THR B O 1
ATOM 2454 N N . SER B 1 14 ? 35.25 17.688 22.578 1 43.34 14 SER B N 1
ATOM 2455 C CA . SER B 1 14 ? 35.125 17.672 21.125 1 43.34 14 SER B CA 1
ATOM 2456 C C . SER B 1 14 ? 33.781 17.172 20.688 1 43.34 14 SER B C 1
ATOM 2458 O O . SER B 1 14 ? 33.25 16.219 21.25 1 43.34 14 SER B O 1
ATOM 2460 N N . PRO B 1 15 ? 33 17.938 19.906 1 44.03 15 PRO B N 1
ATOM 2461 C CA . PRO B 1 15 ? 31.656 17.609 19.375 1 44.03 15 PRO B CA 1
ATOM 2462 C C . PRO B 1 15 ? 31.578 16.203 18.797 1 44.03 15 PRO B C 1
ATOM 2464 O O . PRO B 1 15 ? 30.5 15.727 18.453 1 44.03 15 PRO B O 1
ATOM 2467 N N . ALA B 1 16 ? 32.75 15.594 18.656 1 46.69 16 ALA B N 1
ATOM 2468 C CA . ALA B 1 16 ? 32.781 14.297 17.984 1 46.69 16 ALA B CA 1
ATOM 2469 C C . ALA B 1 16 ? 32.281 13.188 18.891 1 46.69 16 ALA B C 1
ATOM 2471 O O . ALA B 1 16 ? 31.734 12.188 18.406 1 46.69 16 ALA B O 1
ATOM 2472 N N . ARG B 1 17 ? 32.625 13.125 20.109 1 42.19 17 ARG B N 1
ATOM 2473 C CA . ARG B 1 17 ? 32.219 12.047 21.016 1 42.19 17 ARG B CA 1
ATOM 2474 C C . ARG B 1 17 ? 30.703 12.055 21.219 1 42.19 17 ARG B C 1
ATOM 2476 O O . ARG B 1 17 ? 30.094 10.992 21.375 1 42.19 17 ARG B O 1
ATOM 2483 N N . ARG B 1 18 ? 30.125 13.18 21.312 1 43.03 18 ARG B N 1
ATOM 2484 C CA . ARG B 1 18 ? 28.688 13.281 21.516 1 43.03 18 ARG B CA 1
ATOM 2485 C C . ARG B 1 18 ? 27.922 12.758 20.312 1 43.03 18 ARG B C 1
ATOM 2487 O O . ARG B 1 18 ? 26.859 12.164 20.453 1 43.03 18 ARG B O 1
ATOM 2494 N N . ASP B 1 19 ? 28.5 12.906 19.156 1 43.84 19 ASP B N 1
ATOM 2495 C CA . ASP B 1 19 ? 27.844 12.461 17.938 1 43.84 19 ASP B CA 1
ATOM 2496 C C . ASP B 1 19 ? 27.891 10.938 17.812 1 43.84 19 ASP B C 1
ATOM 2498 O O . ASP B 1 19 ? 26.969 10.328 17.281 1 43.84 19 ASP B O 1
ATOM 2502 N N . ARG B 1 20 ? 29.062 10.391 18.328 1 41 20 ARG B N 1
ATOM 2503 C CA . ARG B 1 20 ? 29.156 8.938 18.234 1 41 20 ARG B CA 1
ATOM 2504 C C . ARG B 1 20 ? 28.172 8.266 19.172 1 41 20 ARG B C 1
ATOM 2506 O O . ARG B 1 20 ? 27.641 7.191 18.859 1 41 20 ARG B O 1
ATOM 2513 N N . ARG B 1 21 ? 28.062 8.703 20.359 1 43.62 21 ARG B N 1
ATOM 2514 C CA . ARG B 1 21 ? 27.125 8.117 21.312 1 43.62 21 ARG B CA 1
ATOM 2515 C C . ARG B 1 21 ? 25.703 8.242 20.828 1 43.62 21 ARG B C 1
ATOM 2517 O O . ARG B 1 21 ? 24.859 7.367 21.094 1 43.62 21 ARG B O 1
ATOM 2524 N N . ALA B 1 22 ? 25.438 9.32 20.234 1 45.88 22 ALA B N 1
ATOM 2525 C CA . ALA B 1 22 ? 24.109 9.516 19.672 1 45.88 22 ALA B CA 1
ATOM 2526 C C . ALA B 1 22 ? 23.844 8.531 18.547 1 45.88 22 ALA B C 1
ATOM 2528 O O . ALA B 1 22 ? 22.734 8.016 18.406 1 45.88 22 ALA B O 1
ATOM 2529 N N . VAL B 1 23 ? 24.844 8.266 17.734 1 44.22 23 VAL B N 1
ATOM 2530 C CA . VAL B 1 23 ? 24.734 7.312 16.625 1 44.22 23 VAL B CA 1
ATOM 2531 C C . VAL B 1 23 ? 24.609 5.895 17.188 1 44.22 23 VAL B C 1
ATOM 2533 O O . VAL B 1 23 ? 23.859 5.078 16.672 1 44.22 23 VAL B O 1
ATOM 2536 N N . SER B 1 24 ? 25.406 5.57 18.25 1 48.47 24 SER B N 1
ATOM 2537 C CA . SER B 1 24 ? 25.453 4.234 18.844 1 48.47 24 SER B CA 1
ATOM 2538 C C . SER B 1 24 ? 24.094 3.842 19.422 1 48.47 24 SER B C 1
ATOM 2540 O O . SER B 1 24 ? 23.688 2.686 19.328 1 48.47 24 SER B O 1
ATOM 2542 N N . ARG B 1 25 ? 23.5 4.703 20 1 49.19 25 ARG B N 1
ATOM 2543 C CA . ARG B 1 25 ? 22.266 4.41 20.719 1 49.19 25 ARG B CA 1
ATOM 2544 C C . ARG B 1 25 ? 21.109 4.137 19.75 1 49.19 25 ARG B C 1
ATOM 2546 O O . ARG B 1 25 ? 20.219 3.346 20.062 1 49.19 25 ARG B O 1
ATOM 2553 N N . ARG B 1 26 ? 21.219 4.73 18.703 1 51.75 26 ARG B N 1
ATOM 2554 C CA . ARG B 1 26 ? 20.062 4.691 17.797 1 51.75 26 ARG B CA 1
ATOM 2555 C C . ARG B 1 26 ? 19.969 3.35 17.078 1 51.75 26 ARG B C 1
ATOM 2557 O O . ARG B 1 26 ? 18.875 2.859 16.812 1 51.75 26 ARG B O 1
ATOM 2564 N N . TRP B 1 27 ? 21.219 2.709 17.031 1 54.38 27 TRP B N 1
ATOM 2565 C CA . TRP B 1 27 ? 21.281 1.473 16.25 1 54.38 27 TRP B CA 1
ATOM 2566 C C . TRP B 1 27 ? 21.328 0.258 17.172 1 54.38 27 TRP B C 1
ATOM 2568 O O . TRP B 1 27 ? 21.281 -0.883 16.703 1 54.38 27 TRP B O 1
ATOM 2578 N N . ALA B 1 28 ? 21.312 0.503 18.422 1 54.59 28 ALA B N 1
ATOM 2579 C CA . ALA B 1 28 ? 21.641 -0.561 19.359 1 54.59 28 ALA B CA 1
ATOM 2580 C C . ALA B 1 28 ? 20.609 -1.68 19.312 1 54.59 28 ALA B C 1
ATOM 2582 O O . ALA B 1 28 ? 20.953 -2.855 19.203 1 54.59 28 ALA B O 1
ATOM 2583 N N . PRO B 1 29 ? 19.391 -1.337 19.516 1 54.81 29 PRO B N 1
ATOM 2584 C CA . PRO B 1 29 ? 18.469 -2.469 19.547 1 54.81 29 PRO B CA 1
ATOM 2585 C C . PRO B 1 29 ? 18.453 -3.246 18.219 1 54.81 29 PRO B C 1
ATOM 2587 O O . PRO B 1 29 ? 18.297 -4.469 18.234 1 54.81 29 PRO B O 1
ATOM 2590 N N . TRP B 1 30 ? 18.734 -2.58 17.25 1 57.41 30 TRP B N 1
ATOM 2591 C CA . TRP B 1 30 ? 18.781 -3.258 15.953 1 57.41 30 TRP B CA 1
ATOM 2592 C C . TRP B 1 30 ? 20.031 -4.121 15.852 1 57.41 30 TRP B C 1
ATOM 2594 O O . TRP B 1 30 ? 19.984 -5.227 15.297 1 57.41 30 TRP B O 1
ATOM 2604 N N . VAL B 1 31 ? 21 -3.574 16.422 1 60.16 31 VAL B N 1
ATOM 2605 C CA . VAL B 1 31 ? 22.219 -4.371 16.438 1 60.16 31 VAL B CA 1
ATOM 2606 C C . VAL B 1 31 ? 21.984 -5.656 17.219 1 60.16 31 VAL B C 1
ATOM 2608 O O . VAL B 1 31 ? 22.391 -6.742 16.797 1 60.16 31 VAL B O 1
ATOM 2611 N N . VAL B 1 32 ? 21.156 -5.438 18.25 1 58.75 32 VAL B N 1
ATOM 2612 C CA . VAL B 1 32 ? 20.891 -6.605 19.094 1 58.75 32 VAL B CA 1
ATOM 2613 C C . VAL B 1 32 ? 20.031 -7.602 18.312 1 58.75 32 VAL B C 1
ATOM 2615 O O . VAL B 1 32 ? 20.297 -8.805 18.328 1 58.75 32 VAL B O 1
ATOM 2618 N N . ALA B 1 33 ? 19.094 -7.141 17.641 1 63.38 33 ALA B N 1
ATOM 2619 C CA . ALA B 1 33 ? 18.219 -8.023 16.875 1 63.38 33 ALA B CA 1
ATOM 2620 C C . ALA B 1 33 ? 19 -8.766 15.797 1 63.38 33 ALA B C 1
ATOM 2622 O O . ALA B 1 33 ? 18.812 -9.969 15.609 1 63.38 33 ALA B O 1
ATOM 2623 N N . VAL B 1 34 ? 19.891 -8.086 15.297 1 68.62 34 VAL B N 1
ATOM 2624 C CA . VAL B 1 34 ? 20.688 -8.68 14.234 1 68.62 34 VAL B CA 1
ATOM 2625 C C . VAL B 1 34 ? 21.609 -9.742 14.828 1 68.62 34 VAL B C 1
ATOM 2627 O O . VAL B 1 34 ? 21.797 -10.812 14.234 1 68.62 34 VAL B O 1
ATOM 2630 N N . VAL B 1 35 ? 22.047 -9.383 15.969 1 68.25 35 VAL B N 1
ATOM 2631 C CA . VAL B 1 35 ? 22.969 -10.328 16.594 1 68.25 35 VAL B CA 1
ATOM 2632 C C . VAL B 1 35 ? 22.203 -11.602 16.984 1 68.25 35 VAL B C 1
ATOM 2634 O O . VAL B 1 35 ? 22.688 -12.711 16.719 1 68.25 35 VAL B O 1
ATOM 2637 N N . VAL B 1 36 ? 21.016 -11.383 17.5 1 68.12 36 VAL B N 1
ATOM 2638 C CA . VAL B 1 36 ? 20.234 -12.547 17.891 1 68.12 36 VAL B CA 1
ATOM 2639 C C . VAL B 1 36 ? 19.875 -13.383 16.672 1 68.12 36 VAL B C 1
ATOM 2641 O O . VAL B 1 36 ? 20 -14.609 16.688 1 68.12 36 VAL B O 1
ATOM 2644 N N . LEU B 1 37 ? 19.531 -12.742 15.711 1 74.62 37 LEU B N 1
ATOM 2645 C CA . LEU B 1 37 ? 19.188 -13.461 14.492 1 74.62 37 LEU B CA 1
ATOM 2646 C C . LEU B 1 37 ? 20.406 -14.188 13.93 1 74.62 37 LEU B C 1
ATOM 2648 O O . LEU B 1 37 ? 20.281 -15.305 13.422 1 74.62 37 LEU B O 1
ATOM 2652 N N . ALA B 1 38 ? 21.469 -13.586 14.125 1 72.44 38 ALA B N 1
ATOM 2653 C CA . ALA B 1 38 ? 22.703 -14.211 13.641 1 72.44 38 ALA B CA 1
ATOM 2654 C C . ALA B 1 38 ? 23.016 -15.461 14.453 1 72.44 38 ALA B C 1
ATOM 2656 O O . ALA B 1 38 ? 23.453 -16.469 13.898 1 72.44 38 ALA B O 1
ATOM 2657 N N . VAL B 1 39 ? 22.719 -15.344 15.656 1 75.56 39 VAL B N 1
ATOM 2658 C CA . VAL B 1 39 ? 22.969 -16.484 16.516 1 75.56 39 VAL B CA 1
ATOM 2659 C C . VAL B 1 39 ? 22.031 -17.625 16.156 1 75.56 39 VAL B C 1
ATOM 2661 O O . VAL B 1 39 ? 22.453 -18.781 16.016 1 75.56 39 VAL B O 1
ATOM 2664 N N . VAL B 1 40 ? 20.859 -17.266 15.93 1 76.69 40 VAL B N 1
ATOM 2665 C CA . VAL B 1 40 ? 19.875 -18.281 15.578 1 76.69 40 VAL B CA 1
ATOM 2666 C C . VAL B 1 40 ? 20.219 -18.906 14.227 1 76.69 40 VAL B C 1
ATOM 2668 O O . VAL B 1 40 ? 20.109 -20.109 14.047 1 76.69 40 VAL B O 1
ATOM 2671 N N . ALA B 1 41 ? 20.672 -18.094 13.453 1 75.62 41 ALA B N 1
ATOM 2672 C CA . ALA B 1 41 ? 21.078 -18.562 12.133 1 75.62 41 ALA B CA 1
ATOM 2673 C C . ALA B 1 41 ? 22.266 -19.531 12.242 1 75.62 41 ALA B C 1
ATOM 2675 O O . ALA B 1 41 ? 22.312 -20.531 11.531 1 75.62 41 ALA B O 1
ATOM 2676 N N . ALA B 1 42 ? 23.062 -19.297 13.164 1 76.56 42 ALA B N 1
ATOM 2677 C CA . ALA B 1 42 ? 24.234 -20.141 13.359 1 76.56 42 ALA B CA 1
ATOM 2678 C C . ALA B 1 42 ? 23.859 -21.484 13.977 1 76.56 42 ALA B C 1
ATOM 2680 O O . ALA B 1 42 ? 24.516 -22.484 13.734 1 76.56 42 ALA B O 1
ATOM 2681 N N . LEU B 1 43 ? 22.688 -21.406 14.594 1 78.81 43 LEU B N 1
ATOM 2682 C CA . LEU B 1 43 ? 22.281 -22.625 15.281 1 78.81 43 LEU B CA 1
ATOM 2683 C C . LEU B 1 43 ? 21.312 -23.422 14.43 1 78.81 43 LEU B C 1
ATOM 2685 O O . LEU B 1 43 ? 20.891 -24.531 14.82 1 78.81 43 LEU B O 1
ATOM 2689 N N . THR B 1 44 ? 21.031 -22.969 13.352 1 81.69 44 THR B N 1
ATOM 2690 C CA . THR B 1 44 ? 20.109 -23.656 12.453 1 81.69 44 THR B CA 1
ATOM 2691 C C . THR B 1 44 ? 20.859 -24.594 11.523 1 81.69 44 THR B C 1
ATOM 2693 O O . THR B 1 44 ? 21.734 -24.172 10.758 1 81.69 44 THR B O 1
ATOM 2696 N N . PRO B 1 45 ? 20.641 -25.859 11.609 1 81.12 45 PRO B N 1
ATOM 2697 C CA . PRO B 1 45 ? 21.312 -26.812 10.719 1 81.12 45 PRO B CA 1
ATOM 2698 C C . PRO B 1 45 ? 21.172 -26.438 9.242 1 81.12 45 PRO B C 1
ATOM 2700 O O . PRO B 1 45 ? 20.078 -26.078 8.797 1 81.12 45 PRO B O 1
ATOM 2703 N N . GLY B 1 46 ? 22.297 -26.422 8.547 1 82.88 46 GLY B N 1
ATOM 2704 C CA . GLY B 1 46 ? 22.266 -26.141 7.125 1 82.88 46 GLY B CA 1
ATOM 2705 C C . GLY B 1 46 ? 22.469 -24.672 6.797 1 82.88 46 GLY B C 1
ATOM 2706 O O . GLY B 1 46 ? 22.609 -24.297 5.629 1 82.88 46 GLY B O 1
ATOM 2707 N N . PHE B 1 47 ? 22.5 -23.953 7.875 1 85.44 47 PHE B N 1
ATOM 2708 C CA . PHE B 1 47 ? 22.594 -22.516 7.672 1 85.44 47 PHE B CA 1
ATOM 2709 C C . PHE B 1 47 ? 23.922 -22.156 7 1 85.44 47 PHE B C 1
ATOM 2711 O O . PHE B 1 47 ? 23.969 -21.297 6.113 1 85.44 47 PHE B O 1
ATOM 2718 N N . ALA B 1 48 ? 24.953 -22.922 7.285 1 81.56 48 ALA B N 1
ATOM 2719 C CA . ALA B 1 48 ? 26.281 -22.562 6.816 1 81.56 48 ALA B CA 1
ATOM 2720 C C . ALA B 1 48 ? 26.625 -23.266 5.508 1 81.56 48 ALA B C 1
ATOM 2722 O O . ALA B 1 48 ? 27.734 -23.141 4.996 1 81.56 48 ALA B O 1
ATOM 2723 N N . SER B 1 49 ? 25.688 -23.906 4.93 1 85.56 49 SER B N 1
ATOM 2724 C CA . SER B 1 49 ? 25.953 -24.516 3.635 1 85.56 49 SER B CA 1
ATOM 2725 C C . SER B 1 49 ? 26.203 -23.469 2.564 1 85.56 49 SER B C 1
ATOM 2727 O O . SER B 1 49 ? 25.656 -22.359 2.635 1 85.56 49 SER B O 1
ATOM 2729 N N . VAL B 1 50 ? 27.062 -23.797 1.631 1 82.25 50 VAL B N 1
ATOM 2730 C CA . VAL B 1 50 ? 27.438 -22.875 0.567 1 82.25 50 VAL B CA 1
ATOM 2731 C C . VAL B 1 50 ? 26.203 -22.438 -0.206 1 82.25 50 VAL B C 1
ATOM 2733 O O . VAL B 1 50 ? 26.047 -21.266 -0.532 1 82.25 50 VAL B O 1
ATOM 2736 N N . ASP B 1 51 ? 25.344 -23.391 -0.397 1 83.62 51 ASP B N 1
ATOM 2737 C CA . ASP B 1 51 ? 24.125 -23.094 -1.144 1 83.62 51 ASP B CA 1
ATOM 2738 C C . ASP B 1 51 ? 23.219 -22.141 -0.364 1 83.62 51 ASP B C 1
ATOM 2740 O O . ASP B 1 51 ? 22.625 -21.234 -0.942 1 83.62 51 ASP B O 1
ATOM 2744 N N . ASN B 1 52 ? 23.172 -22.391 0.9 1 86.56 52 ASN B N 1
ATOM 2745 C CA . ASN B 1 52 ? 22.328 -21.547 1.723 1 86.56 52 ASN B CA 1
ATOM 2746 C C . ASN B 1 52 ? 22.906 -20.125 1.843 1 86.56 52 ASN B C 1
ATOM 2748 O O . ASN B 1 52 ? 22.172 -19.141 1.756 1 86.56 52 ASN B O 1
ATOM 2752 N N . VAL B 1 53 ? 24.109 -20.016 2.021 1 84.12 53 VAL B N 1
ATOM 2753 C CA . VAL B 1 53 ? 24.766 -18.719 2.131 1 84.12 53 VAL B CA 1
ATOM 2754 C C . VAL B 1 53 ? 24.594 -17.938 0.825 1 84.12 53 VAL B C 1
ATOM 2756 O O . VAL B 1 53 ? 24.359 -16.734 0.84 1 84.12 53 VAL B O 1
ATOM 2759 N N . ARG B 1 54 ? 24.734 -18.672 -0.212 1 83.56 54 ARG B N 1
ATOM 2760 C CA . ARG B 1 54 ? 24.516 -18.031 -1.51 1 83.56 54 ARG B CA 1
ATOM 2761 C C . ARG B 1 54 ? 23.094 -17.5 -1.635 1 83.56 54 ARG B C 1
ATOM 2763 O O . ARG B 1 54 ? 22.891 -16.391 -2.135 1 83.56 54 ARG B O 1
ATOM 2770 N N . ALA B 1 55 ? 22.172 -18.266 -1.156 1 84 55 ALA B N 1
ATOM 2771 C CA . ALA B 1 55 ? 20.781 -17.844 -1.21 1 84 55 ALA B CA 1
ATOM 2772 C C . ALA B 1 55 ? 20.547 -16.594 -0.358 1 84 55 ALA B C 1
ATOM 2774 O O . ALA B 1 55 ? 19.828 -15.688 -0.767 1 84 55 ALA B O 1
ATOM 2775 N N . ILE B 1 56 ? 21.156 -16.578 0.721 1 86.19 56 ILE B N 1
ATOM 2776 C CA . ILE B 1 56 ? 21.031 -15.438 1.621 1 86.19 56 ILE B CA 1
ATOM 2777 C C . ILE B 1 56 ? 21.609 -14.195 0.958 1 86.19 56 ILE B C 1
ATOM 2779 O O . ILE B 1 56 ? 21.016 -13.117 0.997 1 86.19 56 ILE B O 1
ATOM 2783 N N . LEU B 1 57 ? 22.703 -14.391 0.344 1 85.06 57 LEU B N 1
ATOM 2784 C CA . LEU B 1 57 ? 23.391 -13.266 -0.281 1 85.06 57 LEU B CA 1
ATOM 2785 C C . LEU B 1 57 ? 22.594 -12.703 -1.444 1 85.06 57 LEU B C 1
ATOM 2787 O O . LEU B 1 57 ? 22.5 -11.484 -1.613 1 85.06 57 LEU B O 1
ATOM 2791 N N . VAL B 1 58 ? 22.031 -13.562 -2.168 1 85.38 58 VAL B N 1
ATOM 2792 C CA . VAL B 1 58 ? 21.234 -13.125 -3.311 1 85.38 58 VAL B CA 1
ATOM 2793 C C . VAL B 1 58 ? 20 -12.352 -2.824 1 85.38 58 VAL B C 1
ATOM 2795 O O . VAL B 1 58 ? 19.719 -11.258 -3.316 1 85.38 58 VAL B O 1
ATOM 2798 N N . ASN B 1 59 ? 19.328 -12.898 -1.828 1 87.75 59 ASN B N 1
ATOM 2799 C CA . ASN B 1 59 ? 18.141 -12.234 -1.286 1 87.75 59 ASN B CA 1
ATOM 2800 C C . ASN B 1 59 ? 18.5 -10.883 -0.661 1 87.75 59 ASN B C 1
ATOM 2802 O O . ASN B 1 59 ? 17.781 -9.898 -0.848 1 87.75 59 ASN B O 1
ATOM 2806 N N . ALA B 1 60 ? 19.547 -10.906 0.012 1 90.56 60 ALA B N 1
ATOM 2807 C CA . ALA B 1 60 ? 20.016 -9.664 0.629 1 90.56 60 ALA B CA 1
ATOM 2808 C C . ALA B 1 60 ? 20.375 -8.625 -0.429 1 90.56 60 ALA B C 1
ATOM 2810 O O . ALA B 1 60 ? 20.156 -7.422 -0.222 1 90.56 60 ALA B O 1
ATOM 2811 N N . SER B 1 61 ? 20.922 -9.102 -1.496 1 93.5 61 SER B N 1
ATOM 2812 C CA . SER B 1 61 ? 21.312 -8.188 -2.564 1 93.5 61 SER B CA 1
ATOM 2813 C C . SER B 1 61 ? 20.109 -7.508 -3.188 1 93.5 61 SER B C 1
ATOM 2815 O O . SER B 1 61 ? 20.109 -6.293 -3.4 1 93.5 61 SER B O 1
ATOM 2817 N N . VAL B 1 62 ? 19.078 -8.25 -3.459 1 94.12 62 VAL B N 1
ATOM 2818 C CA . VAL B 1 62 ? 17.891 -7.699 -4.113 1 94.12 62 VAL B CA 1
ATOM 2819 C C . VAL B 1 62 ? 17.188 -6.719 -3.172 1 94.12 62 VAL B C 1
ATOM 2821 O O . VAL B 1 62 ? 16.953 -5.566 -3.535 1 94.12 62 VAL B O 1
ATOM 2824 N N . VAL B 1 63 ? 16.938 -7.145 -1.973 1 95.5 63 VAL B N 1
ATOM 2825 C CA . VAL B 1 63 ? 16.266 -6.289 -0.997 1 95.5 63 VAL B CA 1
ATOM 2826 C C . VAL B 1 63 ? 17.156 -5.102 -0.657 1 95.5 63 VAL B C 1
ATOM 2828 O O . VAL B 1 63 ? 16.672 -3.988 -0.443 1 95.5 63 VAL B O 1
ATOM 2831 N N . GLY B 1 64 ? 18.422 -5.41 -0.611 1 96.62 64 GLY B N 1
ATOM 2832 C CA . GLY B 1 64 ? 19.375 -4.352 -0.329 1 96.62 64 GLY B CA 1
ATOM 2833 C C . GLY B 1 64 ? 19.406 -3.273 -1.396 1 96.62 64 GLY B C 1
ATOM 2834 O O . GLY B 1 64 ? 19.375 -2.082 -1.082 1 96.62 64 GLY B O 1
ATOM 2835 N N . ILE B 1 65 ? 19.484 -3.646 -2.617 1 98 65 ILE B N 1
ATOM 2836 C CA . ILE B 1 65 ? 19.484 -2.697 -3.725 1 98 65 ILE B CA 1
ATOM 2837 C C . ILE B 1 65 ? 18.219 -1.832 -3.656 1 98 65 ILE B C 1
ATOM 2839 O O . ILE B 1 65 ? 18.297 -0.606 -3.768 1 98 65 ILE B O 1
ATOM 2843 N N . LEU B 1 66 ? 17.125 -2.475 -3.408 1 98.25 66 LEU B N 1
ATOM 2844 C CA . LEU B 1 66 ? 15.859 -1.76 -3.393 1 98.25 66 LEU B CA 1
ATOM 2845 C C . LEU B 1 66 ? 15.75 -0.862 -2.164 1 98.25 66 LEU B C 1
ATOM 2847 O O . LEU B 1 66 ? 15.219 0.247 -2.244 1 98.25 66 LEU B O 1
ATOM 2851 N N . ALA B 1 67 ? 16.234 -1.36 -1.052 1 97 67 ALA B N 1
ATOM 2852 C CA . ALA B 1 67 ? 16.234 -0.545 0.16 1 97 67 ALA B CA 1
ATOM 2853 C C . ALA B 1 67 ? 17.141 0.674 0 1 97 67 ALA B C 1
ATOM 2855 O O . ALA B 1 67 ? 16.781 1.779 0.413 1 97 67 ALA B O 1
ATOM 2856 N N . VAL B 1 68 ? 18.281 0.465 -0.556 1 97.56 68 VAL B N 1
ATOM 2857 C CA . VAL B 1 68 ? 19.203 1.561 -0.81 1 97.56 68 VAL B CA 1
ATOM 2858 C C . VAL B 1 68 ? 18.578 2.555 -1.783 1 97.56 68 VAL B C 1
ATOM 2860 O O . VAL B 1 68 ? 18.703 3.77 -1.606 1 97.56 68 VAL B O 1
ATOM 2863 N N . ALA B 1 69 ? 17.922 2.055 -2.791 1 98.19 69 ALA B N 1
ATOM 2864 C CA . ALA B 1 69 ? 17.266 2.908 -3.773 1 98.19 69 ALA B CA 1
ATOM 2865 C C . ALA B 1 69 ? 16.125 3.705 -3.135 1 98.19 69 ALA B C 1
ATOM 2867 O O . ALA B 1 69 ? 15.828 4.824 -3.561 1 98.19 69 ALA B O 1
ATOM 2868 N N . MET B 1 70 ? 15.477 3.152 -2.133 1 96.94 70 MET B N 1
ATOM 2869 C CA . MET B 1 70 ? 14.367 3.785 -1.428 1 96.94 70 MET B CA 1
ATOM 2870 C C . MET B 1 70 ? 14.867 4.855 -0.465 1 96.94 70 MET B C 1
ATOM 2872 O O . MET B 1 70 ? 14.117 5.754 -0.083 1 96.94 70 MET B O 1
ATOM 2876 N N . THR B 1 71 ? 16.094 4.789 -0.093 1 96.12 71 THR B N 1
ATOM 2877 C CA . THR B 1 71 ? 16.656 5.629 0.955 1 96.12 71 THR B CA 1
ATOM 2878 C C . THR B 1 71 ? 16.578 7.105 0.572 1 96.12 71 THR B C 1
ATOM 2880 O O . THR B 1 71 ? 16.156 7.938 1.374 1 96.12 71 THR B O 1
ATOM 2883 N N . PRO B 1 72 ? 16.906 7.48 -0.669 1 97.06 72 PRO B N 1
ATOM 2884 C CA . PRO B 1 72 ? 16.812 8.898 -1.026 1 97.06 72 PRO B CA 1
ATOM 2885 C C . PRO B 1 72 ? 15.375 9.422 -0.958 1 97.06 72 PRO B C 1
ATOM 2887 O O . PRO B 1 72 ? 15.156 10.594 -0.653 1 97.06 72 PRO B O 1
ATOM 2890 N N . ILE B 1 73 ? 14.414 8.594 -1.259 1 96.12 73 ILE B N 1
ATOM 2891 C CA . ILE B 1 73 ? 13.016 9.008 -1.154 1 96.12 73 ILE B CA 1
ATOM 2892 C C . ILE B 1 73 ? 12.68 9.305 0.304 1 96.12 73 ILE B C 1
ATOM 2894 O O . ILE B 1 73 ? 12.07 10.336 0.607 1 96.12 73 ILE B O 1
ATOM 2898 N N . ALA B 1 74 ? 13.078 8.445 1.157 1 93.44 74 ALA B N 1
ATOM 2899 C CA . ALA B 1 74 ? 12.852 8.633 2.588 1 93.44 74 ALA B CA 1
ATOM 2900 C C . ALA B 1 74 ? 13.57 9.883 3.1 1 93.44 74 ALA B C 1
ATOM 2902 O O . ALA B 1 74 ? 12.984 10.688 3.83 1 93.44 74 ALA B O 1
ATOM 2903 N N . LEU B 1 75 ? 14.781 10.078 2.646 1 93.62 75 LEU B N 1
ATOM 2904 C CA . LEU B 1 75 ? 15.609 11.18 3.111 1 93.62 75 LEU B CA 1
ATOM 2905 C C . LEU B 1 75 ? 15.039 12.516 2.654 1 93.62 75 LEU B C 1
ATOM 2907 O O . LEU B 1 75 ? 15.219 13.539 3.324 1 93.62 75 LEU B O 1
ATOM 2911 N N . SER B 1 76 ? 14.359 12.516 1.551 1 93.94 76 SER B N 1
ATOM 2912 C CA . SER B 1 76 ? 13.828 13.758 0.984 1 93.94 76 SER B CA 1
ATOM 2913 C C . SER B 1 76 ? 12.516 14.156 1.652 1 93.94 76 SER B C 1
ATOM 2915 O O . SER B 1 76 ? 11.969 15.219 1.367 1 93.94 76 SER B O 1
ATOM 2917 N N . GLY B 1 77 ? 12.031 13.289 2.469 1 90.31 77 GLY B N 1
ATOM 2918 C CA . GLY B 1 77 ? 10.773 13.586 3.141 1 90.31 77 GLY B CA 1
ATOM 2919 C C . GLY B 1 77 ? 9.555 13.133 2.354 1 90.31 77 GLY B C 1
ATOM 2920 O O . GLY B 1 77 ? 8.438 13.57 2.631 1 90.31 77 GLY B O 1
ATOM 2921 N N . ASN B 1 78 ? 9.781 12.32 1.35 1 89.44 78 ASN B N 1
ATOM 2922 C CA . ASN B 1 78 ? 8.68 11.828 0.535 1 89.44 78 ASN B CA 1
ATOM 2923 C C . ASN B 1 78 ? 8.25 10.43 0.966 1 89.44 78 ASN B C 1
ATOM 2925 O O . ASN B 1 78 ? 7.746 9.648 0.154 1 89.44 78 ASN B O 1
ATOM 2929 N N . PHE B 1 79 ? 8.555 10.078 2.211 1 84.44 79 PHE B N 1
ATOM 2930 C CA . PHE B 1 79 ? 8.102 8.859 2.871 1 84.44 79 PHE B CA 1
ATOM 2931 C C . PHE B 1 79 ? 8.633 7.629 2.152 1 84.44 79 PHE B C 1
ATOM 2933 O O . PHE B 1 79 ? 9.828 7.32 2.232 1 84.44 79 PHE B O 1
ATOM 2940 N N . PHE B 1 80 ? 7.785 6.973 1.343 1 89.62 80 PHE B N 1
ATOM 2941 C CA . PHE B 1 80 ? 8.141 5.73 0.666 1 89.62 80 PHE B CA 1
ATOM 2942 C C . PHE B 1 80 ? 7.309 5.547 -0.599 1 89.62 80 PHE B C 1
ATOM 2944 O O . PHE B 1 80 ? 6.23 6.129 -0.729 1 89.62 80 PHE B O 1
ATOM 2951 N N . SER B 1 81 ? 7.922 4.906 -1.504 1 92.88 81 SER B N 1
ATOM 2952 C CA . SER B 1 81 ? 7.184 4.539 -2.709 1 92.88 81 SER B CA 1
ATOM 2953 C C . SER B 1 81 ? 6.418 3.234 -2.51 1 92.88 81 SER B C 1
ATOM 2955 O O . SER B 1 81 ? 7.02 2.189 -2.246 1 92.88 81 SER B O 1
ATOM 2957 N N . LEU B 1 82 ? 5.18 3.256 -2.701 1 92.19 82 LEU B N 1
ATOM 2958 C CA . LEU B 1 82 ? 4.359 2.068 -2.486 1 92.19 82 LEU B CA 1
ATOM 2959 C C . LEU B 1 82 ? 4.191 1.283 -3.783 1 92.19 82 LEU B C 1
ATOM 2961 O O . LEU B 1 82 ? 3.67 0.166 -3.775 1 92.19 82 LEU B O 1
ATOM 2965 N N . GLY B 1 83 ? 4.645 1.761 -4.863 1 94.88 83 GLY B N 1
ATOM 2966 C CA . GLY B 1 83 ? 4.551 1.086 -6.148 1 94.88 83 GLY B CA 1
ATOM 2967 C C . GLY B 1 83 ? 5.836 0.379 -6.547 1 94.88 83 GLY B C 1
ATOM 2968 O O . GLY B 1 83 ? 6.039 0.062 -7.719 1 94.88 83 GLY B O 1
ATOM 2969 N N . ILE B 1 84 ? 6.684 0.204 -5.578 1 96.31 84 ILE B N 1
ATOM 2970 C CA . ILE B 1 84 ? 8 -0.352 -5.875 1 96.31 84 ILE B CA 1
ATOM 2971 C C . ILE B 1 84 ? 7.855 -1.781 -6.391 1 96.31 84 ILE B C 1
ATOM 2973 O O . ILE B 1 84 ? 8.602 -2.211 -7.27 1 96.31 84 ILE B O 1
ATOM 2977 N N . GLN B 1 85 ? 6.949 -2.551 -5.832 1 95.44 85 GLN B N 1
ATOM 2978 C CA . GLN B 1 85 ? 6.734 -3.922 -6.281 1 95.44 85 GLN B CA 1
ATOM 2979 C C . GLN B 1 85 ? 6.41 -3.965 -7.773 1 95.44 85 GLN B C 1
ATOM 2981 O O . GLN B 1 85 ? 7.035 -4.711 -8.531 1 95.44 85 GLN B O 1
ATOM 2986 N N . GLN B 1 86 ? 5.457 -3.115 -8.18 1 96.19 86 GLN B N 1
ATOM 2987 C CA . GLN B 1 86 ? 5.023 -3.125 -9.578 1 96.19 86 GLN B CA 1
ATOM 2988 C C . GLN B 1 86 ? 6.141 -2.645 -10.5 1 96.19 86 GLN B C 1
ATOM 2990 O O . GLN B 1 86 ? 6.262 -3.117 -11.633 1 96.19 86 GLN B O 1
ATOM 2995 N N . SER B 1 87 ? 6.891 -1.702 -10.023 1 97.94 87 SER B N 1
ATOM 2996 C CA . SER B 1 87 ? 8.016 -1.222 -10.812 1 97.94 87 SER B CA 1
ATOM 2997 C C . SER B 1 87 ? 9.055 -2.318 -11.023 1 97.94 87 SER B C 1
ATOM 2999 O O . SER B 1 87 ? 9.594 -2.469 -12.117 1 97.94 87 SER B O 1
ATOM 3001 N N . VAL B 1 88 ? 9.328 -3.078 -10.008 1 97.94 88 VAL B N 1
ATOM 3002 C CA . VAL B 1 88 ? 10.289 -4.172 -10.078 1 97.94 88 VAL B CA 1
ATOM 3003 C C . VAL B 1 88 ? 9.758 -5.258 -11.023 1 97.94 88 VAL B C 1
ATOM 3005 O O . VAL B 1 88 ? 10.5 -5.773 -11.859 1 97.94 88 VAL B O 1
ATOM 3008 N N . VAL B 1 89 ? 8.516 -5.605 -10.883 1 97.56 89 VAL B N 1
ATOM 3009 C CA . VAL B 1 89 ? 7.906 -6.625 -11.734 1 97.56 89 VAL B CA 1
ATOM 3010 C C . VAL B 1 89 ? 7.949 -6.172 -13.188 1 97.56 89 VAL B C 1
ATOM 3012 O O . VAL B 1 89 ? 8.25 -6.969 -14.086 1 97.56 89 VAL B O 1
ATOM 3015 N N . LEU B 1 90 ? 7.656 -4.902 -13.383 1 98 90 LEU B N 1
ATOM 3016 C CA . LEU B 1 90 ? 7.719 -4.375 -14.742 1 98 90 LEU B CA 1
ATOM 3017 C C . LEU B 1 90 ? 9.117 -4.527 -15.328 1 98 90 LEU B C 1
ATOM 3019 O O . LEU B 1 90 ? 9.281 -4.902 -16.484 1 98 90 LEU B O 1
ATOM 3023 N N . ALA B 1 91 ? 10.102 -4.203 -14.539 1 98.25 91 ALA B N 1
ATOM 3024 C CA . ALA B 1 91 ? 11.484 -4.332 -14.992 1 98.25 91 ALA B CA 1
ATOM 3025 C C . ALA B 1 91 ? 11.797 -5.77 -15.398 1 98.25 91 ALA B C 1
ATOM 3027 O O . ALA B 1 91 ? 12.391 -6.008 -16.453 1 98.25 91 ALA B O 1
ATOM 3028 N N . GLY B 1 92 ? 11.398 -6.695 -14.609 1 96.75 92 GLY B N 1
ATOM 3029 C CA . GLY B 1 92 ? 11.609 -8.102 -14.922 1 96.75 92 GLY B CA 1
ATOM 3030 C C . GLY B 1 92 ? 10.852 -8.555 -16.156 1 96.75 92 GLY B C 1
ATOM 3031 O O . GLY B 1 92 ? 11.398 -9.289 -16.984 1 96.75 92 GLY B O 1
ATOM 3032 N N . LEU B 1 93 ? 9.641 -8.109 -16.266 1 97.25 93 LEU B N 1
ATOM 3033 C CA . LEU B 1 93 ? 8.781 -8.492 -17.375 1 97.25 93 LEU B CA 1
ATOM 3034 C C . LEU B 1 93 ? 9.352 -7.98 -18.703 1 97.25 93 LEU B C 1
ATOM 3036 O O . LEU B 1 93 ? 9.414 -8.727 -19.688 1 97.25 93 LEU B O 1
ATOM 3040 N N . LEU B 1 94 ? 9.711 -6.703 -18.734 1 97.62 94 LEU B N 1
ATOM 3041 C CA . LEU B 1 94 ? 10.281 -6.129 -19.953 1 97.62 94 LEU B CA 1
ATOM 3042 C C . LEU B 1 94 ? 11.594 -6.816 -20.297 1 97.62 94 LEU B C 1
ATOM 3044 O O . LEU B 1 94 ? 11.836 -7.152 -21.469 1 97.62 94 LEU B O 1
ATOM 3048 N N . PHE B 1 95 ? 12.422 -7.09 -19.344 1 97.06 95 PHE B N 1
ATOM 3049 C CA . PHE B 1 95 ? 13.711 -7.73 -19.562 1 97.06 95 PHE B CA 1
ATOM 3050 C C . PHE B 1 95 ? 13.531 -9.117 -20.172 1 97.06 95 PHE B C 1
ATOM 3052 O O . PHE B 1 95 ? 14.117 -9.422 -21.219 1 97.06 95 PHE B O 1
ATOM 3059 N N . LEU B 1 96 ? 12.695 -9.914 -19.516 1 95.81 96 LEU B N 1
ATOM 3060 C CA . LEU B 1 96 ? 12.492 -11.273 -20 1 95.81 96 LEU B CA 1
ATOM 3061 C C . LEU B 1 96 ? 11.828 -11.281 -21.375 1 95.81 96 LEU B C 1
ATOM 3063 O O . LEU B 1 96 ? 12.172 -12.102 -22.219 1 95.81 96 LEU B O 1
ATOM 3067 N N . SER B 1 97 ? 10.859 -10.391 -21.578 1 95.56 97 SER B N 1
ATOM 3068 C CA . SER B 1 97 ? 10.172 -10.32 -22.875 1 95.56 97 SER B CA 1
ATOM 3069 C C . SER B 1 97 ? 11.141 -9.992 -24 1 95.56 97 SER B C 1
ATOM 3071 O O . SER B 1 97 ? 11.078 -10.594 -25.078 1 95.56 97 SER B O 1
ATOM 3073 N N . TRP B 1 98 ? 12.062 -9.078 -23.75 1 95.94 98 TRP B N 1
ATOM 3074 C CA . TRP B 1 98 ? 12.977 -8.625 -24.797 1 95.94 98 TRP B CA 1
ATOM 3075 C C . TRP B 1 98 ? 14.078 -9.648 -25.016 1 95.94 98 TRP B C 1
ATOM 3077 O O . TRP B 1 98 ? 14.477 -9.898 -26.156 1 95.94 98 TRP B O 1
ATOM 3087 N N . VAL B 1 99 ? 14.516 -10.258 -24 1 94.19 99 VAL B N 1
ATOM 3088 C CA . VAL B 1 99 ? 15.57 -11.25 -24.156 1 94.19 99 VAL B CA 1
ATOM 3089 C C . VAL B 1 99 ? 15.016 -12.5 -24.828 1 94.19 99 VAL B C 1
ATOM 3091 O O . VAL B 1 99 ? 15.695 -13.141 -25.625 1 94.19 99 VAL B O 1
ATOM 3094 N N . SER B 1 100 ? 13.852 -12.883 -24.406 1 93.38 100 SER B N 1
ATOM 3095 C CA . SER B 1 100 ? 13.227 -14.039 -25.047 1 93.38 100 SER B CA 1
ATOM 3096 C C . SER B 1 100 ? 12.977 -13.789 -26.531 1 93.38 100 SER B C 1
ATOM 3098 O O . SER B 1 100 ? 12.922 -14.734 -27.328 1 93.38 100 SER B O 1
ATOM 3100 N N . GLY B 1 101 ? 12.766 -12.547 -26.891 1 93.62 101 GLY B N 1
ATOM 3101 C CA . GLY B 1 101 ? 12.594 -12.164 -28.281 1 93.62 101 GLY B CA 1
ATOM 3102 C C . GLY B 1 101 ? 13.898 -12.078 -29.047 1 93.62 101 GLY B C 1
ATOM 3103 O O . GLY B 1 101 ? 13.906 -11.773 -30.234 1 93.62 101 GLY B O 1
ATOM 3104 N N . GLY B 1 102 ? 15.047 -12.234 -28.359 1 92.94 102 GLY B N 1
ATOM 3105 C CA . GLY B 1 102 ? 16.328 -12.305 -29.031 1 92.94 102 GLY B CA 1
ATOM 3106 C C . GLY B 1 102 ? 17.203 -11.078 -28.797 1 92.94 102 GLY B C 1
ATOM 3107 O O . GLY B 1 102 ? 18.312 -10.984 -29.312 1 92.94 102 GLY B O 1
ATOM 3108 N N . MET B 1 103 ? 16.734 -10.203 -28.016 1 94.44 103 MET B N 1
ATOM 3109 C CA . MET B 1 103 ? 17.484 -8.984 -27.766 1 94.44 103 MET B CA 1
ATOM 3110 C C . MET B 1 103 ? 18.688 -9.266 -26.859 1 94.44 103 MET B C 1
ATOM 3112 O O . MET B 1 103 ? 18.609 -10.094 -25.953 1 94.44 103 MET B O 1
ATOM 3116 N N . ASN B 1 104 ? 19.75 -8.594 -27.203 1 93.62 104 ASN B N 1
ATOM 3117 C CA . ASN B 1 104 ? 20.938 -8.68 -26.328 1 93.62 104 ASN B CA 1
ATOM 3118 C C . ASN B 1 104 ? 20.594 -8.273 -24.906 1 93.62 104 ASN B C 1
ATOM 3120 O O . ASN B 1 104 ? 19.969 -7.242 -24.672 1 93.62 104 ASN B O 1
ATOM 3124 N N . PRO B 1 105 ? 20.984 -9.102 -23.953 1 91.75 105 PRO B N 1
ATOM 3125 C CA . PRO B 1 105 ? 20.641 -8.828 -22.562 1 91.75 105 PRO B CA 1
ATOM 3126 C C . PRO B 1 105 ? 21.109 -7.453 -22.094 1 91.75 105 PRO B C 1
ATOM 3128 O O . PRO B 1 105 ? 20.391 -6.777 -21.359 1 91.75 105 PRO B O 1
ATOM 3131 N N . LEU B 1 106 ? 22.234 -7.012 -22.484 1 92.75 106 LEU B N 1
ATOM 3132 C CA . LEU B 1 106 ? 22.75 -5.715 -22.062 1 92.75 106 LEU B CA 1
ATOM 3133 C C . LEU B 1 106 ? 21.891 -4.578 -22.625 1 92.75 106 LEU B C 1
ATOM 3135 O O . LEU B 1 106 ? 21.625 -3.596 -21.938 1 92.75 106 LEU B O 1
ATOM 3139 N N . LEU B 1 107 ? 21.5 -4.695 -23.859 1 95.56 107 LEU B N 1
ATOM 3140 C CA . LEU B 1 107 ? 20.625 -3.701 -24.453 1 95.56 107 LEU B CA 1
ATOM 3141 C C . LEU B 1 107 ? 19.266 -3.695 -23.766 1 95.56 107 LEU B C 1
ATOM 3143 O O . LEU B 1 107 ? 18.672 -2.635 -23.562 1 95.56 107 LEU B O 1
ATOM 3147 N N . ALA B 1 108 ? 18.797 -4.914 -23.469 1 96.44 108 ALA B N 1
ATOM 3148 C CA . ALA B 1 108 ? 17.516 -5.027 -22.766 1 96.44 108 ALA B CA 1
ATOM 3149 C C . ALA B 1 108 ? 17.578 -4.316 -21.422 1 96.44 108 ALA B C 1
ATOM 3151 O O . ALA B 1 108 ? 16.641 -3.6 -21.047 1 96.44 108 ALA B O 1
ATOM 3152 N N . ILE B 1 109 ? 18.688 -4.473 -20.75 1 96.31 109 ILE B N 1
ATOM 3153 C CA . ILE B 1 109 ? 18.844 -3.844 -19.438 1 96.31 109 ILE B CA 1
ATOM 3154 C C . ILE B 1 109 ? 18.828 -2.324 -19.594 1 96.31 109 ILE B C 1
ATOM 3156 O O . ILE B 1 109 ? 18.188 -1.621 -18.812 1 96.31 109 ILE B O 1
ATOM 3160 N N . LEU B 1 110 ? 19.453 -1.768 -20.594 1 97.81 110 LEU B N 1
ATOM 3161 C CA . LEU B 1 110 ? 19.516 -0.329 -20.828 1 97.81 110 LEU B CA 1
ATOM 3162 C C . LEU B 1 110 ? 18.141 0.229 -21.172 1 97.81 110 LEU B C 1
ATOM 3164 O O . LEU B 1 110 ? 17.781 1.326 -20.734 1 97.81 110 LEU B O 1
ATOM 3168 N N . LEU B 1 111 ? 17.422 -0.516 -21.906 1 98.12 111 LEU B N 1
ATOM 3169 C CA . LEU B 1 111 ? 16.078 -0.067 -22.266 1 98.12 111 LEU B CA 1
ATOM 3170 C C . LEU B 1 111 ? 15.148 -0.094 -21.062 1 98.12 111 LEU B C 1
ATOM 3172 O O . LEU B 1 111 ? 14.32 0.802 -20.891 1 98.12 111 LEU B O 1
ATOM 3176 N N . VAL B 1 112 ? 15.289 -1.179 -20.234 1 98.38 112 VAL B N 1
ATOM 3177 C CA . VAL B 1 112 ? 14.516 -1.252 -19 1 98.38 112 VAL B CA 1
ATOM 3178 C C . VAL B 1 112 ? 14.859 -0.061 -18.109 1 98.38 112 VAL B C 1
ATOM 3180 O O . VAL B 1 112 ? 13.969 0.547 -17.516 1 98.38 112 VAL B O 1
ATOM 3183 N N . LEU B 1 113 ? 16.125 0.213 -18.062 1 98.5 113 LEU B N 1
ATOM 3184 C CA . LEU B 1 113 ? 16.578 1.363 -17.297 1 98.5 113 LEU B CA 1
ATOM 3185 C C . LEU B 1 113 ? 15.93 2.648 -17.797 1 98.5 113 LEU B C 1
ATOM 3187 O O . LEU B 1 113 ? 15.484 3.482 -17.016 1 98.5 113 LEU B O 1
ATOM 3191 N N . GLY B 1 114 ? 15.898 2.826 -19.094 1 98.44 114 GLY B N 1
ATOM 3192 C CA . GLY B 1 114 ? 15.25 3.99 -19.688 1 98.44 114 GLY B CA 1
ATOM 3193 C C . GLY B 1 114 ? 13.797 4.125 -19.297 1 98.44 114 GLY B C 1
ATOM 3194 O O . GLY B 1 114 ? 13.344 5.207 -18.922 1 98.44 114 GLY B O 1
ATOM 3195 N N . VAL B 1 115 ? 13.07 3.029 -19.375 1 98.31 115 VAL B N 1
ATOM 3196 C CA . VAL B 1 115 ? 11.648 3.021 -19.031 1 98.31 115 VAL B CA 1
ATOM 3197 C C . VAL B 1 115 ? 11.461 3.363 -17.562 1 98.31 115 VAL B C 1
ATOM 3199 O O . VAL B 1 115 ? 10.602 4.184 -17.219 1 98.31 115 VAL B O 1
ATOM 3202 N N . GLN B 1 116 ? 12.258 2.736 -16.703 1 98.5 116 GLN B N 1
ATOM 3203 C CA . GLN B 1 116 ? 12.117 2.924 -15.258 1 98.5 116 GLN B CA 1
ATOM 3204 C C . GLN B 1 116 ? 12.492 4.348 -14.852 1 98.5 116 GLN B C 1
ATOM 3206 O O . GLN B 1 116 ? 11.883 4.918 -13.945 1 98.5 116 GLN B O 1
ATOM 3211 N N . VAL B 1 117 ? 13.461 4.859 -15.477 1 96.94 117 VAL B N 1
ATOM 3212 C CA . VAL B 1 117 ? 13.875 6.23 -15.195 1 96.94 117 VAL B CA 1
ATOM 3213 C C . VAL B 1 117 ? 12.766 7.199 -15.617 1 96.94 117 VAL B C 1
ATOM 3215 O O . VAL B 1 117 ? 12.508 8.188 -14.938 1 96.94 117 VAL B O 1
ATOM 3218 N N . LEU B 1 118 ? 12.117 6.914 -16.703 1 97.69 118 LEU B N 1
ATOM 3219 C CA . LEU B 1 118 ? 11.008 7.746 -17.156 1 97.69 118 LEU B CA 1
ATOM 3220 C C . LEU B 1 118 ? 9.844 7.672 -16.172 1 97.69 118 LEU B C 1
ATOM 3222 O O . LEU B 1 118 ? 9.211 8.688 -15.883 1 97.69 118 LEU B O 1
ATOM 3226 N N . ILE B 1 119 ? 9.57 6.523 -15.742 1 97.38 119 ILE B N 1
ATOM 3227 C CA . ILE B 1 119 ? 8.516 6.344 -14.75 1 97.38 119 ILE B CA 1
ATOM 3228 C C . ILE B 1 119 ? 8.867 7.105 -13.477 1 97.38 119 ILE B C 1
ATOM 3230 O O . ILE B 1 119 ? 8.023 7.789 -12.898 1 97.38 119 ILE B O 1
ATOM 3234 N N . GLY B 1 120 ? 10.141 6.934 -13.062 1 97.12 120 GLY B N 1
ATOM 3235 C CA . GLY B 1 120 ? 10.602 7.691 -11.914 1 97.12 120 GLY B CA 1
ATOM 3236 C C . GLY B 1 120 ? 10.492 9.188 -12.102 1 97.12 120 GLY B C 1
ATOM 3237 O O . GLY B 1 120 ? 10.023 9.898 -11.211 1 97.12 120 GLY B O 1
ATOM 3238 N N . ALA B 1 121 ? 10.852 9.656 -13.25 1 96.94 121 ALA B N 1
ATOM 3239 C CA . ALA B 1 121 ? 10.758 11.086 -13.555 1 96.94 121 ALA B CA 1
ATOM 3240 C C . ALA B 1 121 ? 9.312 11.555 -13.539 1 96.94 121 ALA B C 1
ATOM 3242 O O . ALA B 1 121 ? 9.016 12.656 -13.062 1 96.94 121 ALA B O 1
ATOM 3243 N N . GLY B 1 122 ? 8.453 10.758 -14.086 1 95.81 122 GLY B N 1
ATOM 3244 C CA . GLY B 1 122 ? 7.039 11.094 -14.055 1 95.81 122 GLY B CA 1
ATOM 3245 C C . GLY B 1 122 ? 6.488 11.219 -12.648 1 95.81 122 GLY B C 1
ATOM 3246 O O . GLY B 1 122 ? 5.77 12.164 -12.336 1 95.81 122 GLY B O 1
ATOM 3247 N N . GLN B 1 123 ? 6.828 10.273 -11.836 1 96.12 123 GLN B N 1
ATOM 3248 C CA . GLN B 1 123 ? 6.391 10.32 -10.445 1 96.12 123 GLN B CA 1
ATOM 3249 C C . GLN B 1 123 ? 6.949 11.547 -9.734 1 96.12 123 GLN B C 1
ATOM 3251 O O . GLN B 1 123 ? 6.25 12.188 -8.945 1 96.12 123 GLN B O 1
ATOM 3256 N N . ALA B 1 124 ? 8.211 11.844 -10.055 1 96.12 124 ALA B N 1
ATOM 3257 C CA . ALA B 1 124 ? 8.852 13 -9.438 1 96.12 124 ALA B CA 1
ATOM 3258 C C . ALA B 1 124 ? 8.148 14.297 -9.828 1 96.12 124 ALA B C 1
ATOM 3260 O O . ALA B 1 124 ? 7.996 15.203 -9 1 96.12 124 ALA B O 1
ATOM 3261 N N . LEU B 1 125 ? 7.746 14.375 -11.023 1 93.5 125 LEU B N 1
ATOM 3262 C CA . LEU B 1 125 ? 7.059 15.562 -11.516 1 93.5 125 LEU B CA 1
ATOM 3263 C C . LEU B 1 125 ? 5.746 15.773 -10.766 1 93.5 125 LEU B C 1
ATOM 3265 O O . LEU B 1 125 ? 5.422 16.906 -10.375 1 93.5 125 LEU B O 1
ATOM 3269 N N . VAL B 1 126 ? 5.066 14.734 -10.562 1 92.19 126 VAL B N 1
ATOM 3270 C CA . VAL B 1 126 ? 3.77 14.812 -9.906 1 92.19 126 VAL B CA 1
ATOM 3271 C C . VAL B 1 126 ? 3.963 15.109 -8.422 1 92.19 126 VAL B C 1
ATOM 3273 O O . VAL B 1 126 ? 3.287 15.969 -7.855 1 92.19 126 VAL B O 1
ATOM 3276 N N . VAL B 1 127 ? 4.895 14.469 -7.805 1 92.94 127 VAL B N 1
ATOM 3277 C CA . VAL B 1 127 ? 5.137 14.602 -6.371 1 92.94 127 VAL B CA 1
ATOM 3278 C C . VAL B 1 127 ? 5.723 15.984 -6.074 1 92.94 127 VAL B C 1
ATOM 3280 O O . VAL B 1 127 ? 5.367 16.609 -5.074 1 92.94 127 VAL B O 1
ATOM 3283 N N . SER B 1 128 ? 6.613 16.438 -6.938 1 91.88 128 SER B N 1
ATOM 3284 C CA . SER B 1 128 ? 7.242 17.734 -6.711 1 91.88 128 SER B CA 1
ATOM 3285 C C . SER B 1 128 ? 6.238 18.875 -6.863 1 91.88 128 SER B C 1
ATOM 3287 O O . SER B 1 128 ? 6.461 19.984 -6.363 1 91.88 128 SER B O 1
ATOM 3289 N N . ALA B 1 129 ? 5.172 18.594 -7.562 1 88.75 129 ALA B N 1
ATOM 3290 C CA . ALA B 1 129 ? 4.117 19.594 -7.727 1 88.75 129 ALA B CA 1
ATOM 3291 C C . ALA B 1 129 ? 3.275 19.719 -6.457 1 88.75 129 ALA B C 1
ATOM 3293 O O . ALA B 1 129 ? 2.414 20.594 -6.359 1 88.75 129 ALA B O 1
ATOM 3294 N N . GLY B 1 130 ? 3.508 18.812 -5.562 1 86.81 130 GLY B N 1
ATOM 3295 C CA . GLY B 1 130 ? 2.85 18.938 -4.273 1 86.81 130 GLY B CA 1
ATOM 3296 C C . GLY B 1 130 ? 1.892 17.797 -3.975 1 86.81 130 GLY B C 1
ATOM 3297 O O . GLY B 1 130 ? 1.214 17.812 -2.943 1 86.81 130 GLY B O 1
ATOM 3298 N N . LEU B 1 131 ? 1.849 16.891 -4.867 1 86.62 131 LEU B N 1
ATOM 3299 C CA . LEU B 1 131 ? 0.96 15.758 -4.652 1 86.62 131 LEU B CA 1
ATOM 3300 C C . LEU B 1 131 ? 1.566 14.773 -3.654 1 86.62 131 LEU B C 1
ATOM 3302 O O . LEU B 1 131 ? 2.789 14.641 -3.576 1 86.62 131 LEU B O 1
ATOM 3306 N N . ASN B 1 132 ? 0.682 14.078 -2.877 1 87.12 132 ASN B N 1
ATOM 3307 C CA . ASN B 1 132 ? 1.123 13.109 -1.88 1 87.12 132 ASN B CA 1
ATOM 3308 C C . ASN B 1 132 ? 1.874 11.953 -2.521 1 87.12 132 ASN B C 1
ATOM 3310 O O . ASN B 1 132 ? 1.341 11.266 -3.4 1 87.12 132 ASN B O 1
ATOM 3314 N N . PRO B 1 133 ? 3.084 11.758 -2.125 1 90.62 133 PRO B N 1
ATOM 3315 C CA . PRO B 1 133 ? 3.896 10.711 -2.752 1 90.62 133 PRO B CA 1
ATOM 3316 C C . PRO B 1 133 ? 3.311 9.312 -2.561 1 90.62 133 PRO B C 1
ATOM 3318 O O . PRO B 1 133 ? 3.41 8.469 -3.457 1 90.62 133 PRO B O 1
ATOM 3321 N N . VAL B 1 134 ? 2.723 9.039 -1.46 1 88.69 134 VAL B N 1
ATOM 3322 C CA . VAL B 1 134 ? 2.184 7.719 -1.151 1 88.69 134 VAL B CA 1
ATOM 3323 C C . VAL B 1 134 ? 1.038 7.395 -2.107 1 88.69 134 VAL B C 1
ATOM 3325 O O . VAL B 1 134 ? 1.017 6.324 -2.717 1 88.69 134 VAL B O 1
ATOM 3328 N N . ILE B 1 135 ? 0.133 8.289 -2.293 1 88.56 135 ILE B N 1
ATOM 3329 C CA . ILE B 1 135 ? -1.013 8.094 -3.176 1 88.56 135 ILE B CA 1
ATOM 3330 C C . ILE B 1 135 ? -0.538 7.996 -4.621 1 88.56 135 ILE B C 1
ATOM 3332 O O . ILE B 1 135 ? -1.001 7.137 -5.375 1 88.56 135 ILE B O 1
ATOM 3336 N N . THR B 1 136 ? 0.424 8.891 -4.984 1 92.06 136 THR B N 1
ATOM 3337 C CA . THR B 1 136 ? 0.942 8.914 -6.348 1 92.06 136 THR B CA 1
ATOM 3338 C C . THR B 1 136 ? 1.577 7.578 -6.711 1 92.06 136 THR B C 1
ATOM 3340 O O . THR B 1 136 ? 1.294 7.02 -7.773 1 92.06 136 THR B O 1
ATOM 3343 N N . THR B 1 137 ? 2.371 7.059 -5.785 1 94.81 137 THR B N 1
ATOM 3344 C CA . THR B 1 137 ? 3.102 5.844 -6.121 1 94.81 137 THR B CA 1
ATOM 3345 C C . THR B 1 137 ? 2.182 4.629 -6.066 1 94.81 137 THR B C 1
ATOM 3347 O O . THR B 1 137 ? 2.395 3.648 -6.785 1 94.81 137 THR B O 1
ATOM 3350 N N . LEU B 1 138 ? 1.185 4.668 -5.234 1 91.81 138 LEU B N 1
ATOM 3351 C CA . LEU B 1 138 ? 0.171 3.619 -5.238 1 91.81 138 LEU B CA 1
ATOM 3352 C C . LEU B 1 138 ? -0.595 3.609 -6.559 1 91.81 138 LEU B C 1
ATOM 3354 O O . LEU B 1 138 ? -0.857 2.545 -7.121 1 91.81 138 LEU B O 1
ATOM 3358 N N . ALA B 1 139 ? -0.983 4.766 -6.996 1 92.38 139 ALA B N 1
ATOM 3359 C CA . ALA B 1 139 ? -1.72 4.895 -8.25 1 92.38 139 ALA B CA 1
ATOM 3360 C C . ALA B 1 139 ? -0.877 4.422 -9.438 1 92.38 139 ALA B C 1
ATOM 3362 O O . ALA B 1 139 ? -1.37 3.707 -10.312 1 92.38 139 ALA B O 1
ATOM 3363 N N . VAL B 1 140 ? 0.346 4.867 -9.438 1 95.12 140 VAL B N 1
ATOM 3364 C CA . VAL B 1 140 ? 1.241 4.438 -10.508 1 95.12 140 VAL B CA 1
ATOM 3365 C C . VAL B 1 140 ? 1.409 2.922 -10.469 1 95.12 140 VAL B C 1
ATOM 3367 O O . VAL B 1 140 ? 1.426 2.262 -11.508 1 95.12 140 VAL B O 1
ATOM 3370 N N . GLY B 1 141 ? 1.552 2.363 -9.242 1 95.12 141 GLY B N 1
ATOM 3371 C CA . GLY B 1 141 ? 1.613 0.917 -9.109 1 95.12 141 GLY B CA 1
ATOM 3372 C C . GLY B 1 141 ? 0.419 0.209 -9.719 1 95.12 141 GLY B C 1
ATOM 3373 O O . GLY B 1 141 ? 0.575 -0.803 -10.406 1 95.12 141 GLY B O 1
ATOM 3374 N N . SER B 1 142 ? -0.707 0.76 -9.508 1 93.12 142 SER B N 1
ATOM 3375 C CA . SER B 1 142 ? -1.926 0.184 -10.062 1 93.12 142 SER B CA 1
ATOM 3376 C C . SER B 1 142 ? -1.927 0.26 -11.586 1 93.12 142 SER B C 1
ATOM 3378 O O . SER B 1 142 ? -2.309 -0.698 -12.258 1 93.12 142 SER B O 1
ATOM 3380 N N . VAL B 1 143 ? -1.52 1.336 -12.109 1 94.12 143 VAL B N 1
ATOM 3381 C CA . VAL B 1 143 ? -1.442 1.52 -13.555 1 94.12 143 VAL B CA 1
ATOM 3382 C C . VAL B 1 143 ? -0.465 0.51 -14.156 1 94.12 143 VAL B C 1
ATOM 3384 O O . VAL B 1 143 ? -0.76 -0.123 -15.172 1 94.12 143 VAL B O 1
ATOM 3387 N N . LEU B 1 144 ? 0.654 0.384 -13.492 1 95.94 144 LEU B N 1
ATOM 3388 C CA . LEU B 1 144 ? 1.659 -0.555 -13.977 1 95.94 144 LEU B CA 1
ATOM 3389 C C . LEU B 1 144 ? 1.138 -1.987 -13.922 1 95.94 144 LEU B C 1
ATOM 3391 O O . LEU B 1 144 ? 1.29 -2.746 -14.883 1 95.94 144 LEU B O 1
ATOM 3395 N N . PHE B 1 145 ? 0.507 -2.348 -12.859 1 93.19 145 PHE B N 1
ATOM 3396 C CA . PHE B 1 145 ? -0.066 -3.682 -12.734 1 93.19 145 PHE B CA 1
ATOM 3397 C C . PHE B 1 145 ? -1.087 -3.938 -13.836 1 93.19 145 PHE B C 1
ATOM 3399 O O . PHE B 1 145 ? -1.072 -4.996 -14.469 1 93.19 145 PHE B O 1
ATOM 3406 N N . GLY B 1 146 ? -1.907 -2.961 -13.984 1 91.75 146 GLY B N 1
ATOM 3407 C CA . GLY B 1 146 ? -2.916 -3.09 -15.023 1 91.75 146 GLY B CA 1
ATOM 3408 C C . GLY B 1 146 ? -2.328 -3.238 -16.406 1 91.75 146 GLY B C 1
ATOM 3409 O O . GLY B 1 146 ? -2.773 -4.082 -17.188 1 91.75 146 GLY B O 1
ATOM 3410 N N . ALA B 1 147 ? -1.382 -2.486 -16.734 1 93.5 147 ALA B N 1
ATOM 3411 C CA . ALA B 1 147 ? -0.73 -2.549 -18.031 1 93.5 147 ALA B CA 1
ATOM 3412 C C . ALA B 1 147 ? -0.051 -3.898 -18.25 1 93.5 147 ALA B C 1
ATOM 3414 O O . ALA B 1 147 ? -0.168 -4.5 -19.312 1 93.5 147 ALA B O 1
ATOM 3415 N N . MET B 1 148 ? 0.633 -4.371 -17.203 1 94.56 148 MET B N 1
ATOM 3416 C CA . MET B 1 148 ? 1.317 -5.656 -17.297 1 94.56 148 MET B CA 1
ATOM 3417 C C . MET B 1 148 ? 0.317 -6.797 -17.453 1 94.56 148 MET B C 1
ATOM 3419 O O . MET B 1 148 ? 0.52 -7.699 -18.266 1 94.56 148 MET B O 1
ATOM 3423 N N . SER B 1 149 ? -0.699 -6.695 -16.734 1 90.81 149 SER B N 1
ATOM 3424 C CA . SER B 1 149 ? -1.719 -7.738 -16.797 1 90.81 149 SER B CA 1
ATOM 3425 C C . SER B 1 149 ? -2.393 -7.77 -18.156 1 90.81 149 SER B C 1
ATOM 3427 O O . SER B 1 149 ? -2.713 -8.844 -18.672 1 90.81 149 SER B O 1
ATOM 3429 N N . GLN B 1 150 ? -2.568 -6.629 -18.719 1 87.38 150 GLN B N 1
ATOM 3430 C CA . GLN B 1 150 ? -3.199 -6.535 -20.031 1 87.38 150 GLN B CA 1
ATOM 3431 C C . GLN B 1 150 ? -2.281 -7.078 -21.125 1 87.38 150 GLN B C 1
ATOM 3433 O O . GLN B 1 150 ? -2.715 -7.848 -21.984 1 87.38 150 GLN B O 1
ATOM 3438 N N . VAL B 1 151 ? -1.063 -6.746 -21.047 1 89.5 151 VAL B N 1
ATOM 3439 C CA . VAL B 1 151 ? -0.119 -7.109 -22.094 1 89.5 151 VAL B CA 1
ATOM 3440 C C . VAL B 1 151 ? 0.175 -8.609 -22.031 1 89.5 151 VAL B C 1
ATOM 3442 O O . VAL B 1 151 ? 0.365 -9.258 -23.062 1 89.5 151 VAL B O 1
ATOM 3445 N N . THR B 1 152 ? 0.151 -9.18 -20.844 1 91.94 152 THR B N 1
ATOM 3446 C CA . THR B 1 152 ? 0.512 -10.586 -20.688 1 91.94 152 THR B CA 1
ATOM 3447 C C . THR B 1 152 ? -0.733 -11.469 -20.688 1 91.94 152 THR B C 1
ATOM 3449 O O . THR B 1 152 ? -0.63 -12.695 -20.703 1 91.94 152 THR B O 1
ATOM 3452 N N . SER B 1 153 ? -1.908 -10.805 -20.656 1 87.19 153 SER B N 1
ATOM 3453 C CA . SER B 1 153 ? -3.172 -11.523 -20.531 1 87.19 153 SER B CA 1
ATOM 3454 C C . SER B 1 153 ? -3.191 -12.398 -19.281 1 87.19 153 SER B C 1
ATOM 3456 O O . SER B 1 153 ? -3.674 -13.531 -19.312 1 87.19 153 SER B O 1
ATOM 3458 N N . GLY B 1 154 ? -2.422 -11.883 -18.297 1 83.88 154 GLY B N 1
ATOM 3459 C CA . GLY B 1 154 ? -2.432 -12.555 -17 1 83.88 154 GLY B CA 1
ATOM 3460 C C . GLY B 1 154 ? -1.473 -13.727 -16.922 1 83.88 154 GLY B C 1
ATOM 3461 O O . GLY B 1 154 ? -1.376 -14.391 -15.898 1 83.88 154 GLY B O 1
ATOM 3462 N N . ARG B 1 155 ? -0.679 -13.961 -17.969 1 89 155 ARG B N 1
ATOM 3463 C CA . ARG B 1 155 ? 0.242 -15.094 -18 1 89 155 ARG B CA 1
ATOM 3464 C C . ARG B 1 155 ? 1.641 -14.68 -17.562 1 89 155 ARG B C 1
ATOM 3466 O O . ARG B 1 155 ? 1.984 -13.492 -17.609 1 89 155 ARG B O 1
ATOM 3473 N N . SER B 1 156 ? 2.381 -15.633 -17.156 1 93.38 156 SER B N 1
ATOM 3474 C CA . SER B 1 156 ? 3.773 -15.383 -16.797 1 93.38 156 SER B CA 1
ATOM 3475 C C . SER B 1 156 ? 4.645 -15.227 -18.031 1 93.38 156 SER B C 1
ATOM 3477 O O . SER B 1 156 ? 4.363 -15.82 -19.078 1 93.38 156 SER B O 1
ATOM 3479 N N . THR B 1 157 ? 5.66 -14.391 -17.922 1 93.44 157 THR B N 1
ATOM 3480 C CA . THR B 1 157 ? 6.668 -14.211 -18.953 1 93.44 157 THR B CA 1
ATOM 3481 C C . THR B 1 157 ? 7.949 -14.953 -18.594 1 93.44 157 THR B C 1
ATOM 3483 O O . THR B 1 157 ? 8.43 -14.867 -17.469 1 93.44 157 THR B O 1
ATOM 3486 N N . THR B 1 158 ? 8.461 -15.688 -19.562 1 93.19 158 THR B N 1
ATOM 3487 C CA . THR B 1 158 ? 9.648 -16.5 -19.328 1 93.19 158 THR B CA 1
ATOM 3488 C C . THR B 1 158 ? 10.812 -16.031 -20.188 1 93.19 158 THR B C 1
ATOM 3490 O O . THR B 1 158 ? 10.609 -15.281 -21.156 1 93.19 158 THR B O 1
ATOM 3493 N N . ALA B 1 159 ? 11.992 -16.453 -19.75 1 88.12 159 ALA B N 1
ATOM 3494 C CA . ALA B 1 159 ? 13.195 -16.109 -20.5 1 88.12 159 ALA B CA 1
ATOM 3495 C C . ALA B 1 159 ? 13.305 -16.953 -21.781 1 88.12 159 ALA B C 1
ATOM 3497 O O . ALA B 1 159 ? 14.094 -16.625 -22.672 1 88.12 159 ALA B O 1
ATOM 3498 N N . GLY B 1 160 ? 12.531 -17.828 -21.844 1 85.25 160 GLY B N 1
ATOM 3499 C CA . GLY B 1 160 ? 12.664 -18.75 -22.969 1 85.25 160 GLY B CA 1
ATOM 3500 C C . GLY B 1 160 ? 14.008 -19.453 -23 1 85.25 160 GLY B C 1
ATOM 3501 O O . GLY B 1 160 ? 14.414 -20.062 -22.016 1 85.25 160 GLY B O 1
ATOM 3502 N N . ASN B 1 161 ? 14.727 -19.359 -24.109 1 78.62 161 ASN B N 1
ATOM 3503 C CA . ASN B 1 161 ? 15.992 -20.062 -24.281 1 78.62 161 ASN B CA 1
ATOM 3504 C C . ASN B 1 161 ? 17.188 -19.156 -24 1 78.62 161 ASN B C 1
ATOM 3506 O O . ASN B 1 161 ? 18.328 -19.578 -24.125 1 78.62 161 ASN B O 1
ATOM 3510 N N . ALA B 1 162 ? 16.906 -18.016 -23.594 1 81.81 162 ALA B N 1
ATOM 3511 C CA . ALA B 1 162 ? 18 -17.078 -23.375 1 81.81 162 ALA B CA 1
ATOM 3512 C C . ALA B 1 162 ? 18.766 -17.422 -22.094 1 81.81 162 ALA B C 1
ATOM 3514 O O . ALA B 1 162 ? 18.172 -17.812 -21.094 1 81.81 162 ALA B O 1
ATOM 3515 N N . ASP B 1 163 ? 20.062 -17.422 -22.219 1 80.5 163 ASP B N 1
ATOM 3516 C CA . ASP B 1 163 ? 20.891 -17.656 -21.047 1 80.5 163 ASP B CA 1
ATOM 3517 C C . ASP B 1 163 ? 21.078 -16.375 -20.234 1 80.5 163 ASP B C 1
ATOM 3519 O O . ASP B 1 163 ? 21.875 -15.508 -20.609 1 80.5 163 ASP B O 1
ATOM 3523 N N . ILE B 1 164 ? 20.344 -16.281 -19.25 1 81.06 164 ILE B N 1
ATOM 3524 C CA . ILE B 1 164 ? 20.406 -15.078 -18.422 1 81.06 164 ILE B CA 1
ATOM 3525 C C . ILE B 1 164 ? 20.797 -15.453 -17 1 81.06 164 ILE B C 1
ATOM 3527 O O . ILE B 1 164 ? 20.641 -14.664 -16.062 1 81.06 164 ILE B O 1
ATOM 3531 N N . SER B 1 165 ? 21.359 -16.562 -16.859 1 75.12 165 SER B N 1
ATOM 3532 C CA . SER B 1 165 ? 21.688 -17.078 -15.531 1 75.12 165 SER B CA 1
ATOM 3533 C C . SER B 1 165 ? 22.875 -16.328 -14.93 1 75.12 165 SER B C 1
ATOM 3535 O O . SER B 1 165 ? 23.047 -16.312 -13.711 1 75.12 165 SER B O 1
ATOM 3537 N N . TRP B 1 166 ? 23.656 -15.758 -15.781 1 73 166 TRP B N 1
ATOM 3538 C CA . TRP B 1 166 ? 24.875 -15.094 -15.32 1 73 166 TRP B CA 1
ATOM 3539 C C . TRP B 1 166 ? 24.531 -13.867 -14.484 1 73 166 TRP B C 1
ATOM 3541 O O . TRP B 1 166 ? 25.359 -13.391 -13.695 1 73 166 TRP B O 1
ATOM 3551 N N . LEU B 1 167 ? 23.406 -13.297 -14.617 1 70.62 167 LEU B N 1
ATOM 3552 C CA . LEU B 1 167 ? 23.016 -12.117 -13.859 1 70.62 167 LEU B CA 1
ATOM 3553 C C . LEU B 1 167 ? 22.562 -12.5 -12.453 1 70.62 167 LEU B C 1
ATOM 3555 O O . LEU B 1 167 ? 22.734 -11.727 -11.508 1 70.62 167 LEU B O 1
ATOM 3559 N N . GLY B 1 168 ? 22.062 -13.609 -12.273 1 62.41 168 GLY B N 1
ATOM 3560 C CA . GLY B 1 168 ? 21.422 -13.945 -11.008 1 62.41 168 GLY B CA 1
ATOM 3561 C C . GLY B 1 168 ? 22.156 -15.031 -10.242 1 62.41 168 GLY B C 1
ATOM 3562 O O . GLY B 1 168 ? 22.391 -14.898 -9.039 1 62.41 168 GLY B O 1
ATOM 3563 N N . ILE B 1 169 ? 22.75 -15.922 -10.984 1 65.19 169 ILE B N 1
ATOM 3564 C CA . ILE B 1 169 ? 23.094 -17.156 -10.297 1 65.19 169 ILE B CA 1
ATOM 3565 C C . ILE B 1 169 ? 24.562 -17.5 -10.547 1 65.19 169 ILE B C 1
ATOM 3567 O O . ILE B 1 169 ? 25.25 -18.016 -9.664 1 65.19 169 ILE B O 1
ATOM 3571 N N . ILE B 1 170 ? 25.109 -17.125 -11.57 1 66 170 ILE B N 1
ATOM 3572 C CA . ILE B 1 170 ? 26.438 -17.656 -11.867 1 66 170 ILE B CA 1
ATOM 3573 C C . ILE B 1 170 ? 27.469 -16.938 -11.016 1 66 170 ILE B C 1
ATOM 3575 O O . ILE B 1 170 ? 27.594 -15.711 -11.062 1 66 170 ILE B O 1
ATOM 3579 N N . PRO B 1 171 ? 28.078 -17.703 -10.266 1 70.06 171 PRO B N 1
ATOM 3580 C CA . PRO B 1 171 ? 29.062 -17.156 -9.328 1 70.06 171 PRO B CA 1
ATOM 3581 C C . PRO B 1 171 ? 30.344 -16.703 -10.008 1 70.06 171 PRO B C 1
ATOM 3583 O O . PRO B 1 171 ? 30.797 -17.344 -10.961 1 70.06 171 PRO B O 1
ATOM 3586 N N . VAL B 1 172 ? 30.641 -15.578 -9.867 1 71.12 172 VAL B N 1
ATOM 3587 C CA . VAL B 1 172 ? 31.984 -15.094 -10.18 1 71.12 172 VAL B CA 1
ATOM 3588 C C . VAL B 1 172 ? 32.875 -15.172 -8.93 1 71.12 172 VAL B C 1
ATOM 3590 O O . VAL B 1 172 ? 32.625 -14.469 -7.945 1 71.12 172 VAL B O 1
ATOM 3593 N N . LEU B 1 173 ? 33.844 -16.062 -8.961 1 75.19 173 LEU B N 1
ATOM 3594 C CA . LEU B 1 173 ? 34.688 -16.328 -7.801 1 75.19 173 LEU B CA 1
ATOM 3595 C C . LEU B 1 173 ? 33.875 -16.859 -6.633 1 75.19 173 LEU B C 1
ATOM 3597 O O . LEU B 1 173 ? 34.094 -16.438 -5.488 1 75.19 173 LEU B O 1
ATOM 3601 N N . GLY B 1 174 ? 32.812 -17.531 -6.93 1 77.38 174 GLY B N 1
ATOM 3602 C CA . GLY B 1 174 ? 31.969 -18.188 -5.922 1 77.38 174 GLY B CA 1
ATOM 3603 C C . GLY B 1 174 ? 30.859 -17.297 -5.395 1 77.38 174 GLY B C 1
ATOM 3604 O O . GLY B 1 174 ? 30.016 -17.75 -4.633 1 77.38 174 GLY B O 1
ATOM 3605 N N . ILE B 1 175 ? 30.938 -16.047 -5.801 1 83.5 175 ILE B N 1
ATOM 3606 C CA . ILE B 1 175 ? 29.953 -15.078 -5.32 1 83.5 175 ILE B CA 1
ATOM 3607 C C . ILE B 1 175 ? 29.016 -14.688 -6.461 1 83.5 175 ILE B C 1
ATOM 3609 O O . ILE B 1 175 ? 29.469 -14.375 -7.566 1 83.5 175 ILE B O 1
ATOM 3613 N N . PRO B 1 176 ? 27.734 -14.766 -6.156 1 86.5 176 PRO B N 1
ATOM 3614 C CA . PRO B 1 176 ? 26.781 -14.398 -7.199 1 86.5 176 PRO B CA 1
ATOM 3615 C C . PRO B 1 176 ? 26.953 -12.953 -7.672 1 86.5 176 PRO B C 1
ATOM 3617 O O . PRO B 1 176 ? 27.25 -12.07 -6.871 1 86.5 176 PRO B O 1
ATOM 3620 N N . MET B 1 177 ? 26.766 -12.68 -8.922 1 87.62 177 MET B N 1
ATOM 3621 C CA . MET B 1 177 ? 26.906 -11.359 -9.539 1 87.62 177 MET B CA 1
ATOM 3622 C C . MET B 1 177 ? 26.031 -10.336 -8.844 1 87.62 177 MET B C 1
ATOM 3624 O O . MET B 1 177 ? 26.375 -9.156 -8.773 1 87.62 177 MET B O 1
ATOM 3628 N N . SER B 1 178 ? 24.844 -10.781 -8.336 1 90.75 178 SER B N 1
ATOM 3629 C CA . SER B 1 178 ? 23.906 -9.883 -7.66 1 90.75 178 SER B CA 1
ATOM 3630 C C . SER B 1 178 ? 24.578 -9.211 -6.461 1 90.75 178 SER B C 1
ATOM 3632 O O . SER B 1 178 ? 24.266 -8.055 -6.145 1 90.75 178 SER B O 1
ATOM 3634 N N . VAL B 1 179 ? 25.484 -9.875 -5.809 1 91.31 179 VAL B N 1
ATOM 3635 C CA . VAL B 1 179 ? 26.172 -9.344 -4.633 1 91.31 179 VAL B CA 1
ATOM 3636 C C . VAL B 1 179 ? 27.109 -8.211 -5.047 1 91.31 179 VAL B C 1
ATOM 3638 O O . VAL B 1 179 ? 27.188 -7.184 -4.371 1 91.31 179 VAL B O 1
ATOM 3641 N N . TYR B 1 180 ? 27.812 -8.43 -6.137 1 91.69 180 TYR B N 1
ATOM 3642 C CA . TYR B 1 180 ? 28.703 -7.395 -6.645 1 91.69 180 TYR B CA 1
ATOM 3643 C C . TYR B 1 180 ? 27.922 -6.141 -7.023 1 91.69 180 TYR B C 1
ATOM 3645 O O . TYR B 1 180 ? 28.344 -5.023 -6.711 1 91.69 180 TYR B O 1
ATOM 3653 N N . LEU B 1 181 ? 26.812 -6.371 -7.688 1 93.38 181 LEU B N 1
ATOM 3654 C CA . LEU B 1 181 ? 26 -5.234 -8.086 1 93.38 181 LEU B CA 1
ATOM 3655 C C . LEU B 1 181 ? 25.469 -4.488 -6.867 1 93.38 181 LEU B C 1
ATOM 3657 O O . LEU B 1 181 ? 25.406 -3.258 -6.863 1 93.38 181 LEU B O 1
ATOM 3661 N N . PHE B 1 182 ? 25.094 -5.262 -5.855 1 95.5 182 PHE B N 1
ATOM 3662 C CA . PHE B 1 182 ? 24.594 -4.676 -4.613 1 95.5 182 PHE B CA 1
ATOM 3663 C C . PHE B 1 182 ? 25.672 -3.836 -3.943 1 95.5 182 PHE B C 1
ATOM 3665 O O . PHE B 1 182 ? 25.438 -2.684 -3.576 1 95.5 182 PHE B O 1
ATOM 3672 N N . VAL B 1 183 ? 26.844 -4.355 -3.818 1 95.06 183 VAL B N 1
ATOM 3673 C CA . VAL B 1 183 ? 27.938 -3.672 -3.141 1 95.06 183 VAL B CA 1
ATOM 3674 C C . VAL B 1 183 ? 28.328 -2.412 -3.914 1 95.06 183 VAL B C 1
ATOM 3676 O O . VAL B 1 183 ? 28.516 -1.347 -3.322 1 95.06 183 VAL B O 1
ATOM 3679 N N . VAL B 1 184 ? 28.453 -2.516 -5.223 1 96.81 184 VAL B N 1
ATOM 3680 C CA . VAL B 1 184 ? 28.797 -1.363 -6.047 1 96.81 184 VAL B CA 1
ATOM 3681 C C . VAL B 1 184 ? 27.719 -0.291 -5.918 1 96.81 184 VAL B C 1
ATOM 3683 O O . VAL B 1 184 ? 28.031 0.893 -5.762 1 96.81 184 VAL B O 1
ATOM 3686 N N . PHE B 1 185 ? 26.438 -0.738 -6.031 1 97.88 185 PHE B N 1
ATOM 3687 C CA . PHE B 1 185 ? 25.328 0.204 -5.914 1 97.88 185 PHE B CA 1
ATOM 3688 C C . PHE B 1 185 ? 25.344 0.885 -4.551 1 97.88 185 PHE B C 1
ATOM 3690 O O . PHE B 1 185 ? 25.141 2.098 -4.453 1 97.88 185 PHE B O 1
ATOM 3697 N N . LEU B 1 186 ? 25.578 0.103 -3.506 1 97.31 186 LEU B N 1
ATOM 3698 C CA . LEU B 1 186 ? 25.641 0.628 -2.146 1 97.31 186 LEU B CA 1
ATOM 3699 C C . LEU B 1 186 ? 26.734 1.674 -2.021 1 97.31 186 LEU B C 1
ATOM 3701 O O . LEU B 1 186 ? 26.516 2.752 -1.465 1 97.31 186 LEU B O 1
ATOM 3705 N N . LEU B 1 187 ? 27.922 1.359 -2.527 1 97.62 187 LEU B N 1
ATOM 3706 C CA . LEU B 1 187 ? 29.062 2.26 -2.418 1 97.62 187 LEU B CA 1
ATOM 3707 C C . LEU B 1 187 ? 28.812 3.547 -3.201 1 97.62 187 LEU B C 1
ATOM 3709 O O . LEU B 1 187 ? 29.125 4.641 -2.723 1 97.62 187 LEU B O 1
ATOM 3713 N N . VAL B 1 188 ? 28.25 3.447 -4.359 1 98.06 188 VAL B N 1
ATOM 3714 C CA . VAL B 1 188 ? 27.969 4.613 -5.191 1 98.06 188 VAL B CA 1
ATOM 3715 C C . VAL B 1 188 ? 26.922 5.492 -4.504 1 98.06 188 VAL B C 1
ATOM 3717 O O . VAL B 1 188 ? 27.078 6.715 -4.449 1 98.06 188 VAL B O 1
ATOM 3720 N N . MET B 1 189 ? 25.922 4.871 -4.016 1 97.81 189 MET B N 1
ATOM 3721 C CA . MET B 1 189 ? 24.844 5.621 -3.381 1 97.81 189 MET B CA 1
ATOM 3722 C C . MET B 1 189 ? 25.312 6.254 -2.076 1 97.81 189 MET B C 1
ATOM 3724 O O . MET B 1 189 ? 24.938 7.387 -1.763 1 97.81 189 MET B O 1
ATOM 3728 N N . GLU B 1 190 ? 26.078 5.457 -1.338 1 95.62 190 GLU B N 1
ATOM 3729 C CA . GLU B 1 190 ? 26.625 6.004 -0.1 1 95.62 190 GLU B CA 1
ATOM 3730 C C . GLU B 1 190 ? 27.516 7.211 -0.378 1 95.62 190 GLU B C 1
ATOM 3732 O O . GLU B 1 190 ? 27.438 8.219 0.324 1 95.62 190 GLU B O 1
ATOM 3737 N N . TYR B 1 191 ? 28.391 7.113 -1.364 1 96.88 191 TYR B N 1
ATOM 3738 C CA . TYR B 1 191 ? 29.25 8.219 -1.765 1 96.88 191 TYR B CA 1
ATOM 3739 C C . TYR B 1 191 ? 28.422 9.414 -2.232 1 96.88 191 TYR B C 1
ATOM 3741 O O . TYR B 1 191 ? 28.688 10.547 -1.844 1 96.88 191 TYR B O 1
ATOM 3749 N N . TRP B 1 192 ? 27.391 9.156 -3.041 1 97.5 192 TRP B N 1
ATOM 3750 C CA . TRP B 1 192 ? 26.516 10.211 -3.568 1 97.5 192 TRP B CA 1
ATOM 3751 C C . TRP B 1 192 ? 25.812 10.945 -2.439 1 97.5 192 TRP B C 1
ATOM 3753 O O . TRP B 1 192 ? 25.828 12.18 -2.385 1 97.5 192 TRP B O 1
ATOM 3763 N N . LEU B 1 193 ? 25.266 10.281 -1.483 1 95.5 193 LEU B N 1
ATOM 3764 C CA . LEU B 1 193 ? 24.469 10.867 -0.409 1 95.5 193 LEU B CA 1
ATOM 3765 C C . LEU B 1 193 ? 25.359 11.609 0.581 1 95.5 193 LEU B C 1
ATOM 3767 O O . LEU B 1 193 ? 24.953 12.609 1.168 1 95.5 193 LEU B O 1
ATOM 3771 N N . ARG B 1 194 ? 26.625 11.172 0.704 1 93.5 194 ARG B N 1
ATOM 3772 C CA . ARG B 1 194 ? 27.484 11.727 1.748 1 93.5 194 ARG B CA 1
ATOM 3773 C C . ARG B 1 194 ? 28.375 12.836 1.196 1 93.5 194 ARG B C 1
ATOM 3775 O O . ARG B 1 194 ? 28.719 13.781 1.914 1 93.5 194 ARG B O 1
ATOM 3782 N N . HIS B 1 195 ? 28.719 12.758 -0.111 1 95.81 195 HIS B N 1
ATOM 3783 C CA . HIS B 1 195 ? 29.828 13.602 -0.542 1 95.81 195 HIS B CA 1
ATOM 3784 C C . HIS B 1 195 ? 29.391 14.539 -1.661 1 95.81 195 HIS B C 1
ATOM 3786 O O . HIS B 1 195 ? 30.188 15.383 -2.102 1 95.81 195 HIS B O 1
ATOM 3792 N N . THR B 1 196 ? 28.203 14.461 -2.092 1 96.38 196 THR B N 1
ATOM 3793 C CA . THR B 1 196 ? 27.812 15.336 -3.197 1 96.38 196 THR B CA 1
ATOM 3794 C C . THR B 1 196 ? 26.828 16.391 -2.73 1 96.38 196 THR B C 1
ATOM 3796 O O . THR B 1 196 ? 26.203 16.25 -1.676 1 96.38 196 THR B O 1
ATOM 3799 N N . VAL B 1 197 ? 26.688 17.469 -3.52 1 94.69 197 VAL B N 1
ATOM 3800 C CA . VAL B 1 197 ? 25.812 18.594 -3.229 1 94.69 197 VAL B CA 1
ATOM 3801 C C . VAL B 1 197 ? 24.344 18.125 -3.314 1 94.69 197 VAL B C 1
ATOM 3803 O O . VAL B 1 197 ? 23.531 18.5 -2.475 1 94.69 197 VAL B O 1
ATOM 3806 N N . SER B 1 198 ? 24.094 17.281 -4.277 1 95.44 198 SER B N 1
ATOM 3807 C CA . SER B 1 198 ? 22.719 16.812 -4.449 1 95.44 198 SER B CA 1
ATOM 3808 C C . SER B 1 198 ? 22.281 15.961 -3.26 1 95.44 198 SER B C 1
ATOM 3810 O O . SER B 1 198 ? 21.109 16.016 -2.852 1 95.44 198 SER B O 1
ATOM 3812 N N . GLY B 1 199 ? 23.188 15.141 -2.777 1 94.94 199 GLY B N 1
ATOM 3813 C CA . GLY B 1 199 ? 22.875 14.367 -1.58 1 94.94 199 GLY B CA 1
ATOM 3814 C C . GLY B 1 199 ? 22.578 15.242 -0.375 1 94.94 199 GLY B C 1
ATOM 3815 O O . GLY B 1 199 ? 21.641 14.969 0.375 1 94.94 199 GLY B O 1
ATOM 3816 N N . ARG B 1 200 ? 23.328 16.297 -0.258 1 92.69 200 ARG B N 1
ATOM 3817 C CA . ARG B 1 200 ? 23.109 17.219 0.847 1 92.69 200 ARG B CA 1
ATOM 3818 C C . ARG B 1 200 ? 21.812 17.984 0.681 1 92.69 200 ARG B C 1
ATOM 3820 O O . ARG B 1 200 ? 21.109 18.25 1.66 1 92.69 200 ARG B O 1
ATOM 3827 N N . GLU B 1 201 ? 21.562 18.344 -0.481 1 94.25 201 GLU B N 1
ATOM 3828 C CA . GLU B 1 201 ? 20.328 19.047 -0.765 1 94.25 201 GLU B CA 1
ATOM 3829 C C . GLU B 1 201 ? 19.109 18.188 -0.428 1 94.25 201 GLU B C 1
ATOM 3831 O O . GLU B 1 201 ? 18.125 18.672 0.131 1 94.25 201 GLU B O 1
ATOM 3836 N N . LEU B 1 202 ? 19.266 16.984 -0.738 1 94.06 202 LEU B N 1
ATOM 3837 C CA . LEU B 1 202 ? 18.188 16.031 -0.457 1 94.06 202 LEU B CA 1
ATOM 3838 C C . LEU B 1 202 ? 17.922 15.945 1.041 1 94.06 202 LEU B C 1
ATOM 3840 O O . LEU B 1 202 ? 16.766 15.969 1.468 1 94.06 202 LEU B O 1
ATOM 3844 N N . ARG B 1 203 ? 18.906 15.859 1.776 1 93.56 203 ARG B N 1
ATOM 3845 C CA . ARG B 1 203 ? 18.766 15.742 3.225 1 93.56 203 ARG B CA 1
ATOM 3846 C C . ARG B 1 203 ? 18.203 17.016 3.83 1 93.56 203 ARG B C 1
ATOM 3848 O O . ARG B 1 203 ? 17.406 16.953 4.773 1 93.56 203 ARG B O 1
ATOM 3855 N N . LEU B 1 204 ? 18.594 18.109 3.266 1 93.69 204 LEU B N 1
ATOM 3856 C CA . LEU B 1 204 ? 18.094 19.391 3.77 1 93.69 204 LEU B CA 1
ATOM 3857 C C . LEU B 1 204 ? 16.609 19.547 3.51 1 93.69 204 LEU B C 1
ATOM 3859 O O . LEU B 1 204 ? 15.859 20.016 4.379 1 93.69 204 LEU B O 1
ATOM 3863 N N . VAL B 1 205 ? 16.219 19.172 2.363 1 94 205 VAL B N 1
ATOM 3864 C CA . VAL B 1 205 ? 14.797 19.25 2.012 1 94 205 VAL B CA 1
ATOM 3865 C C . VAL B 1 205 ? 13.984 18.375 2.955 1 94 205 VAL B C 1
ATOM 3867 O O . VAL B 1 205 ? 12.898 18.75 3.393 1 94 205 VAL B O 1
ATOM 3870 N N . GLY B 1 206 ? 14.5 17.219 3.225 1 92.62 206 GLY B N 1
ATOM 3871 C CA . GLY B 1 206 ? 13.812 16.297 4.109 1 92.62 206 GLY B CA 1
ATOM 3872 C C . GLY B 1 206 ? 13.797 16.75 5.555 1 92.62 206 GLY B C 1
ATOM 3873 O O . GLY B 1 206 ? 12.82 16.516 6.277 1 92.62 206 GLY B O 1
ATOM 3874 N N . ALA B 1 207 ? 14.828 17.406 5.965 1 90.88 207 ALA B N 1
ATOM 3875 C CA . ALA B 1 207 ? 14.945 17.844 7.352 1 90.88 207 ALA B CA 1
ATOM 3876 C C . ALA B 1 207 ? 14.008 19.016 7.633 1 90.88 207 ALA B C 1
ATOM 3878 O O . ALA B 1 207 ? 13.328 19.047 8.664 1 90.88 207 ALA B O 1
ATOM 3879 N N . ASN B 1 208 ? 14.094 19.969 6.75 1 92.38 208 ASN B N 1
ATOM 3880 C CA . ASN B 1 208 ? 13.266 21.156 6.91 1 92.38 208 ASN B CA 1
ATOM 3881 C C . ASN B 1 208 ? 13.023 21.859 5.578 1 92.38 208 ASN B C 1
ATOM 3883 O O . ASN B 1 208 ? 13.883 22.594 5.094 1 92.38 208 ASN B O 1
ATOM 3887 N N . ARG B 1 209 ? 11.805 21.781 5.168 1 88.88 209 ARG B N 1
ATOM 3888 C CA . ARG B 1 209 ? 11.469 22.312 3.855 1 88.88 209 ARG B CA 1
ATOM 3889 C C . ARG B 1 209 ? 11.617 23.828 3.83 1 88.88 209 ARG B C 1
ATOM 3891 O O . ARG B 1 209 ? 12.062 24.406 2.832 1 88.88 209 ARG B O 1
ATOM 3898 N N . ALA B 1 210 ? 11.211 24.422 4.844 1 90.44 210 ALA B N 1
ATOM 3899 C CA . ALA B 1 210 ? 11.297 25.891 4.922 1 90.44 210 ALA B CA 1
ATOM 3900 C C . ALA B 1 210 ? 12.75 26.344 4.859 1 90.44 210 ALA B C 1
ATOM 3902 O O . ALA B 1 210 ? 13.078 27.281 4.129 1 90.44 210 ALA B O 1
ATOM 3903 N N . THR B 1 211 ? 13.57 25.703 5.613 1 91.94 211 THR B N 1
ATOM 3904 C CA . THR B 1 211 ? 14.992 26.047 5.629 1 91.94 211 THR B CA 1
ATOM 3905 C C . THR B 1 211 ? 15.625 25.781 4.266 1 91.94 211 THR B C 1
ATOM 3907 O O . THR B 1 211 ? 16.469 26.547 3.803 1 91.94 211 THR B O 1
ATOM 3910 N N . ALA B 1 212 ? 15.18 24.75 3.658 1 93.81 212 ALA B N 1
ATOM 3911 C CA . ALA B 1 212 ? 15.688 24.422 2.33 1 93.81 212 ALA B CA 1
ATOM 3912 C C . ALA B 1 212 ? 15.336 25.5 1.318 1 93.81 212 ALA B C 1
ATOM 3914 O O . ALA B 1 212 ? 16.172 25.922 0.526 1 93.81 212 ALA B O 1
ATOM 3915 N N . GLN B 1 213 ? 14.141 25.906 1.377 1 92.12 213 GLN B N 1
ATOM 3916 C CA . GLN B 1 213 ? 13.688 26.938 0.463 1 92.12 213 GLN B CA 1
ATOM 3917 C C . GLN B 1 213 ? 14.461 28.25 0.675 1 92.12 213 GLN B C 1
ATOM 3919 O O . GLN B 1 213 ? 14.852 28.906 -0.289 1 92.12 213 GLN B O 1
ATOM 3924 N N . LEU B 1 214 ? 14.68 28.531 1.878 1 93.25 214 LEU B N 1
ATOM 3925 C CA . LEU B 1 214 ? 15.414 29.75 2.221 1 93.25 214 LEU B CA 1
ATOM 3926 C C . LEU B 1 214 ? 16.859 29.656 1.743 1 93.25 214 LEU B C 1
ATOM 3928 O O . LEU B 1 214 ? 17.484 30.672 1.44 1 93.25 214 LEU B O 1
ATOM 3932 N N . SER B 1 215 ? 17.359 28.469 1.63 1 94.75 215 SER B N 1
ATOM 3933 C CA . SER B 1 215 ? 18.75 28.25 1.227 1 94.75 215 SER B CA 1
ATOM 3934 C C . SER B 1 215 ? 18.859 28.062 -0.284 1 94.75 215 SER B C 1
ATOM 3936 O O . SER B 1 215 ? 19.938 27.75 -0.796 1 94.75 215 SER B O 1
ATOM 3938 N N . GLY B 1 216 ? 17.781 28.156 -1 1 93.56 216 GLY B N 1
ATOM 3939 C CA . GLY B 1 216 ? 17.766 28.078 -2.453 1 93.56 216 GLY B CA 1
ATOM 3940 C C . GLY B 1 216 ? 17.75 26.656 -2.973 1 93.56 216 GLY B C 1
ATOM 3941 O O . GLY B 1 216 ? 18.047 26.406 -4.145 1 93.56 216 GLY B O 1
ATOM 3942 N N . VAL B 1 217 ? 17.5 25.781 -2.127 1 93.38 217 VAL B N 1
ATOM 3943 C CA . VAL B 1 217 ? 17.453 24.375 -2.537 1 93.38 217 VAL B CA 1
ATOM 3944 C C . VAL B 1 217 ? 16.078 24.047 -3.088 1 93.38 217 VAL B C 1
ATOM 3946 O O . VAL B 1 217 ? 15.062 24.297 -2.438 1 93.38 217 VAL B O 1
ATOM 3949 N N . SER B 1 218 ? 16.109 23.484 -4.305 1 93.62 218 SER B N 1
ATOM 3950 C CA . SER B 1 218 ? 14.844 23.203 -4.969 1 93.62 218 SER B CA 1
ATOM 3951 C C . SER B 1 218 ? 14.289 21.844 -4.551 1 93.62 218 SER B C 1
ATOM 3953 O O . SER B 1 218 ? 14.953 20.812 -4.727 1 93.62 218 SER B O 1
ATOM 3955 N N . ARG B 1 219 ? 13.117 21.875 -4.102 1 92.44 219 ARG B N 1
ATOM 3956 C CA . ARG B 1 219 ? 12.414 20.641 -3.764 1 92.44 219 ARG B CA 1
ATOM 3957 C C . ARG B 1 219 ? 12.219 19.766 -5 1 92.44 219 ARG B C 1
ATOM 3959 O O . ARG B 1 219 ? 12.289 18.547 -4.914 1 92.44 219 ARG B O 1
ATOM 3966 N N . ARG B 1 220 ? 12.047 20.406 -6.094 1 94.31 220 ARG B N 1
ATOM 3967 C CA . ARG B 1 220 ? 11.797 19.703 -7.348 1 94.31 220 ARG B CA 1
ATOM 3968 C C . ARG B 1 220 ? 13.016 18.875 -7.75 1 94.31 220 ARG B C 1
ATOM 3970 O O . ARG B 1 220 ? 12.875 17.703 -8.133 1 94.31 220 ARG B O 1
ATOM 3977 N N . ARG B 1 221 ? 14.109 19.438 -7.641 1 95.38 221 ARG B N 1
ATOM 3978 C CA . ARG B 1 221 ? 15.328 18.734 -8.016 1 95.38 221 ARG B CA 1
ATOM 3979 C C . ARG B 1 221 ? 15.617 17.578 -7.062 1 95.38 221 ARG B C 1
ATOM 3981 O O . ARG B 1 221 ? 15.992 16.484 -7.492 1 95.38 221 ARG B O 1
ATOM 3988 N N . ALA B 1 222 ? 15.453 17.844 -5.828 1 95.06 222 ALA B N 1
ATOM 3989 C CA . ALA B 1 222 ? 15.695 16.812 -4.828 1 95.06 222 ALA B CA 1
ATOM 3990 C C . ALA B 1 222 ? 14.758 15.625 -5.031 1 95.06 222 ALA B C 1
ATOM 3992 O O . ALA B 1 222 ? 15.188 14.469 -4.957 1 95.06 222 ALA B O 1
ATOM 3993 N N . THR B 1 223 ? 13.523 15.93 -5.293 1 95.94 223 THR B N 1
ATOM 3994 C CA . THR B 1 223 ? 12.531 14.883 -5.527 1 95.94 223 THR B CA 1
ATOM 3995 C C . THR B 1 223 ? 12.867 14.102 -6.797 1 95.94 223 THR B C 1
ATOM 3997 O O . THR B 1 223 ? 12.742 12.875 -6.824 1 95.94 223 THR B O 1
ATOM 4000 N N . LEU B 1 224 ? 13.297 14.82 -7.766 1 96.5 224 LEU B N 1
ATOM 4001 C CA . LEU B 1 224 ? 13.664 14.18 -9.023 1 96.5 224 LEU B CA 1
ATOM 4002 C C . LEU B 1 224 ? 14.812 13.195 -8.812 1 96.5 224 LEU B C 1
ATOM 4004 O O . LEU B 1 224 ? 14.758 12.055 -9.289 1 96.5 224 LEU B O 1
ATOM 4008 N N . TYR B 1 225 ? 15.844 13.625 -8.086 1 96.62 225 TYR B N 1
ATOM 4009 C CA . TYR B 1 225 ? 16.969 12.742 -7.809 1 96.62 225 TYR B CA 1
ATOM 4010 C C . TYR B 1 225 ? 16.5 11.477 -7.094 1 96.62 225 TYR B C 1
ATOM 4012 O O . TYR B 1 225 ? 16.922 10.375 -7.441 1 96.62 225 TYR B O 1
ATOM 4020 N N . ALA B 1 226 ? 15.68 11.664 -6.156 1 97.19 226 ALA B N 1
ATOM 4021 C CA . ALA B 1 226 ? 15.227 10.547 -5.332 1 97.19 226 ALA B CA 1
ATOM 4022 C C . ALA B 1 226 ? 14.477 9.516 -6.168 1 97.19 226 ALA B C 1
ATOM 4024 O O . ALA B 1 226 ? 14.758 8.32 -6.082 1 97.19 226 ALA B O 1
ATOM 4025 N N . PHE B 1 227 ? 13.617 9.945 -7.047 1 97.88 227 PHE B N 1
ATOM 4026 C CA . PHE B 1 227 ? 12.773 9.023 -7.801 1 97.88 227 PHE B CA 1
ATOM 4027 C C . PHE B 1 227 ? 13.539 8.422 -8.977 1 97.88 227 PHE B C 1
ATOM 4029 O O . PHE B 1 227 ? 13.25 7.305 -9.406 1 97.88 227 PHE B O 1
ATOM 4036 N N . LEU B 1 228 ? 14.539 9.156 -9.484 1 97.75 228 LEU B N 1
ATOM 4037 C CA . LEU B 1 228 ? 15.391 8.594 -10.523 1 97.75 228 LEU B CA 1
ATOM 4038 C C . LEU B 1 228 ? 16.203 7.418 -9.977 1 97.75 228 LEU B C 1
ATOM 4040 O O . LEU B 1 228 ? 16.312 6.379 -10.633 1 97.75 228 LEU B O 1
ATOM 4044 N N . VAL B 1 229 ? 16.719 7.602 -8.805 1 97.88 229 VAL B N 1
ATOM 4045 C CA . VAL B 1 229 ? 17.5 6.543 -8.172 1 97.88 229 VAL B CA 1
ATOM 4046 C C . VAL B 1 229 ? 16.609 5.332 -7.914 1 97.88 229 VAL B C 1
ATOM 4048 O O . VAL B 1 229 ? 17.047 4.188 -8.047 1 97.88 229 VAL B O 1
ATOM 4051 N N . LEU B 1 230 ? 15.367 5.57 -7.512 1 97.88 230 LEU B N 1
ATOM 4052 C CA . LEU B 1 230 ? 14.43 4.469 -7.332 1 97.88 230 LEU B CA 1
ATOM 4053 C C . LEU B 1 230 ? 14.266 3.678 -8.625 1 97.88 230 LEU B C 1
ATOM 4055 O O . LEU B 1 230 ? 14.219 2.445 -8.602 1 97.88 230 LEU B O 1
ATOM 4059 N N . GLY B 1 231 ? 14.172 4.414 -9.734 1 98.12 231 GLY B N 1
ATOM 4060 C CA . GLY B 1 231 ? 14.07 3.752 -11.023 1 98.12 231 GLY B CA 1
ATOM 4061 C C . GLY B 1 231 ? 15.258 2.857 -11.328 1 98.12 231 GLY B C 1
ATOM 4062 O O . GLY B 1 231 ? 15.094 1.742 -11.82 1 98.12 231 GLY B O 1
ATOM 4063 N N . ILE B 1 232 ? 16.422 3.334 -11 1 98.12 232 ILE B N 1
ATOM 4064 C CA . ILE B 1 232 ? 17.641 2.561 -11.219 1 98.12 232 ILE B CA 1
ATOM 4065 C C . ILE B 1 232 ? 17.609 1.305 -10.344 1 98.12 232 ILE B C 1
ATOM 4067 O O . ILE B 1 232 ? 17.906 0.206 -10.82 1 98.12 232 ILE B O 1
ATOM 4071 N N . GLY B 1 233 ? 17.297 1.491 -9.117 1 98.19 233 GLY B N 1
ATOM 4072 C CA . GLY B 1 233 ? 17.203 0.356 -8.211 1 98.19 233 GLY B CA 1
ATOM 4073 C C . GLY B 1 233 ? 16.188 -0.68 -8.664 1 98.19 233 GLY B C 1
ATOM 4074 O O . GLY B 1 233 ? 16.438 -1.883 -8.578 1 98.19 233 GLY B O 1
ATOM 4075 N N . CYS B 1 234 ? 15.008 -0.228 -9.109 1 98.31 234 CYS B N 1
ATOM 4076 C CA . CYS B 1 234 ? 13.969 -1.143 -9.57 1 98.31 234 CYS B CA 1
ATOM 4077 C C . CYS B 1 234 ? 14.43 -1.919 -10.797 1 98.31 234 CYS B C 1
ATOM 4079 O O . CYS B 1 234 ? 14.07 -3.084 -10.977 1 98.31 234 CYS B O 1
ATOM 4081 N N . THR B 1 235 ? 15.211 -1.27 -11.648 1 98.25 235 THR B N 1
ATOM 4082 C CA . THR B 1 235 ? 15.773 -1.962 -12.797 1 98.25 235 THR B CA 1
ATOM 4083 C C . THR B 1 235 ? 16.688 -3.1 -12.352 1 98.25 235 THR B C 1
ATOM 4085 O O . THR B 1 235 ? 16.531 -4.238 -12.797 1 98.25 235 THR B O 1
ATOM 4088 N N . LEU B 1 236 ? 17.594 -2.777 -11.469 1 96.62 236 LEU B N 1
ATOM 4089 C CA . LEU B 1 236 ? 18.562 -3.771 -11 1 96.62 236 LEU B CA 1
ATOM 4090 C C . LEU B 1 236 ? 17.844 -4.898 -10.258 1 96.62 236 LEU B C 1
ATOM 4092 O O . LEU B 1 236 ? 18.078 -6.078 -10.547 1 96.62 236 LEU B O 1
ATOM 4096 N N . GLY B 1 237 ? 16.984 -4.539 -9.328 1 95.81 237 GLY B N 1
ATOM 4097 C CA . GLY B 1 237 ? 16.25 -5.543 -8.562 1 95.81 237 GLY B CA 1
ATOM 4098 C C . GLY B 1 237 ? 15.383 -6.43 -9.43 1 95.81 237 GLY B C 1
ATOM 4099 O O . GLY B 1 237 ? 15.367 -7.652 -9.258 1 95.81 237 GLY B O 1
ATOM 4100 N N . GLY B 1 238 ? 14.672 -5.797 -10.375 1 96.19 238 GLY B N 1
ATOM 4101 C CA . GLY B 1 238 ? 13.773 -6.547 -11.242 1 96.19 238 GLY B CA 1
ATOM 4102 C C . GLY B 1 238 ? 14.508 -7.5 -12.172 1 96.19 238 GLY B C 1
ATOM 4103 O O . GLY B 1 238 ? 14.086 -8.641 -12.352 1 96.19 238 GLY B O 1
ATOM 4104 N N . VAL B 1 239 ? 15.562 -7.031 -12.727 1 94.62 239 VAL B N 1
ATOM 4105 C CA . VAL B 1 239 ? 16.344 -7.844 -13.656 1 94.62 239 VAL B CA 1
ATOM 4106 C C . VAL B 1 239 ? 16.969 -9.023 -12.914 1 94.62 239 VAL B C 1
ATOM 4108 O O . VAL B 1 239 ? 16.922 -10.164 -13.383 1 94.62 239 VAL B O 1
ATOM 4111 N N . ILE B 1 240 ? 17.516 -8.812 -11.734 1 92.19 240 ILE B N 1
ATOM 4112 C CA . ILE B 1 240 ? 18.156 -9.867 -10.953 1 92.19 240 ILE B CA 1
ATOM 4113 C C . ILE B 1 240 ? 17.109 -10.898 -10.539 1 92.19 240 ILE B C 1
ATOM 4115 O O . ILE B 1 240 ? 17.328 -12.109 -10.695 1 92.19 240 ILE B O 1
ATOM 4119 N N . LEU B 1 241 ? 15.961 -10.469 -10.07 1 91.5 241 LEU B N 1
ATOM 4120 C CA . LEU B 1 241 ? 14.914 -11.367 -9.602 1 91.5 241 LEU B CA 1
ATOM 4121 C C . LEU B 1 241 ? 14.383 -12.219 -10.75 1 91.5 241 LEU B C 1
ATOM 4123 O O . LEU B 1 241 ? 14.188 -13.422 -10.602 1 91.5 241 LEU B O 1
ATOM 4127 N N . SER B 1 242 ? 14.156 -11.555 -11.836 1 90.62 242 SER B N 1
ATOM 4128 C CA . SER B 1 242 ? 13.609 -12.273 -12.984 1 90.62 242 SER B CA 1
ATOM 4129 C C . SER B 1 242 ? 14.625 -13.258 -13.547 1 90.62 242 SER B C 1
ATOM 4131 O O . SER B 1 242 ? 14.258 -14.336 -14.023 1 90.62 242 SER B O 1
ATOM 4133 N N . ALA B 1 243 ? 15.875 -12.938 -13.516 1 88.5 243 ALA B N 1
ATOM 4134 C CA . ALA B 1 243 ? 16.922 -13.836 -13.984 1 88.5 243 ALA B CA 1
ATOM 4135 C C . ALA B 1 243 ? 17.062 -15.047 -13.07 1 88.5 243 ALA B C 1
ATOM 4137 O O . ALA B 1 243 ? 17.375 -16.141 -13.523 1 88.5 243 ALA B O 1
ATOM 4138 N N . GLN B 1 244 ? 16.875 -14.875 -11.867 1 85.44 244 GLN B N 1
ATOM 4139 C CA . GLN B 1 244 ? 16.984 -15.953 -10.883 1 85.44 244 GLN B CA 1
ATOM 4140 C C . GLN B 1 244 ? 15.828 -16.938 -11.023 1 85.44 244 GLN B C 1
ATOM 4142 O O . GLN B 1 244 ? 16.031 -18.156 -10.938 1 85.44 244 GLN B O 1
ATOM 4147 N N . ILE B 1 245 ? 14.688 -16.438 -11.18 1 86.06 245 ILE B N 1
ATOM 4148 C CA . ILE B 1 245 ? 13.492 -17.266 -11.195 1 86.06 245 ILE B CA 1
ATOM 4149 C C . ILE B 1 245 ? 13.234 -17.766 -12.609 1 86.06 245 ILE B C 1
ATOM 4151 O O . ILE B 1 245 ? 12.727 -18.875 -12.797 1 86.06 245 ILE B O 1
ATOM 4155 N N . GLY B 1 246 ? 13.562 -17 -13.57 1 89 246 GLY B N 1
ATOM 4156 C CA . GLY B 1 246 ? 13.391 -17.391 -14.969 1 89 246 GLY B CA 1
ATOM 4157 C C . GLY B 1 246 ? 12.008 -17.094 -15.5 1 89 246 GLY B C 1
ATOM 4158 O O . GLY B 1 246 ? 11.695 -17.406 -16.656 1 89 246 GLY B O 1
ATOM 4159 N N . GLN B 1 247 ? 11.148 -16.578 -14.672 1 92.75 247 GLN B N 1
ATOM 4160 C CA . GLN B 1 247 ? 9.805 -16.172 -15.062 1 92.75 247 GLN B CA 1
ATOM 4161 C C . GLN B 1 247 ? 9.266 -15.094 -14.125 1 92.75 247 GLN B C 1
ATOM 4163 O O . GLN B 1 247 ? 9.742 -14.945 -13 1 92.75 247 GLN B O 1
ATOM 4168 N N . VAL B 1 248 ? 8.289 -14.344 -14.664 1 94.31 248 VAL B N 1
ATOM 4169 C CA . VAL B 1 248 ? 7.676 -13.305 -13.852 1 94.31 248 VAL B CA 1
ATOM 4170 C C . VAL B 1 248 ? 6.223 -13.109 -14.266 1 94.31 248 VAL B C 1
ATOM 4172 O O . VAL B 1 248 ? 5.906 -13.133 -15.461 1 94.31 248 VAL B O 1
ATOM 4175 N N . ALA B 1 249 ? 5.387 -13.055 -13.281 1 94.19 249 ALA B N 1
ATOM 4176 C CA . ALA B 1 249 ? 3.984 -12.703 -13.5 1 94.19 249 ALA B CA 1
ATOM 4177 C C . ALA B 1 249 ? 3.674 -11.32 -12.93 1 94.19 249 ALA B C 1
ATOM 4179 O O . ALA B 1 249 ? 4.418 -10.805 -12.086 1 94.19 249 ALA B O 1
ATOM 4180 N N . ALA B 1 250 ? 2.58 -10.75 -13.367 1 91.06 250 ALA B N 1
ATOM 4181 C CA . ALA B 1 250 ? 2.236 -9.375 -13.023 1 91.06 250 ALA B CA 1
ATOM 4182 C C . ALA B 1 250 ? 2.014 -9.219 -11.523 1 91.06 250 ALA B C 1
ATOM 4184 O O . ALA B 1 250 ? 2.225 -8.141 -10.961 1 91.06 250 ALA B O 1
ATOM 4185 N N . ASN B 1 251 ? 1.668 -10.273 -10.781 1 86.81 251 ASN B N 1
ATOM 4186 C CA . ASN B 1 251 ? 1.334 -10.18 -9.367 1 86.81 251 ASN B CA 1
ATOM 4187 C C . ASN B 1 251 ? 2.43 -10.781 -8.492 1 86.81 251 ASN B C 1
ATOM 4189 O O . ASN B 1 251 ? 2.209 -11.047 -7.309 1 86.81 251 ASN B O 1
ATOM 4193 N N . ASP B 1 252 ? 3.604 -11.016 -9.086 1 89.31 252 ASP B N 1
ATOM 4194 C CA . ASP B 1 252 ? 4.691 -11.641 -8.328 1 89.31 252 ASP B CA 1
ATOM 4195 C C . ASP B 1 252 ? 5.258 -10.68 -7.289 1 89.31 252 ASP B C 1
ATOM 4197 O O . ASP B 1 252 ? 5.051 -9.469 -7.379 1 89.31 252 ASP B O 1
ATOM 4201 N N . PHE B 1 253 ? 5.824 -11.188 -6.273 1 89.25 253 PHE B N 1
ATOM 4202 C CA . PHE B 1 253 ? 6.609 -10.469 -5.273 1 89.25 253 PHE B CA 1
ATOM 4203 C C . PHE B 1 253 ? 5.73 -9.523 -4.465 1 89.25 253 PHE B C 1
ATOM 4205 O O . PHE B 1 253 ? 6.07 -8.359 -4.281 1 89.25 253 PHE B O 1
ATOM 4212 N N . SER B 1 254 ? 4.641 -9.992 -4 1 83.5 254 SER B N 1
ATOM 4213 C CA . SER B 1 254 ? 3.637 -9.18 -3.32 1 83.5 254 SER B CA 1
ATOM 4214 C C . SER B 1 254 ? 4.156 -8.664 -1.984 1 83.5 254 SER B C 1
ATOM 4216 O O . SER B 1 254 ? 3.662 -7.656 -1.47 1 83.5 254 SER B O 1
ATOM 4218 N N . SER B 1 255 ? 5.156 -9.297 -1.44 1 87 255 SER B N 1
ATOM 4219 C CA . SER B 1 255 ? 5.66 -8.898 -0.13 1 87 255 SER B CA 1
ATOM 4220 C C . SER B 1 255 ? 6.844 -7.949 -0.26 1 87 255 SER B C 1
ATOM 4222 O O . SER B 1 255 ? 7.359 -7.449 0.743 1 87 255 SER B O 1
ATOM 4224 N N . LEU B 1 256 ? 7.195 -7.633 -1.422 1 91.5 256 LEU B N 1
ATOM 4225 C CA . LEU B 1 256 ? 8.43 -6.883 -1.653 1 91.5 256 LEU B CA 1
ATOM 4226 C C . LEU B 1 256 ? 8.344 -5.496 -1.03 1 91.5 256 LEU B C 1
ATOM 4228 O O . LEU B 1 256 ? 9.32 -5.012 -0.452 1 91.5 256 LEU B O 1
ATOM 4232 N N . THR B 1 257 ? 7.223 -4.906 -1.145 1 92.94 257 THR B N 1
ATOM 4233 C CA . THR B 1 257 ? 7.059 -3.549 -0.638 1 92.94 257 THR B CA 1
ATOM 4234 C C . THR B 1 257 ? 7.277 -3.504 0.872 1 92.94 257 THR B C 1
ATOM 4236 O O . THR B 1 257 ? 8.039 -2.672 1.37 1 92.94 257 THR B O 1
ATOM 4239 N N . ILE B 1 258 ? 6.672 -4.406 1.595 1 91 258 ILE B N 1
ATOM 4240 C CA . ILE B 1 258 ? 6.789 -4.406 3.049 1 91 258 ILE B CA 1
ATOM 4241 C C . ILE B 1 258 ? 8.203 -4.82 3.453 1 91 258 ILE B C 1
ATOM 4243 O O . ILE B 1 258 ? 8.734 -4.336 4.457 1 91 258 ILE B O 1
ATOM 4247 N N . ASP B 1 259 ? 8.844 -5.688 2.65 1 93.5 259 ASP B N 1
ATOM 4248 C CA . ASP B 1 259 ? 10.211 -6.105 2.936 1 93.5 259 ASP B CA 1
ATOM 4249 C C . ASP B 1 259 ? 11.18 -4.926 2.84 1 93.5 259 ASP B C 1
ATOM 4251 O O . ASP B 1 259 ? 12.047 -4.754 3.699 1 93.5 259 ASP B O 1
ATOM 4255 N N . VAL B 1 260 ? 10.984 -4.199 1.781 1 95.25 260 VAL B N 1
ATOM 4256 C CA . VAL B 1 260 ? 11.859 -3.053 1.57 1 95.25 260 VAL B CA 1
ATOM 4257 C C . VAL B 1 260 ? 11.609 -2 2.648 1 95.25 260 VAL B C 1
ATOM 4259 O O . VAL B 1 260 ? 12.555 -1.412 3.182 1 95.25 260 VAL B O 1
ATOM 4262 N N . LEU B 1 261 ? 10.359 -1.777 2.943 1 93.19 261 LEU B N 1
ATOM 4263 C CA . LEU B 1 261 ? 10.016 -0.845 4.008 1 93.19 261 LEU B CA 1
ATOM 4264 C C . LEU B 1 261 ? 10.617 -1.284 5.336 1 93.19 261 LEU B C 1
ATOM 4266 O O . LEU B 1 261 ? 11.18 -0.466 6.066 1 93.19 261 LEU B O 1
ATOM 4270 N N . ALA B 1 262 ? 10.484 -2.553 5.609 1 91.94 262 ALA B N 1
ATOM 4271 C CA . ALA B 1 262 ? 11.039 -3.105 6.84 1 91.94 262 ALA B CA 1
ATOM 4272 C C . ALA B 1 262 ? 12.547 -2.912 6.902 1 91.94 262 ALA B C 1
ATOM 4274 O O . ALA B 1 262 ? 13.094 -2.578 7.957 1 91.94 262 ALA B O 1
ATOM 4275 N N . ALA B 1 263 ? 13.188 -3.139 5.805 1 92.31 263 ALA B N 1
ATOM 4276 C CA . ALA B 1 263 ? 14.641 -3.008 5.742 1 92.31 263 ALA B CA 1
ATOM 4277 C C . ALA B 1 263 ? 15.07 -1.573 6.027 1 92.31 263 ALA B C 1
ATOM 4279 O O . ALA B 1 263 ? 15.992 -1.342 6.816 1 92.31 263 ALA B O 1
ATOM 4280 N N . VAL B 1 264 ? 14.414 -0.622 5.391 1 92.5 264 VAL B N 1
ATOM 4281 C CA . VAL B 1 264 ? 14.773 0.785 5.555 1 92.5 264 VAL B CA 1
ATOM 4282 C C . VAL B 1 264 ? 14.508 1.221 6.992 1 92.5 264 VAL B C 1
ATOM 4284 O O . VAL B 1 264 ? 15.352 1.873 7.613 1 92.5 264 VAL B O 1
ATOM 4287 N N . LEU B 1 265 ? 13.352 0.812 7.52 1 88.56 265 LEU B N 1
ATOM 4288 C CA . LEU B 1 265 ? 12.977 1.215 8.867 1 88.56 265 LEU B CA 1
ATOM 4289 C C . LEU B 1 265 ? 13.875 0.547 9.906 1 88.56 265 LEU B C 1
ATOM 4291 O O . LEU B 1 265 ? 14.336 1.2 10.844 1 88.56 265 LEU B O 1
ATOM 4295 N N . ALA B 1 266 ? 14.062 -0.697 9.648 1 85.75 266 ALA B N 1
ATOM 4296 C CA . ALA B 1 266 ? 14.914 -1.437 10.578 1 85.75 266 ALA B CA 1
ATOM 4297 C C . ALA B 1 266 ? 16.344 -0.926 10.531 1 85.75 266 ALA B C 1
ATOM 4299 O O . ALA B 1 266 ? 17.062 -0.978 11.531 1 85.75 266 ALA B O 1
ATOM 4300 N N . GLY B 1 267 ? 16.766 -0.495 9.391 1 86.94 267 GLY B N 1
ATOM 4301 C CA . GLY B 1 267 ? 18.094 0.07 9.234 1 86.94 267 GLY B CA 1
ATOM 4302 C C . GLY B 1 267 ? 18.266 1.396 9.953 1 86.94 267 GLY B C 1
ATOM 4303 O O . GLY B 1 267 ? 19.391 1.856 10.164 1 86.94 267 GLY B O 1
ATOM 4304 N N . GLY B 1 268 ? 17.156 2.055 10.297 1 82.88 268 GLY B N 1
ATOM 4305 C CA . GLY B 1 268 ? 17.234 3.273 11.086 1 82.88 268 GLY B CA 1
ATOM 4306 C C . GLY B 1 268 ? 17.047 4.531 10.258 1 82.88 268 GLY B C 1
ATOM 4307 O O . GLY B 1 268 ? 17.203 5.645 10.773 1 82.88 268 GLY B O 1
ATOM 4308 N N . THR B 1 269 ? 16.844 4.344 9 1 83.81 269 THR B N 1
ATOM 4309 C CA . THR B 1 269 ? 16.578 5.508 8.164 1 83.81 269 THR B CA 1
ATOM 4310 C C . THR B 1 269 ? 15.211 6.109 8.477 1 83.81 269 THR B C 1
ATOM 4312 O O . THR B 1 269 ? 14.219 5.387 8.586 1 83.81 269 THR B O 1
ATOM 4315 N N . SER B 1 270 ? 15.188 7.434 8.727 1 81.44 270 SER B N 1
ATOM 4316 C CA . SER B 1 270 ? 13.938 8.117 9.039 1 81.44 270 SER B CA 1
ATOM 4317 C C . SER B 1 270 ? 13.094 8.32 7.789 1 81.44 270 SER B C 1
ATOM 4319 O O . SER B 1 270 ? 13.539 8.938 6.82 1 81.44 270 SER B O 1
ATOM 4321 N N . ILE B 1 271 ? 11.898 7.918 7.848 1 76.69 271 ILE B N 1
ATOM 4322 C CA . ILE B 1 271 ? 11.031 8.023 6.68 1 76.69 271 ILE B CA 1
ATOM 4323 C C . ILE B 1 271 ? 10.445 9.43 6.59 1 76.69 271 ILE B C 1
ATOM 4325 O O . ILE B 1 271 ? 9.938 9.836 5.543 1 76.69 271 ILE B O 1
ATOM 4329 N N . GLY B 1 272 ? 10.531 10.219 7.617 1 78.56 272 GLY B N 1
ATOM 4330 C CA . GLY B 1 272 ? 10.047 11.586 7.621 1 78.56 272 GLY B CA 1
ATOM 4331 C C . GLY B 1 272 ? 11.047 12.578 7.066 1 78.56 272 GLY B C 1
ATOM 4332 O O . GLY B 1 272 ? 10.734 13.758 6.895 1 78.56 272 GLY B O 1
ATOM 4333 N N . GLY B 1 273 ? 12.242 12.086 6.789 1 85.94 273 GLY B N 1
ATOM 4334 C CA . GLY B 1 273 ? 13.219 12.922 6.109 1 85.94 273 GLY B CA 1
ATOM 4335 C C . GLY B 1 273 ? 14.391 13.305 6.984 1 85.94 273 GLY B C 1
ATOM 4336 O O . GLY B 1 273 ? 14.305 13.25 8.211 1 85.94 273 GLY B O 1
ATOM 4337 N N . GLY B 1 274 ? 15.516 13.578 6.301 1 85.94 274 GLY B N 1
ATOM 4338 C CA . GLY B 1 274 ? 16.641 14.312 6.871 1 85.94 274 GLY B CA 1
ATOM 4339 C C . GLY B 1 274 ? 17.688 13.414 7.492 1 85.94 274 GLY B C 1
ATOM 4340 O O . GLY B 1 274 ? 18.859 13.797 7.605 1 85.94 274 GLY B O 1
ATOM 4341 N N . ARG B 1 275 ? 17.281 12.297 7.949 1 86.75 275 ARG B N 1
ATOM 4342 C CA . ARG B 1 275 ? 18.266 11.477 8.641 1 86.75 275 ARG B CA 1
ATOM 4343 C C . ARG B 1 275 ? 18.266 10.047 8.102 1 86.75 275 ARG B C 1
ATOM 4345 O O . ARG B 1 275 ? 17.203 9.438 7.941 1 86.75 275 ARG B O 1
ATOM 4352 N N . GLY B 1 276 ? 19.5 9.492 7.848 1 88.56 276 GLY B N 1
ATOM 4353 C CA . GLY B 1 276 ? 19.672 8.125 7.36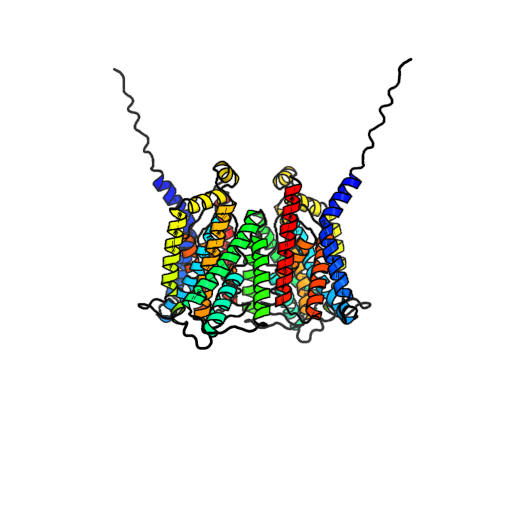7 1 88.56 276 GLY B CA 1
ATOM 4354 C C . GLY B 1 276 ? 20.828 7.98 6.402 1 88.56 276 GLY B C 1
ATOM 4355 O O . GLY B 1 276 ? 21.531 8.953 6.105 1 88.56 276 GLY B O 1
ATOM 4356 N N . SER B 1 277 ? 21.125 6.762 6.082 1 91.31 277 SER B N 1
ATOM 4357 C CA . SER B 1 277 ? 22.188 6.48 5.121 1 91.31 277 SER B CA 1
ATOM 4358 C C . SER B 1 277 ? 21.906 5.203 4.34 1 91.31 277 SER B C 1
ATOM 4360 O O . SER B 1 277 ? 21.062 4.395 4.742 1 91.31 277 SER B O 1
ATOM 4362 N N . ALA B 1 278 ? 22.578 5.129 3.23 1 94.75 278 ALA B N 1
ATOM 4363 C CA . ALA B 1 278 ? 22.453 3.926 2.414 1 94.75 278 ALA B CA 1
ATOM 4364 C C . ALA B 1 278 ? 22.969 2.699 3.162 1 94.75 278 ALA B C 1
ATOM 4366 O O . ALA B 1 278 ? 22.391 1.613 3.055 1 94.75 278 ALA B O 1
ATOM 4367 N N . ALA B 1 279 ? 23.953 2.854 3.896 1 92.31 279 ALA B N 1
ATOM 4368 C CA . ALA B 1 279 ? 24.547 1.758 4.656 1 92.31 279 ALA B CA 1
ATOM 4369 C C . ALA B 1 279 ? 23.578 1.234 5.715 1 92.31 279 ALA B C 1
ATOM 4371 O O . ALA B 1 279 ? 23.531 0.029 5.969 1 92.31 279 ALA B O 1
ATOM 4372 N N . GLN B 1 280 ? 22.891 2.111 6.281 1 89.81 280 GLN B N 1
ATOM 4373 C CA . GLN B 1 280 ? 21.906 1.706 7.277 1 89.81 280 GLN B CA 1
ATOM 4374 C C . GLN B 1 280 ? 20.797 0.88 6.641 1 89.81 280 GLN B C 1
ATOM 4376 O O . GLN B 1 280 ? 20.406 -0.165 7.172 1 89.81 280 GLN B O 1
ATOM 4381 N N . SER B 1 281 ? 20.312 1.363 5.555 1 93.06 281 SER B N 1
ATOM 4382 C CA . SER B 1 281 ? 19.281 0.621 4.844 1 93.06 281 SER B CA 1
ATOM 4383 C C . SER B 1 281 ? 19.797 -0.739 4.383 1 93.06 281 SER B C 1
ATOM 4385 O O . SER B 1 281 ? 19.062 -1.729 4.414 1 93.06 281 SER B O 1
ATOM 4387 N N . ALA B 1 282 ? 21.031 -0.743 3.996 1 93.31 282 ALA B N 1
ATOM 4388 C CA . ALA B 1 282 ? 21.641 -2.004 3.582 1 93.31 282 ALA B CA 1
ATOM 4389 C C . ALA B 1 282 ? 21.719 -2.982 4.75 1 93.31 282 ALA B C 1
ATOM 4391 O O . ALA B 1 282 ? 21.469 -4.18 4.586 1 93.31 282 ALA B O 1
ATOM 4392 N N . ALA B 1 283 ? 22.078 -2.533 5.855 1 88.88 283 ALA B N 1
ATOM 4393 C CA . ALA B 1 283 ? 22.141 -3.377 7.043 1 88.88 283 ALA B CA 1
ATOM 4394 C C . ALA B 1 283 ? 20.766 -3.947 7.379 1 88.88 283 ALA B C 1
ATOM 4396 O O . ALA B 1 283 ? 20.641 -5.113 7.758 1 88.88 283 ALA B O 1
ATOM 4397 N N . GLY B 1 284 ? 19.781 -3.096 7.27 1 90.31 284 GLY B N 1
ATOM 4398 C CA . GLY B 1 284 ? 18.422 -3.572 7.457 1 90.31 284 GLY B CA 1
ATOM 4399 C C . GLY B 1 284 ? 18.031 -4.645 6.465 1 90.31 284 GLY B C 1
ATOM 4400 O O . GLY B 1 284 ? 17.312 -5.594 6.816 1 90.31 284 GLY B O 1
ATOM 4401 N N . ALA B 1 285 ? 18.453 -4.488 5.281 1 92.75 285 ALA B N 1
ATOM 4402 C CA . ALA B 1 285 ? 18.156 -5.461 4.242 1 92.75 285 ALA B CA 1
ATOM 4403 C C . ALA B 1 285 ? 18.781 -6.816 4.551 1 92.75 285 ALA B C 1
ATOM 4405 O O . ALA B 1 285 ? 18.172 -7.863 4.324 1 92.75 285 ALA B O 1
ATOM 4406 N N . VAL B 1 286 ? 20 -6.785 4.988 1 89.38 286 VAL B N 1
ATOM 4407 C CA . VAL B 1 286 ? 20.672 -8.023 5.371 1 89.38 286 VAL B CA 1
ATOM 4408 C C . VAL B 1 286 ? 19.906 -8.688 6.52 1 89.38 286 VAL B C 1
ATOM 4410 O O . VAL B 1 286 ? 19.75 -9.914 6.531 1 89.38 286 VAL B O 1
ATOM 4413 N N . PHE B 1 287 ? 19.406 -7.871 7.414 1 88.44 287 PHE B N 1
ATOM 4414 C CA . PHE B 1 287 ? 18.625 -8.383 8.523 1 88.44 287 PHE B CA 1
ATOM 4415 C C . PHE B 1 287 ? 17.359 -9.086 8.023 1 88.44 287 PHE B C 1
ATOM 4417 O O . PHE B 1 287 ? 17.062 -10.203 8.445 1 88.44 287 PHE B O 1
ATOM 4424 N N . ILE B 1 288 ? 16.688 -8.461 7.148 1 89.5 288 ILE B N 1
ATOM 4425 C CA . ILE B 1 288 ? 15.445 -9.023 6.629 1 89.5 288 ILE B CA 1
ATOM 4426 C C . ILE B 1 288 ? 15.734 -10.289 5.836 1 89.5 288 ILE B C 1
ATOM 4428 O O . ILE B 1 288 ? 14.984 -11.266 5.906 1 89.5 288 ILE B O 1
ATOM 4432 N N . ALA B 1 289 ? 16.812 -10.289 5.098 1 88.81 289 ALA B N 1
ATOM 4433 C CA . ALA B 1 289 ? 17.188 -11.469 4.324 1 88.81 289 ALA B CA 1
ATOM 4434 C C . ALA B 1 289 ? 17.516 -12.641 5.238 1 88.81 289 ALA B C 1
ATOM 4436 O O . ALA B 1 289 ? 17.141 -13.781 4.965 1 88.81 289 ALA B O 1
ATOM 4437 N N . LEU B 1 290 ? 18.25 -12.344 6.262 1 86.81 290 LEU B N 1
ATOM 4438 C CA . LEU B 1 290 ? 18.594 -13.383 7.23 1 86.81 290 LEU B CA 1
ATOM 4439 C C . LEU B 1 290 ? 17.328 -13.938 7.891 1 86.81 290 LEU B C 1
ATOM 4441 O O . LEU B 1 290 ? 17.188 -15.148 8.062 1 86.81 290 LEU B O 1
ATOM 4445 N N . LEU B 1 291 ? 16.484 -13.047 8.242 1 86.62 291 LEU B N 1
ATOM 4446 C CA . LEU B 1 291 ? 15.219 -13.438 8.859 1 86.62 291 LEU B CA 1
ATOM 4447 C C . LEU B 1 291 ? 14.422 -14.336 7.922 1 86.62 291 LEU B C 1
ATOM 4449 O O . LEU B 1 291 ? 13.898 -15.375 8.352 1 86.62 291 LEU B O 1
ATOM 4453 N N . SER B 1 292 ? 14.352 -13.906 6.723 1 87.25 292 SER B N 1
ATOM 4454 C CA . SER B 1 292 ? 13.617 -14.672 5.719 1 87.25 292 SER B CA 1
ATOM 4455 C C . SER B 1 292 ? 14.219 -16.062 5.539 1 87.25 292 SER B C 1
ATOM 4457 O O . SER B 1 292 ? 13.484 -17.047 5.395 1 87.25 292 SER B O 1
ATOM 4459 N N . ASN B 1 293 ? 15.492 -16.188 5.586 1 86.69 293 ASN B N 1
ATOM 4460 C CA . ASN B 1 293 ? 16.172 -17.469 5.387 1 86.69 293 ASN B CA 1
ATOM 4461 C C . ASN B 1 293 ? 15.977 -18.391 6.578 1 86.69 293 ASN B C 1
ATOM 4463 O O . ASN B 1 293 ? 15.773 -19.594 6.402 1 86.69 293 ASN B O 1
ATOM 4467 N N . VAL B 1 294 ? 16.078 -17.891 7.758 1 84.38 294 VAL B N 1
ATOM 4468 C CA . VAL B 1 294 ? 15.867 -18.688 8.961 1 84.38 294 VAL B CA 1
ATOM 4469 C C . VAL B 1 294 ? 14.461 -19.281 8.953 1 84.38 294 VAL B C 1
ATOM 4471 O O . VAL B 1 294 ? 14.281 -20.453 9.273 1 84.38 294 VAL B O 1
ATOM 4474 N N . LEU B 1 295 ? 13.539 -18.516 8.555 1 84.94 295 LEU B N 1
ATOM 4475 C CA . LEU B 1 295 ? 12.164 -19 8.5 1 84.94 295 LEU B CA 1
ATOM 4476 C C . LEU B 1 295 ? 12 -20.062 7.426 1 84.94 295 LEU B C 1
ATOM 4478 O O . LEU B 1 295 ? 11.312 -21.062 7.645 1 84.94 295 LEU B O 1
ATOM 4482 N N . LEU B 1 296 ? 12.633 -19.828 6.336 1 83.19 296 LEU B N 1
ATOM 4483 C CA . LEU B 1 296 ? 12.562 -20.781 5.242 1 83.19 296 LEU B CA 1
ATOM 4484 C C . LEU B 1 296 ? 13.203 -22.109 5.648 1 83.19 296 LEU B C 1
ATOM 4486 O O . LEU B 1 296 ? 12.664 -23.188 5.348 1 83.19 296 LEU B O 1
ATOM 4490 N N . LEU B 1 297 ? 14.281 -22.094 6.301 1 85.56 297 LEU B N 1
ATOM 4491 C CA . LEU B 1 297 ? 14.984 -23.297 6.727 1 85.56 297 LEU B CA 1
ATOM 4492 C C . LEU B 1 297 ? 14.172 -24.078 7.754 1 85.56 297 LEU B C 1
ATOM 4494 O O . LEU B 1 297 ? 14.32 -25.297 7.883 1 85.56 297 LEU B O 1
ATOM 4498 N N . HIS B 1 298 ? 13.328 -23.391 8.438 1 84.81 298 HIS B N 1
ATOM 4499 C CA . HIS B 1 298 ? 12.461 -24.047 9.414 1 84.81 298 HIS B CA 1
ATOM 4500 C C . HIS B 1 298 ? 11.141 -24.453 8.781 1 84.81 298 HIS B C 1
ATOM 4502 O O . HIS B 1 298 ? 10.188 -24.797 9.492 1 84.81 298 HIS B O 1
ATOM 4508 N N . GLY B 1 299 ? 11.055 -24.297 7.434 1 82.56 299 GLY B N 1
ATOM 4509 C CA . GLY B 1 299 ? 9.906 -24.781 6.684 1 82.56 299 GLY B CA 1
ATOM 4510 C C . GLY B 1 299 ? 8.734 -23.828 6.699 1 82.56 299 GLY B C 1
ATOM 4511 O O . GLY B 1 299 ? 7.602 -24.203 6.391 1 82.56 299 GLY B O 1
ATOM 4512 N N . LEU B 1 300 ? 9.031 -22.656 7.09 1 81.25 300 LEU B N 1
ATOM 4513 C CA . LEU B 1 300 ? 7.957 -21.672 7.133 1 81.25 300 LEU B CA 1
ATOM 4514 C C . LEU B 1 300 ? 7.895 -20.875 5.832 1 81.25 300 LEU B C 1
ATOM 4516 O O . LEU B 1 300 ? 8.922 -20.422 5.328 1 81.25 300 LEU B O 1
ATOM 4520 N N . GLY B 1 301 ? 6.797 -20.797 5.172 1 80.19 301 GLY B N 1
ATOM 4521 C CA . GLY B 1 301 ? 6.602 -20.172 3.877 1 80.19 301 GLY B CA 1
ATOM 4522 C C . GLY B 1 301 ? 6.367 -18.672 3.975 1 80.19 301 GLY B C 1
ATOM 4523 O O . GLY B 1 301 ? 6.855 -18.016 4.898 1 80.19 301 GLY B O 1
ATOM 4524 N N . SER B 1 302 ? 5.73 -18.094 2.959 1 79.62 302 SER B N 1
ATOM 4525 C CA . SER B 1 302 ? 5.543 -16.656 2.783 1 79.62 302 SER B CA 1
ATOM 4526 C C . SER B 1 302 ? 4.629 -16.094 3.859 1 79.62 302 SER B C 1
ATOM 4528 O O . SER B 1 302 ? 4.789 -14.938 4.27 1 79.62 302 SER B O 1
ATOM 4530 N N . GLY B 1 303 ? 3.762 -16.938 4.344 1 84.19 303 GLY B N 1
ATOM 4531 C CA . GLY B 1 303 ? 2.824 -16.484 5.355 1 84.19 303 GLY B CA 1
ATOM 4532 C C . GLY B 1 303 ? 3.496 -16.094 6.66 1 84.19 303 GLY B C 1
ATOM 4533 O O . GLY B 1 303 ? 3.49 -14.914 7.043 1 84.19 303 GLY B O 1
ATOM 4534 N N . PRO B 1 304 ? 4.176 -17 7.262 1 84.75 304 PRO B N 1
ATOM 4535 C CA . PRO B 1 304 ? 4.895 -16.688 8.508 1 84.75 304 PRO B CA 1
ATOM 4536 C C . PRO B 1 304 ? 5.922 -15.578 8.336 1 84.75 304 PRO B C 1
ATOM 4538 O O . PRO B 1 304 ? 6.113 -14.766 9.242 1 84.75 304 PRO B O 1
ATOM 4541 N N . LYS B 1 305 ? 6.527 -15.531 7.238 1 85.69 305 LYS B N 1
ATOM 4542 C CA . LYS B 1 305 ? 7.477 -14.445 6.984 1 85.69 305 LYS B CA 1
ATOM 4543 C C . LYS B 1 305 ? 6.781 -13.086 7.031 1 85.69 305 LYS B C 1
ATOM 4545 O O . LYS B 1 305 ? 7.277 -12.148 7.664 1 85.69 305 LYS B O 1
ATOM 4550 N N . ALA B 1 306 ? 5.68 -13.031 6.367 1 88.25 306 ALA B N 1
ATOM 4551 C CA . ALA B 1 306 ? 4.938 -11.773 6.352 1 88.25 306 ALA B CA 1
ATOM 4552 C C . ALA B 1 306 ? 4.492 -11.383 7.754 1 88.25 306 ALA B C 1
ATOM 4554 O O . ALA B 1 306 ? 4.504 -10.195 8.109 1 88.25 306 ALA B O 1
ATOM 4555 N N . LEU B 1 307 ? 4.137 -12.32 8.516 1 88.44 307 LEU B N 1
ATOM 4556 C CA . LEU B 1 307 ? 3.732 -12.102 9.898 1 88.44 307 LEU B CA 1
ATOM 4557 C C . LEU B 1 307 ? 4.871 -11.5 10.711 1 88.44 307 LEU B C 1
ATOM 4559 O O . LEU B 1 307 ? 4.688 -10.484 11.391 1 88.44 307 LEU B O 1
ATOM 4563 N N . ILE B 1 308 ? 5.992 -12.031 10.547 1 87.75 308 ILE B N 1
ATOM 4564 C CA . ILE B 1 308 ? 7.141 -11.617 11.344 1 87.75 308 ILE B CA 1
ATOM 4565 C C . ILE B 1 308 ? 7.66 -10.273 10.836 1 87.75 308 ILE B C 1
ATOM 4567 O O . ILE B 1 308 ? 7.945 -9.367 11.625 1 87.75 308 ILE B O 1
ATOM 4571 N N . VAL B 1 309 ? 7.727 -10.125 9.531 1 88 309 VAL B N 1
ATOM 4572 C CA . VAL B 1 309 ? 8.219 -8.883 8.945 1 88 309 VAL B CA 1
ATOM 4573 C C . VAL B 1 309 ? 7.277 -7.734 9.32 1 88 309 VAL B C 1
ATOM 4575 O O . VAL B 1 309 ? 7.73 -6.652 9.703 1 88 309 VAL B O 1
ATOM 4578 N N . GLY B 1 310 ? 5.984 -7.988 9.219 1 88.69 310 GLY B N 1
ATOM 4579 C CA . GLY B 1 310 ? 5.031 -6.988 9.672 1 88.69 310 GLY B CA 1
ATOM 4580 C C . GLY B 1 310 ? 5.195 -6.633 11.141 1 88.69 310 GLY B C 1
ATOM 4581 O O . GLY B 1 310 ? 5.125 -5.457 11.508 1 88.69 310 GLY B O 1
ATOM 4582 N N . GLY B 1 311 ? 5.418 -7.641 11.922 1 90.25 311 GLY B N 1
ATOM 4583 C CA . GLY B 1 311 ? 5.688 -7.414 13.336 1 90.25 311 GLY B CA 1
ATOM 4584 C C . GLY B 1 311 ? 6.934 -6.586 13.578 1 90.25 311 GLY B C 1
ATOM 4585 O O . GLY B 1 311 ? 6.949 -5.727 14.461 1 90.25 311 GLY B O 1
ATOM 4586 N N . VAL B 1 312 ? 7.953 -6.848 12.82 1 85.06 312 VAL B N 1
ATOM 4587 C CA . VAL B 1 312 ? 9.203 -6.105 12.93 1 85.06 312 VAL B CA 1
ATOM 4588 C C . VAL B 1 312 ? 8.961 -4.633 12.594 1 85.06 312 VAL B C 1
ATOM 4590 O O . VAL B 1 312 ? 9.445 -3.742 13.289 1 85.06 312 VAL B O 1
ATOM 4593 N N . VAL B 1 313 ? 8.219 -4.383 11.523 1 86.19 313 VAL B N 1
ATOM 4594 C CA . VAL B 1 313 ? 7.945 -3.008 11.117 1 86.19 313 VAL B CA 1
ATOM 4595 C C . VAL B 1 313 ? 7.188 -2.283 12.227 1 86.19 313 VAL B C 1
ATOM 4597 O O . VAL B 1 313 ? 7.535 -1.159 12.594 1 86.19 313 VAL B O 1
ATOM 4600 N N . LEU B 1 314 ? 6.223 -2.947 12.797 1 86.81 314 LEU B N 1
ATOM 4601 C CA . LEU B 1 314 ? 5.441 -2.355 13.875 1 86.81 314 LEU B CA 1
ATOM 4602 C C . LEU B 1 314 ? 6.32 -2.072 15.086 1 86.81 314 LEU B C 1
ATOM 4604 O O . LEU B 1 314 ? 6.227 -1 15.688 1 86.81 314 LEU B O 1
ATOM 4608 N N . ALA B 1 315 ? 7.16 -2.994 15.414 1 85.62 315 ALA B N 1
ATOM 4609 C CA . ALA B 1 315 ? 8.055 -2.838 16.562 1 85.62 315 ALA B CA 1
ATOM 4610 C C . ALA B 1 315 ? 9.023 -1.681 16.344 1 85.62 315 ALA B C 1
ATOM 4612 O O . ALA B 1 315 ? 9.25 -0.877 17.25 1 85.62 315 ALA B O 1
ATOM 4613 N N . VAL B 1 316 ? 9.586 -1.621 15.188 1 81 316 VAL B N 1
ATOM 4614 C CA . VAL B 1 316 ? 10.57 -0.587 14.875 1 81 316 VAL B CA 1
ATOM 4615 C C . VAL B 1 316 ? 9.914 0.789 14.953 1 81 316 VAL B C 1
ATOM 4617 O O . VAL B 1 316 ? 10.484 1.725 15.523 1 81 316 VAL B O 1
ATOM 4620 N N . VAL B 1 317 ? 8.758 0.941 14.406 1 78.31 317 VAL B N 1
ATOM 4621 C CA . VAL B 1 317 ? 8.062 2.225 14.398 1 78.31 317 VAL B CA 1
ATOM 4622 C C . VAL B 1 317 ? 7.734 2.637 15.828 1 78.31 317 VAL B C 1
ATOM 4624 O O . VAL B 1 317 ? 7.82 3.814 16.188 1 78.31 317 VAL B O 1
ATOM 4627 N N . ILE B 1 318 ? 7.359 1.709 16.625 1 81.94 318 ILE B N 1
ATOM 4628 C CA . ILE B 1 318 ? 7.031 1.979 18.031 1 81.94 318 ILE B CA 1
ATOM 4629 C C . ILE B 1 318 ? 8.281 2.434 18.781 1 81.94 318 ILE B C 1
ATOM 4631 O O . ILE B 1 318 ? 8.242 3.414 19.516 1 81.94 318 ILE B O 1
ATOM 4635 N N . VAL B 1 319 ? 9.359 1.817 18.547 1 78.25 319 VAL B N 1
ATOM 4636 C CA . VAL B 1 319 ? 10.609 2.137 19.219 1 78.25 319 VAL B CA 1
ATOM 4637 C C . VAL B 1 319 ? 11.086 3.523 18.797 1 78.25 319 VAL B C 1
ATOM 4639 O O . VAL B 1 319 ? 11.539 4.309 19.641 1 78.25 319 VAL B O 1
ATOM 4642 N N . ILE B 1 320 ? 10.961 3.793 17.5 1 73.62 320 ILE B N 1
ATOM 4643 C CA . ILE B 1 320 ? 11.367 5.094 16.984 1 73.62 320 ILE B CA 1
ATOM 4644 C C . ILE B 1 320 ? 10.547 6.195 17.641 1 73.62 320 ILE B C 1
ATOM 4646 O O . ILE B 1 320 ? 11.078 7.242 18.016 1 73.62 320 ILE B O 1
ATOM 4650 N N . HIS B 1 321 ? 9.352 5.953 17.844 1 74.88 321 HIS B N 1
ATOM 4651 C CA . HIS B 1 321 ? 8.461 6.941 18.453 1 74.88 321 HIS B CA 1
ATOM 4652 C C . HIS B 1 321 ? 8.781 7.141 19.922 1 74.88 321 HIS B C 1
ATOM 4654 O O . HIS B 1 321 ? 8.758 8.273 20.422 1 74.88 321 HIS B O 1
ATOM 4660 N N . LEU B 1 322 ? 9.008 6.113 20.625 1 76.31 322 LEU B N 1
ATOM 4661 C CA . LEU B 1 322 ? 9.289 6.184 22.062 1 76.31 322 LEU B CA 1
ATOM 4662 C C . LEU B 1 322 ? 10.602 6.91 22.328 1 76.31 322 LEU B C 1
ATOM 4664 O O . LEU B 1 322 ? 10.742 7.605 23.328 1 76.31 322 LEU B O 1
ATOM 4668 N N . LYS B 1 323 ? 11.492 6.801 21.484 1 71.06 323 LYS B N 1
ATOM 4669 C CA . LYS B 1 323 ? 12.789 7.453 21.641 1 71.06 323 LYS B CA 1
ATOM 4670 C C . LYS B 1 323 ? 12.695 8.938 21.328 1 71.06 323 LYS B C 1
ATOM 4672 O O . LYS B 1 323 ? 13.445 9.75 21.875 1 71.06 323 LYS B O 1
ATOM 4677 N N . ARG B 1 324 ? 11.883 9.258 20.359 1 65 324 ARG B N 1
ATOM 4678 C CA . ARG B 1 324 ? 11.68 10.664 20.031 1 65 324 ARG B CA 1
ATOM 4679 C C . ARG B 1 324 ? 11 11.414 21.172 1 65 324 ARG B C 1
ATOM 4681 O O . ARG B 1 324 ? 11.297 12.578 21.422 1 65 324 ARG B O 1
ATOM 4688 N N . GLY B 1 325 ? 10 10.82 21.766 1 56.88 325 GLY B N 1
ATOM 4689 C CA . GLY B 1 325 ? 9.305 11.445 22.875 1 56.88 325 GLY B CA 1
ATOM 4690 C C . GLY B 1 325 ? 10.188 11.664 24.094 1 56.88 325 GLY B C 1
ATOM 4691 O O . GLY B 1 325 ? 9.953 12.578 24.891 1 56.88 325 GLY B O 1
ATOM 4692 N N . ARG B 1 326 ? 11.188 10.875 24.266 1 50.47 326 ARG B N 1
ATOM 4693 C CA . ARG B 1 326 ? 12.07 11.055 25.422 1 50.47 326 ARG B CA 1
ATOM 4694 C C . ARG B 1 326 ? 13.055 12.188 25.188 1 50.47 326 ARG B C 1
ATOM 4696 O O . ARG B 1 326 ? 13.633 12.727 26.141 1 50.47 326 ARG B O 1
ATOM 4703 N N . SER B 1 327 ? 13.25 12.508 23.969 1 43.28 327 SER B N 1
ATOM 4704 C CA . SER B 1 327 ? 14.195 13.602 23.734 1 43.28 327 SER B CA 1
ATOM 4705 C C . SER B 1 327 ? 13.5 14.953 23.828 1 43.28 327 SER B C 1
ATOM 4707 O O . SER B 1 327 ? 14.164 15.992 23.859 1 43.28 327 SER B O 1
ATOM 4709 N N . SER B 1 328 ? 12.188 14.969 23.734 1 38.88 328 SER B N 1
ATOM 4710 C CA . SER B 1 328 ? 11.586 16.266 24.016 1 38.88 328 SER B CA 1
ATOM 4711 C C . SER B 1 328 ? 11.305 16.422 25.5 1 38.88 328 SER B C 1
ATOM 4713 O O . SER B 1 328 ? 10.906 15.469 26.172 1 38.88 328 SER B O 1
#

Foldseek 3Di:
DPPPPPPPPDPPPDPPVVVVVVVCVLQPVLVVLLVVLVVLLVVFPPSPPLVNVQQLLLQLLLLLLLLLLQQLCLALQLQGQQLLVLLLLLLQQQQLVQLLVPDDSVVSLVVLLVVLLVLLQVLLVVVLVPDRSHVSRVVSSVVSLVVQCVVCVQDKGFNHPGQLLQLAPDDDVSHRNSNVVSVVSLVVSQCCLPPHPLNVLSLVNLVDVVVSVVVVRRSSSSSSVSSSSSSVSSNSSSNNVCSNVRIGGSCPPVCSSLLSLLLNLSLSRRSSHNDDGSVSSSSSSSSLSSLVSSCVSVVHDPVVSSVVSVVSSVVSVVVVVVVVVVVD/DPPPPPPPPDPPPDPVVVVVVVVCVLQPVLVVLLVVLVVLLVVFPPSPPLVNVQQLLLQLLLLLLLLLLQQLCLALQLQGQQLLVLLLLLLQQQQLVQLLVPDDSVVSLVVLLVVLLVLLQVLLVVVLVPDRSHVSRVVSSVVSLVVQCVVCVQDKGFNHPGQLLQLAPDDDVSHRNSNVVSVVSLVVSQCCLPPHPLNVLSLVNLVDVVVSVVVVRRSSSSSSVSSSSSSVSSNSSNNNVCSNVRIGGSCPPVCSSLLSLLLNLSLSRRSSHNDDGSVSSSSSSSSLSSLVSSCVSVVHDPVVSSVVSVVSSVVSVVVVVVVVVVVD

Sequence (656 aa):
MKIATSRVPAPQTSPARRDRRAVSRRWAPWVVAVVVLAVVAALTPGFASVDNVRAILVNASVVGILAVAMTPIALSGNFFSLGIQQSVVLAGLLFLSWVSGGMNPLLAILLVLGVQVLIGAGQALVVSAGLNPVITTLAVGSVLFGAMSQVTSGRSTTAGNADISWLGIIPVLGIPMSVYLFVVFLLVMEYWLRHTVSGRELRLVGANRATAQLSGVSRRRATLYAFLVLGIGCTLGGVILSAQIGQVAANDFSSLTIDVLAAVLAGGTSIGGGRGSAAQSAAGAVFIALLSNVLLLHGLGSGPKALIVGGVVLAVVIVIHLKRGRSSMKIATSRVPAPQTSPARRDRRAVSRRWAPWVVAVVVLAVVAALTPGFASVDNVRAILVNASVVGILAVAMTPIALSGNFFSLGIQQSVVLAGLLFLSWVSGGMNPLLAILLVLGVQVLIGAGQALVVSAGLNPVITTLAVGSVLFGAMSQVTSGRSTTAGNADISWLGIIPVLGIPMSVYLFVVFLLVMEYWLRHTVSGRELRLVGANRATAQLSGVSRRRATLYAFLVLGIGCTLGGVILSAQIGQVAANDFSSLTIDVLAAVLAGGTSIGGGRGSAAQSAAGAVFIALLSNVLLLHGLGSGPKALIVGGVVLAVVIVIHLKRGRSS

Solvent-accessible surface area (backbone atoms only — not comparable to full-atom values): 31115 Å² total; per-residue (Å²): 138,83,80,77,77,76,76,71,76,71,80,72,74,59,72,62,60,63,52,48,54,56,54,51,61,68,44,39,68,48,50,48,52,44,49,50,51,48,51,51,39,70,69,37,89,65,44,84,34,68,68,44,44,50,52,38,44,45,48,17,18,38,40,15,34,38,11,33,20,44,38,48,27,9,20,40,40,48,38,48,67,62,18,51,34,36,47,17,40,48,24,17,40,54,32,26,52,37,29,46,73,67,42,54,64,70,60,32,51,53,52,36,34,52,54,30,31,49,51,16,42,52,51,17,54,49,33,50,72,66,41,59,39,49,62,49,24,39,19,50,21,30,27,45,35,6,51,45,19,52,76,46,70,71,43,68,41,44,28,73,85,50,86,46,41,60,51,29,58,40,50,59,94,80,38,36,40,36,42,55,52,26,52,52,51,46,52,51,48,35,47,40,47,71,73,34,70,66,28,48,46,20,27,38,35,11,60,34,55,67,62,20,51,75,70,70,47,54,59,49,56,36,37,33,54,19,27,33,42,32,14,49,20,25,28,54,34,9,41,33,52,25,32,59,68,41,45,38,37,64,76,52,60,77,59,45,46,61,51,27,51,31,8,24,48,54,25,56,31,34,44,70,20,39,40,68,49,33,64,32,7,33,53,14,11,42,45,49,23,50,52,50,47,52,38,43,74,72,70,38,58,72,22,52,45,30,24,50,49,14,46,49,37,48,49,43,51,51,51,56,49,58,55,53,58,68,73,99,137,82,80,76,78,76,76,72,75,70,80,73,74,58,74,61,63,62,52,49,55,56,55,50,61,72,45,39,67,47,50,49,51,45,49,50,51,49,50,51,40,69,69,37,88,64,44,83,36,70,69,45,45,49,51,38,44,44,48,16,17,39,40,16,34,39,11,34,20,44,38,48,28,10,20,38,40,47,38,49,67,62,18,50,34,36,47,17,41,46,23,18,41,54,33,26,52,37,28,45,71,66,43,55,62,70,59,31,50,52,50,36,35,52,53,31,32,49,52,16,42,52,52,17,55,49,33,49,72,67,43,60,39,50,62,50,25,40,20,50,21,30,27,45,32,6,51,43,19,52,77,44,71,72,43,69,44,45,27,72,86,50,86,45,43,59,50,28,56,40,48,58,93,80,38,36,39,35,41,55,54,26,52,52,50,46,52,52,49,35,48,41,47,72,73,36,70,66,29,47,47,20,27,38,35,12,59,34,53,68,59,19,50,75,70,69,44,54,61,50,59,35,36,32,53,18,28,32,41,32,13,49,21,25,30,52,34,9,42,34,53,26,32,60,67,42,46,42,38,61,75,53,60,78,60,45,46,60,51,28,50,30,7,22,47,56,26,58,32,35,44,70,20,39,39,66,48,34,63,30,7,32,52,14,11,43,44,51,24,50,51,51,46,51,39,42,77,70,71,40,58,72,23,51,44,30,25,50,48,14,47,48,38,46,50,44,51,51,50,55,50,56,55,54,58,67,72,98